Protein 7E0V (pdb70)

B-factor: mean 33.35, std 12.39, range [15.15, 98.72]

Radius of gyration: 28.92 Å; Cα contacts (8 Å, |Δi|>4): 1021; chains: 2; bounding box: 62×48×88 Å

Solvent-accessible surface area: 22207 Å² total; per-residue (Å²): 114,26,88,40,1,78,90,154,48,25,1,0,0,0,12,12,0,7,61,58,102,54,18,23,4,0,44,26,0,0,114,62,0,43,109,23,35,9,33,0,0,4,0,1,0,22,19,4,145,55,76,80,1,0,1,6,43,40,89,43,0,55,132,26,14,97,64,139,24,78,0,49,110,27,48,35,118,87,0,49,128,0,64,9,28,142,50,36,126,0,0,9,0,68,47,0,2,134,70,5,56,135,98,7,0,0,1,0,14,2,55,8,122,80,0,0,126,31,0,7,104,2,0,73,115,32,67,46,72,0,0,0,0,0,2,71,47,44,75,0,0,95,54,0,32,131,94,21,94,114,6,16,0,0,1,12,14,81,121,113,133,24,36,94,91,0,50,154,17,65,140,136,1,85,8,26,0,2,0,18,17,2,42,19,16,86,137,52,29,36,91,115,4,65,66,32,5,116,99,5,55,86,50,57,2,64,0,0,2,28,0,92,56,17,148,22,0,35,74,102,97,2,0,48,107,2,62,66,20,9,30,0,0,5,0,13,28,0,80,112,0,28,53,45,0,66,89,56,68,69,86,113,23,88,36,0,64,81,162,80,17,1,0,0,0,14,12,0,5,60,58,89,55,17,22,3,0,34,25,0,0,92,68,0,44,120,27,29,10,21,0,0,4,0,1,0,23,22,3,128,55,79,82,1,0,0,6,43,39,90,36,0,60,133,27,17,102,55,156,24,125,0,62,113,22,35,32,147,76,0,45,155,3,66,8,29,139,53,34,140,0,0,12,0,60,45,0,8,141,68,6,54,166,94,8,0,0,1,0,12,1,50,8,127,81,0,0,122,31,0,7,102,1,0,71,110,40,67,49,78,2,0,0,0,0,1,60,40,44,81,0,0,94,56,0,33,139,92,21,95,121,7,17,0,0,1,10,13,87,104,119,114,12,36,96,89,1,53,147,16,66,138,138,1,92,7,24,0,2,0,18,17,2,36,16,14,85,136,60,27,39,104,146,5,60,80,30,4,113,97,5,64,86,54,53,3,53,0,0,1,23,0,92,62,11,143,35,0,35,71,105,85,2,2,81,106,1,87,59,23,12,32,0,0,4,0,10,25,0,103,118,0,13,61,44,2,46,90,62,65,56,9,80,171

Foldseek 3Di:
DQDLQDDQAFAEAAEQLQQVPFQGVFLVSVVVLVVLPGLGYEFEWDAACVGFIWTDHDQWLVPQWPDTDGRNDHDVVRQQVTQRGPRTGIDTPLVNLVSDDLSRAYEYEYPYLSNLQVVLVSCVVRPLSRYEYEYCDLSSLLSNCVRDLPRAYEYEDDDPVCLVCLLVSCVSRVHAAYEYELVCCVVVHLVVVLVSLVVSVVSVHAYEYEYPDQVSCPVVVSVVVCPPSHRYYHHSHSNVVVVVCVVVVRD/DQDLQDDQFFAEAAEQLQQVPFQRVFLVSVLVLVVLPHLGYEFEWDAACVGFIWTDDDQWLPPQWPDTDGRNDHDPVVQQPTQRPPRTGTDTPLVNLVSDDLSRAYEYEYAYLVNLQVVLVSCVVRPLSRYEYEYCDLSSLLSNCVRDLPRAYEYEDDDPVCLVVVLVSCVNRVHQAYEYELVCCVPVHLVVVLVSLVVSVVSVHAYEYEYPDCVSCPVVVSVVVCPPSHRYYHDNHSNVVQVVCVVVVRHPD

InterPro domains:
  IPR017946 PLC-like phosphodiesterase, TIM beta/alpha-barrel domain superfamily [G3DSA:3.20.20.190] (6-253)
  IPR017946 PLC-like phosphodiesterase, TIM beta/alpha-barrel domain superfamily [SSF51695] (11-219)
  IPR030395 Glycerophosphodiester phosphodiesterase domain [PF03009] (17-229)
  IPR030395 Glycerophosphodiester phosphodiesterase domain [PS51704] (12-253)

Secondary structure (DSSP, 8-state):
--TTTS-SSPEEEETTTTTTTS-TT-HHHHHHHHHTT-SEEEEEEEE-TTS-EEE-SSSSSTTTSSS---GGGS-HHHHTT---STT--PPBHHHHHHHS-TT-EEEEEE--GGGHHHHHHHHHTS-GGGEEEEES-HHHHHHHHTT-SSSEEEEE---GGGGGGHHHHHHHHT--EEEEETTHHHHH-HHHHHHHHHHHHHTT-EEEEE-S-THHHHGGGHHHHTTTS-SEEEESSHHHHHHHHHHTT--/--TTTS-SSPEEEETTTTTTTS-TT-HHHHHHHHHTT-SEEEEEEEE-TTS-EEE-SSSBSTTTSSS--BGGGS-HHHHTTS--STT--PPBHHHHHHHS-TTSEEEEEE--GGGHHHHHHHHHTS-GGGEEEEES-HHHHHHHHTT-SSSEEEEE---GGGGGGHHHHHHHHT--EEEEETTHHHHH-HHHHHHHHHHHHHTT-EEEEE-S-THHHHGGGHHHHTTTS-SEEEESSHHHHHHHHHHTTSS--

Nearest PDB structures (foldseek):
  7e0v-assembly1_A  TM=1.004E+00  e=3.370E-53  Pyrococcus furiosus DSM 3638
  7e2b-assembly1_A  TM=1.003E+00  e=2.624E-51  Pyrococcus furiosus DSM 3638
  4oec-assembly4_D  TM=9.938E-01  e=1.656E-42  Thermococcus kodakarensis KOD1
  2pz0-assembly1_A  TM=8.750E-01  e=1.813E-20  Caldanaerobacter subterraneus subsp. tengcongensis MB4
  8ghi-assembly1_A  TM=7.995E-01  e=1.236E-15  Staphylococcus aureus

Organism: Pyrococcus furiosus (strain ATCC 43587 / DSM 3638 / JCM 8422 / Vc1) (NCBI:txid186497)

Sequence (504 aa):
GNPMWERDKIIVLGHRGYMAKYPENSLLSIRKAIEAGADGVEIDVWLSKDNKVILMHDETIDRTSNLKGRQKEMTLEELKKANIGMGERIPTLEEVFEILPKDALLNIEIKDRDAAKEVARIVSENNPERVMISSFDIEALREYRKYDDTTIMGLLVDKEETVPLIPKLKEKLNLWSVNVPMEAIPIIGFEKTYQAIKWVRSLGLKIVLWTEDDKLFYVDENLKRLLGMFEVVIANDVERMVSYLSSLGIRGNPMWERDKIIVLGHRGYMAKYPENSLLSIRKAIEAGADGVEIDVWLSKDNKVILMHDETIDRTSNLKGRQKEMTLEELKKANIGMGERIPTLEEVFEILPKDALLNIEIKDRDAAKEVARIVSENNPERVMISSFDIEALREYRKYDDTTIMGLLVDKEETVPLIPKLKEKLNLWSVNVPMEAIPIIGFEKTYQAIKWVRSLGLKIVLWTEDDKLFYVDENLKRLLGMFEVVIANDVERMVSYLSSLGIRLE

Structure (mmCIF, N/CA/C/O backbone):
data_7E0V
#
_entry.id   7E0V
#
_cell.length_a   70.330
_cell.length_b   45.870
_cell.length_c   96.660
_cell.angle_alpha   90.000
_cell.angle_beta   109.144
_cell.angle_gamma   90.000
#
_symmetry.space_group_name_H-M   'P 1 21 1'
#
loop_
_entity.id
_entity.type
_entity.pdbx_description
1 polymer 'Glycerophosphodiester phosphodiesterase'
2 water water
#
loop_
_atom_site.group_PDB
_atom_site.id
_atom_site.type_symbol
_atom_site.label_atom_id
_atom_site.label_alt_id
_atom_site.label_comp_id
_atom_site.label_asym_id
_atom_site.label_entity_id
_atom_site.label_seq_id
_atom_site.pdbx_PDB_ins_code
_atom_site.Cartn_x
_atom_site.Cartn_y
_atom_site.Cartn_z
_atom_site.occupancy
_atom_site.B_iso_or_equiv
_atom_site.auth_seq_id
_atom_site.auth_comp_id
_atom_site.auth_asym_id
_atom_site.auth_atom_id
_atom_site.pdbx_PDB_model_num
ATOM 1 N N . GLY A 1 3 ? -14.23437 22.12505 -16.56087 1.000 57.41460 3 GLY A N 1
ATOM 2 C CA . GLY A 1 3 ? -14.26502 22.21438 -15.11069 1.000 53.12789 3 GLY A CA 1
ATOM 3 C C . GLY A 1 3 ? -13.20549 21.36481 -14.43704 1.000 55.18263 3 GLY A C 1
ATOM 4 O O . GLY A 1 3 ? -12.01104 21.70981 -14.46473 1.000 69.69224 3 GLY A O 1
ATOM 5 N N . ASN A 1 4 ? -13.64080 20.26483 -13.79088 1.000 39.13433 4 ASN A N 1
ATOM 6 C CA . ASN A 1 4 ? -12.70644 19.32940 -13.18492 1.000 33.47305 4 ASN A CA 1
ATOM 7 C C . ASN A 1 4 ? -12.52756 18.16006 -14.12719 1.000 34.16245 4 ASN A C 1
ATOM 8 O O . ASN A 1 4 ? -13.43265 17.30577 -14.20723 1.000 31.19514 4 ASN A O 1
ATOM 19 N N . PRO A 1 5 ? -11.38298 18.03837 -14.81398 1.000 39.48218 5 PRO A N 1
ATOM 20 C CA . PRO A 1 5 ? -11.24008 16.98459 -15.82173 1.000 40.39011 5 PRO A CA 1
ATOM 21 C C . PRO A 1 5 ? -11.12021 15.59446 -15.23420 1.000 39.38559 5 PRO A C 1
ATOM 22 O O . PRO A 1 5 ? -11.20241 14.61770 -15.99521 1.000 37.49021 5 PRO A O 1
ATOM 33 N N . MET A 1 6 ? -10.86905 15.46569 -13.92752 1.000 34.35399 6 MET A N 1
ATOM 34 C CA . MET A 1 6 ? -10.77376 14.13115 -13.35344 1.000 29.49323 6 MET A CA 1
ATOM 35 C C . MET A 1 6 ? -12.16392 13.49800 -13.21229 1.000 29.45661 6 MET A C 1
ATOM 36 O O . MET A 1 6 ? -12.31041 12.27903 -13.34439 1.000 29.17361 6 MET A O 1
ATOM 50 N N . TRP A 1 7 ? -13.20289 14.30322 -12.97927 1.000 28.16166 7 TRP A N 1
ATOM 51 C CA . TRP A 1 7 ? -14.55257 13.78197 -12.73723 1.000 26.55438 7 TRP A CA 1
ATOM 52 C C . TRP A 1 7 ? -15.48942 14.02812 -13.90673 1.000 27.95640 7 TRP A C 1
ATOM 53 O O . TRP A 1 7 ? -16.51608 13.35888 -14.01010 1.000 27.81226 7 TRP A O 1
ATOM 74 N N . GLU A 1 8 ? -15.18286 15.00726 -14.75356 1.000 30.12086 8 GLU A N 1
ATOM 75 C CA . GLU A 1 8 ? -15.96430 15.32913 -15.96089 1.000 30.83849 8 GLU A CA 1
ATOM 76 C C . GLU A 1 8 ? -15.23418 14.71693 -17.14041 1.000 36.26485 8 GLU A C 1
ATOM 77 O O . GLU A 1 8 ? -14.23535 15.26412 -17.62671 1.000 36.90994 8 GLU A O 1
ATOM 89 N N . ARG A 1 9 ? -15.71782 13.55676 -17.56763 1.000 34.71020 9 ARG A N 1
ATOM 90 C CA . ARG A 1 9 ? -15.04974 12.75248 -18.56988 1.000 37.15033 9 ARG A CA 1
ATOM 91 C C . ARG A 1 9 ? -16.10497 12.20942 -19.51322 1.000 38.15597 9 ARG A C 1
ATOM 92 O O . ARG A 1 9 ? -17.27572 12.08652 -19.15608 1.000 41.33087 9 ARG A O 1
ATOM 113 N N . ASP A 1 10 ? -15.67392 11.79844 -20.70603 1.000 40.37239 10 ASP A N 1
ATOM 114 C CA . ASP A 1 10 ? -16.62301 11.14641 -21.60460 1.000 47.77553 10 ASP A CA 1
ATOM 115 C C . ASP A 1 10 ? -16.84301 9.68043 -21.24484 1.000 43.62395 10 ASP A C 1
ATOM 116 O O . ASP A 1 10 ? -17.88615 9.12670 -21.60339 1.000 58.31713 10 ASP A O 1
ATOM 125 N N . LYS A 1 11 ? -15.92419 9.05560 -20.49715 1.000 40.27888 11 LYS A N 1
ATOM 126 C CA . LYS A 1 11 ? -16.05872 7.64936 -20.13606 1.000 37.40787 11 LYS A CA 1
ATOM 127 C C . LYS A 1 11 ? -16.71424 7.49306 -18.76352 1.000 30.94222 11 LYS A C 1
ATOM 128 O O . LYS A 1 11 ? -16.37952 8.20658 -17.83683 1.000 30.89074 11 LYS A O 1
ATOM 132 N N . ILE A 1 12 ? -17.58826 6.49458 -18.62875 1.000 31.31414 12 ILE A N 1
ATOM 133 C CA . ILE A 1 12 ? -18.19529 6.20311 -17.33696 1.000 27.26015 12 ILE A CA 1
ATOM 134 C C . ILE A 1 12 ? -17.11185 5.88004 -16.31827 1.000 25.36405 12 ILE A C 1
ATOM 135 O O . ILE A 1 12 ? -16.16690 5.14786 -16.59992 1.000 28.62882 12 ILE A O 1
ATOM 151 N N . ILE A 1 13 ? -17.26445 6.40627 -15.11311 1.000 24.33801 13 ILE A N 1
ATOM 152 C CA . ILE A 1 13 ? -16.33450 6.20221 -14.00776 1.000 20.52601 13 ILE A CA 1
ATOM 153 C C . ILE A 1 13 ? -16.86672 5.06468 -13.16266 1.000 24.58041 13 ILE A C 1
ATOM 154 O O . ILE A 1 13 ? -18.03060 5.08565 -12.77456 1.000 21.98808 13 ILE A O 1
ATOM 170 N N . VAL A 1 14 ? -16.01311 4.10527 -12.81442 1.000 21.30692 14 VAL A N 1
ATOM 171 C CA . VAL A 1 14 ? -16.37340 2.98683 -11.92914 1.000 20.89880 14 VAL A CA 1
ATOM 172 C C . VAL A 1 14 ? -15.54306 3.10888 -10.67154 1.000 21.77712 14 VAL A C 1
ATOM 173 O O . VAL A 1 14 ? -14.30697 3.15425 -10.72502 1.000 22.65467 14 VAL A O 1
ATOM 186 N N . LEU A 1 15 ? -16.22617 3.18526 -9.53928 1.000 19.30602 15 LEU A N 1
ATOM 187 C CA . LEU A 1 15 ? -15.59107 3.17307 -8.23023 1.000 17.39527 15 LEU A CA 1
ATOM 188 C C . LEU A 1 15 ? -15.94215 1.89739 -7.48480 1.000 20.38898 15 LEU A C 1
ATOM 189 O O . LEU A 1 15 ? -17.08455 1.42611 -7.56603 1.000 21.44086 15 LEU A O 1
ATOM 205 N N . GLY A 1 16 ? -14.97328 1.34183 -6.75845 1.000 18.96686 16 GLY A N 1
ATOM 206 C CA . GLY A 1 16 ? -15.27408 0.22179 -5.89591 1.000 20.18246 16 GLY A CA 1
ATOM 207 C C . GLY A 1 16 ? -15.92275 0.66716 -4.61875 1.000 17.99611 16 GLY A C 1
ATOM 208 O O . GLY A 1 16 ? -15.42961 1.57488 -3.96433 1.000 19.33402 16 GLY A O 1
ATOM 212 N N . HIS A 1 17 ? -16.99723 -0.00829 -4.22987 1.000 17.96673 17 HIS A N 1
ATOM 213 C CA . HIS A 1 17 ? -17.71590 0.33160 -3.00872 1.000 18.96461 17 HIS A CA 1
ATOM 214 C C . HIS A 1 17 ? -16.97001 -0.16551 -1.77968 1.000 19.09154 17 HIS A C 1
ATOM 215 O O . HIS A 1 17 ? -16.65171 -1.35485 -1.66728 1.000 21.48947 17 HIS A O 1
ATOM 229 N N . ARG A 1 18 ? -16.63456 0.76775 -0.88013 1.000 20.33819 18 ARG A N 1
ATOM 230 C CA . ARG A 1 18 ? -15.86776 0.45017 0.31976 1.000 20.22505 18 ARG A CA 1
ATOM 231 C C . ARG A 1 18 ? -14.54366 -0.22623 -0.06426 1.000 21.83870 18 ARG A C 1
ATOM 232 O O . ARG A 1 18 ? -13.98715 -1.08928 0.64214 1.000 23.61106 18 ARG A O 1
ATOM 253 N N . GLY A 1 19 ? -13.97795 0.21726 -1.17536 1.000 21.92774 19 GLY A N 1
ATOM 254 C CA . GLY A 1 19 ? -12.86330 -0.50167 -1.79522 1.000 21.85074 19 GLY A CA 1
ATOM 255 C C . GLY A 1 19 ? -13.30460 -1.53896 -2.79018 1.000 24.06542 19 GLY A C 1
ATOM 256 O O . GLY A 1 19 ? -13.27951 -1.27774 -3.99774 1.000 23.35972 19 GLY A O 1
ATOM 260 N N . TYR A 1 20 ? -13.71714 -2.73770 -2.30782 1.000 22.08983 20 TYR A N 1
ATOM 261 C CA . TYR A 1 20 ? -14.23812 -3.75508 -3.21165 1.000 23.28386 20 TYR A CA 1
ATOM 262 C C . TYR A 1 20 ? -15.01342 -4.76116 -2.37631 1.000 24.39284 20 TYR A C 1
ATOM 263 O O . TYR A 1 20 ? -14.66266 -5.92934 -2.24272 1.000 25.70375 20 TYR A O 1
ATOM 281 N N . MET A 1 21 ? -16.14620 -4.32793 -1.86214 1.000 23.56091 21 MET A N 1
ATOM 282 C CA . MET A 1 21 ? -16.62330 -5.12452 -0.74455 1.000 29.43320 21 MET A CA 1
ATOM 283 C C . MET A 1 21 ? -17.26197 -6.44950 -1.15641 1.000 27.22068 21 MET A C 1
ATOM 284 O O . MET A 1 21 ? -17.47950 -7.27323 -0.27464 1.000 27.43410 21 MET A O 1
ATOM 298 N N . ALA A 1 22 ? -17.55177 -6.69387 -2.44251 1.000 25.08057 22 ALA A N 1
ATOM 299 C CA . ALA A 1 22 ? -18.04409 -8.01403 -2.80188 1.000 24.54975 22 ALA A CA 1
ATOM 300 C C . ALA A 1 22 ? -16.98895 -9.10955 -2.60482 1.000 25.48456 22 ALA A C 1
ATOM 301 O O . ALA A 1 22 ? -17.34824 -10.28564 -2.46402 1.000 29.51441 22 ALA A O 1
ATOM 308 N N . LYS A 1 23 ? -15.70183 -8.76426 -2.62278 1.000 28.04878 23 LYS A N 1
ATOM 309 C CA . LYS A 1 23 ? -14.65295 -9.77874 -2.66302 1.000 26.71037 23 LYS A CA 1
ATOM 310 C C . LYS A 1 23 ? -13.55311 -9.61264 -1.62138 1.000 26.70244 23 LYS A C 1
ATOM 311 O O . LYS A 1 23 ? -12.79745 -10.58183 -1.38204 1.000 30.68411 23 LYS A O 1
ATOM 330 N N . TYR A 1 24 ? -13.38387 -8.43835 -1.03694 1.000 26.14037 24 TYR A N 1
ATOM 331 C CA . TYR A 1 24 ? -12.31156 -8.19700 -0.08238 1.000 24.70910 24 TYR A CA 1
ATOM 332 C C . TYR A 1 24 ? -12.83368 -7.38668 1.09364 1.000 25.77028 24 TYR A C 1
ATOM 333 O O . TYR A 1 24 ? -13.85212 -6.69383 0.98582 1.000 24.26682 24 TYR A O 1
ATOM 351 N N . PRO A 1 25 ? -12.11249 -7.37697 2.20253 1.000 25.45611 25 PRO A N 1
ATOM 352 C CA . PRO A 1 25 ? -12.64143 -6.72709 3.40635 1.000 26.97897 25 PRO A CA 1
ATOM 353 C C . PRO A 1 25 ? -12.98848 -5.27734 3.17524 1.000 22.35151 25 PRO A C 1
ATOM 354 O O . PRO A 1 25 ? -12.21231 -4.49628 2.59950 1.000 23.72449 25 PRO A O 1
ATOM 365 N N . GLU A 1 26 ? -14.16979 -4.90209 3.63150 1.000 23.85675 26 GLU A N 1
ATOM 366 C CA . GLU A 1 26 ? -14.61845 -3.54973 3.36791 1.000 24.34779 26 GLU A CA 1
ATOM 367 C C . GLU A 1 26 ? -13.69650 -2.53729 4.03939 1.000 23.35263 26 GLU A C 1
ATOM 368 O O . GLU A 1 26 ? -13.12296 -2.78901 5.12112 1.000 22.21362 26 GLU A O 1
ATOM 380 N N . ASN A 1 27 ? -13.44482 -1.44127 3.31104 1.000 20.91317 27 ASN A N 1
ATOM 381 C CA . ASN A 1 27 ? -12.71320 -0.30221 3.85673 1.000 18.38895 27 ASN A CA 1
ATOM 382 C C . ASN A 1 27 ? -11.33129 -0.72166 4.32038 1.000 23.63453 27 ASN A C 1
ATOM 383 O O . ASN A 1 27 ? -10.83397 -0.27532 5.35535 1.000 22.01600 27 ASN A O 1
ATOM 394 N N . SER A 1 28 ? -10.67164 -1.54405 3.50364 1.000 20.25869 28 SER A N 1
ATOM 395 C CA . SER A 1 28 ? -9.31411 -2.01252 3.77281 1.000 22.17915 28 SER A CA 1
ATOM 396 C C . SER A 1 28 ? -8.36670 -1.61654 2.63800 1.000 22.75626 28 SER A C 1
ATOM 397 O O . SER A 1 28 ? -8.76154 -1.47553 1.49174 1.000 21.89248 28 SER A O 1
ATOM 405 N N . LEU A 1 29 ? -7.09620 -1.46422 2.97365 1.000 21.90041 29 LEU A N 1
ATOM 406 C CA . LEU A 1 29 ? -6.10649 -1.13784 1.95932 1.000 21.90703 29 LEU A CA 1
ATOM 407 C C . LEU A 1 29 ? -6.05200 -2.21420 0.89738 1.000 22.75588 29 LEU A C 1
ATOM 408 O O . LEU A 1 29 ? -5.93632 -1.90365 -0.29025 1.000 22.84079 29 LEU A O 1
ATOM 424 N N . LEU A 1 30 ? -6.13226 -3.48117 1.30957 1.000 21.36910 30 LEU A N 1
ATOM 425 C CA . LEU A 1 30 ? -6.11271 -4.60729 0.36495 1.000 22.34373 30 LEU A CA 1
ATOM 426 C C . LEU A 1 30 ? -7.23814 -4.46349 -0.66165 1.000 23.89090 30 LEU A C 1
ATOM 427 O O . LEU A 1 30 ? -7.00537 -4.56310 -1.86856 1.000 23.73058 30 LEU A O 1
ATOM 443 N N . SER A 1 31 ? -8.45007 -4.18431 -0.18589 1.000 21.56245 31 SER A N 1
ATOM 444 C CA . SER A 1 31 ? -9.59506 -4.06890 -1.09618 1.000 19.93689 31 SER A CA 1
ATOM 445 C C . SER A 1 31 ? -9.39976 -2.92827 -2.06974 1.000 23.00618 31 SER A C 1
ATOM 446 O O . SER A 1 31 ? -9.81608 -3.02658 -3.23324 1.000 22.09270 31 SER A O 1
ATOM 454 N N . ILE A 1 32 ? -8.78934 -1.83804 -1.61493 1.000 22.22459 32 ILE A N 1
ATOM 455 C CA . ILE A 1 32 ? -8.57402 -0.67500 -2.47474 1.000 24.40734 32 ILE A CA 1
ATOM 456 C C . ILE A 1 32 ? -7.57319 -1.01694 -3.57887 1.000 24.03900 32 ILE A C 1
ATOM 457 O O . ILE A 1 32 ? -7.79517 -0.67954 -4.73984 1.000 24.15118 32 ILE A O 1
ATOM 473 N N . ARG A 1 33 ? -6.41380 -1.63539 -3.23231 1.000 22.03454 33 ARG A N 1
ATOM 474 C CA . ARG A 1 33 ? -5.46469 -2.07948 -4.24712 1.000 25.71663 33 ARG A CA 1
ATOM 475 C C . ARG A 1 33 ? -6.10922 -3.03352 -5.24198 1.000 25.30495 33 ARG A C 1
ATOM 476 O O . ARG A 1 33 ? -5.91112 -2.89757 -6.45214 1.000 28.19921 33 ARG A O 1
ATOM 497 N N . LYS A 1 34 ? -6.94455 -3.94699 -4.75989 1.000 24.19531 34 LYS A N 1
ATOM 498 C CA . LYS A 1 34 ? -7.51907 -4.92545 -5.63584 1.000 22.19479 34 LYS A CA 1
ATOM 499 C C . LYS A 1 34 ? -8.52317 -4.28329 -6.58343 1.000 22.10597 34 LYS A C 1
ATOM 500 O O . LYS A 1 34 ? -8.63983 -4.74291 -7.72979 1.000 27.29338 34 LYS A O 1
ATOM 519 N N . ALA A 1 35 ? -9.26228 -3.26597 -6.11787 1.000 21.95122 35 ALA A N 1
ATOM 520 C CA . ALA A 1 35 ? -10.20064 -2.55401 -7.00670 1.000 23.21420 35 ALA A CA 1
ATOM 521 C C . ALA A 1 35 ? -9.45834 -1.89608 -8.15318 1.000 26.42862 35 ALA A C 1
ATOM 522 O O . ALA A 1 35 ? -9.87326 -2.00321 -9.29190 1.000 24.43114 35 ALA A O 1
ATOM 529 N N . ILE A 1 36 ? -8.36241 -1.20640 -7.87150 1.000 27.31758 36 ILE A N 1
ATOM 530 C CA . ILE A 1 36 ? -7.56301 -0.57385 -8.93062 1.000 27.73994 36 ILE A CA 1
ATOM 531 C C . ILE A 1 36 ? -7.02061 -1.62513 -9.88974 1.000 28.74999 36 ILE A C 1
ATOM 532 O O . ILE A 1 36 ? -7.04946 -1.45420 -11.11486 1.000 30.85607 36 ILE A O 1
ATOM 548 N N . GLU A 1 37 ? -6.50965 -2.73469 -9.35033 1.000 27.54017 37 GLU A N 1
ATOM 549 C CA . GLU A 1 37 ? -5.98866 -3.77812 -10.21005 1.000 28.89139 37 GLU A CA 1
ATOM 550 C C . GLU A 1 37 ? -7.06383 -4.35961 -11.10032 1.000 29.55453 37 GLU A C 1
ATOM 551 O O . GLU A 1 37 ? -6.76760 -4.77080 -12.22098 1.000 30.85920 37 GLU A O 1
ATOM 563 N N . ALA A 1 38 ? -8.30731 -4.38420 -10.62580 1.000 24.24162 38 ALA A N 1
ATOM 564 C CA . ALA A 1 38 ? -9.43651 -4.91739 -11.36954 1.000 28.25132 38 ALA A CA 1
ATOM 565 C C . ALA A 1 38 ? -9.99568 -3.90407 -12.35761 1.000 31.20907 38 ALA A C 1
ATOM 566 O O . ALA A 1 38 ? -10.99521 -4.19430 -13.04076 1.000 30.27073 38 ALA A O 1
ATOM 573 N N . GLY A 1 39 ? -9.40803 -2.72423 -12.44585 1.000 24.69197 39 GLY A N 1
ATOM 574 C CA . GLY A 1 39 ? -9.79604 -1.76991 -13.45022 1.000 29.06472 39 GLY A CA 1
ATOM 575 C C . GLY A 1 39 ? -10.71609 -0.66068 -13.01757 1.000 27.63363 39 GLY A C 1
ATOM 576 O O . GLY A 1 39 ? -11.16464 0.09346 -13.87853 1.000 25.70039 39 GLY A O 1
ATOM 580 N N . ALA A 1 40 ? -11.02217 -0.53282 -11.73573 1.000 25.18817 40 ALA A N 1
ATOM 581 C CA . ALA A 1 40 ? -11.78364 0.60660 -11.27788 1.000 23.80350 40 ALA A CA 1
ATOM 582 C C . ALA A 1 40 ? -10.98092 1.89457 -11.51253 1.000 25.63163 40 ALA A C 1
ATOM 583 O O . ALA A 1 40 ? -9.74408 1.91355 -11.46265 1.000 27.44608 40 ALA A O 1
ATOM 590 N N . ASP A 1 41 ? -11.70352 2.98258 -11.71859 1.000 23.08248 41 ASP A N 1
ATOM 591 C CA . ASP A 1 41 ? -11.08393 4.30387 -11.76518 1.000 22.78271 41 ASP A CA 1
ATOM 592 C C . ASP A 1 41 ? -10.68147 4.80285 -10.38690 1.000 24.49698 41 ASP A C 1
ATOM 593 O O . ASP A 1 41 ? -9.87342 5.73594 -10.28632 1.000 25.48286 41 ASP A O 1
ATOM 602 N N . GLY A 1 42 ? -11.24206 4.21815 -9.33517 1.000 21.60207 42 GLY A N 1
ATOM 603 C CA . GLY A 1 42 ? -10.97310 4.66873 -7.98450 1.000 20.65053 42 GLY A CA 1
ATOM 604 C C . GLY A 1 42 ? -11.85761 3.89821 -7.03767 1.000 20.55636 42 GLY A C 1
ATOM 605 O O . GLY A 1 42 ? -12.43626 2.86545 -7.40749 1.000 21.56955 42 GLY A O 1
ATOM 609 N N . VAL A 1 43 ? -11.98650 4.43339 -5.82342 1.000 21.32766 43 VAL A N 1
ATOM 610 C CA . VAL A 1 43 ? -12.77816 3.76619 -4.80856 1.000 18.37906 43 VAL A CA 1
ATOM 611 C C . VAL A 1 43 ? -13.58551 4.78067 -4.03467 1.000 20.51984 43 VAL A C 1
ATOM 612 O O . VAL A 1 43 ? -13.25568 5.97105 -3.99312 1.000 20.02581 43 VAL A O 1
ATOM 625 N N . GLU A 1 44 ? -14.64790 4.26912 -3.40525 1.000 16.72970 44 GLU A N 1
ATOM 626 C CA . GLU A 1 44 ? -15.37947 4.99090 -2.38064 1.000 17.75333 44 GLU A CA 1
ATOM 627 C C . GLU A 1 44 ? -15.00666 4.40200 -1.02193 1.000 21.61597 44 GLU A C 1
ATOM 628 O O . GLU A 1 44 ? -14.76738 3.21108 -0.91118 1.000 20.67483 44 GLU A O 1
ATOM 640 N N . ILE A 1 45 ? -14.82161 5.25036 -0.01362 1.000 18.35267 45 ILE A N 1
ATOM 641 C CA . ILE A 1 45 ? -14.44674 4.83162 1.32884 1.000 18.04033 45 ILE A CA 1
ATOM 642 C C . ILE A 1 45 ? -15.29309 5.60926 2.31586 1.000 21.11127 45 ILE A C 1
ATOM 643 O O . ILE A 1 45 ? -15.74105 6.72114 2.02378 1.000 20.37903 45 ILE A O 1
ATOM 659 N N . ASP A 1 46 ? -15.52109 5.02768 3.49687 1.000 18.96370 46 ASP A N 1
ATOM 660 C CA . ASP A 1 46 ? -16.30880 5.65401 4.56578 1.000 16.55415 46 ASP A CA 1
ATOM 661 C C . ASP A 1 46 ? -15.38191 6.10990 5.68820 1.000 16.91860 46 ASP A C 1
ATOM 662 O O . ASP A 1 46 ? -14.57243 5.29441 6.14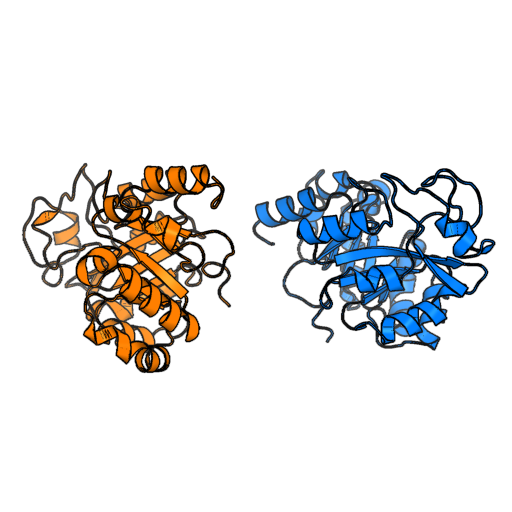725 1.000 20.68869 46 ASP A O 1
ATOM 671 N N . VAL A 1 47 ? -15.53851 7.35708 6.19473 1.000 17.60643 47 VAL A N 1
ATOM 672 C CA . VAL A 1 47 ? -14.56916 7.87241 7.18879 1.000 18.33878 47 VAL A CA 1
ATOM 673 C C . VAL A 1 47 ? -15.25383 8.48299 8.41926 1.000 18.42505 47 VAL A C 1
ATOM 674 O O . VAL A 1 47 ? -16.31786 9.12309 8.35339 1.000 19.42245 47 VAL A O 1
ATOM 687 N N . TRP A 1 48 ? -14.52624 8.36065 9.53698 1.000 19.38192 48 TRP A N 1
ATOM 688 C CA . TRP A 1 48 ? -14.86460 8.88192 10.84398 1.000 18.99799 48 TRP A CA 1
ATOM 689 C C . TRP A 1 48 ? -13.61538 9.49004 11.47324 1.000 18.83394 48 TRP A C 1
ATOM 690 O O . TRP A 1 48 ? -12.48992 9.22161 11.04384 1.000 20.14972 48 TRP A O 1
ATOM 711 N N . LEU A 1 49 ? -13.80850 10.24877 12.54999 1.000 19.43026 49 LEU A N 1
ATOM 712 C CA . LEU A 1 49 ? -12.67911 10.81951 13.30320 1.000 20.65936 49 LEU A CA 1
ATOM 713 C C . LEU A 1 49 ? -12.48346 10.06147 14.60452 1.000 22.69220 49 LEU A C 1
ATOM 714 O O . LEU A 1 49 ? -13.43446 9.92565 15.38917 1.000 23.45390 49 LEU A O 1
ATOM 730 N N . SER A 1 50 ? -11.27225 9.54977 14.82192 1.000 22.10834 50 SER A N 1
ATOM 731 C CA . SER A 1 50 ? -10.99573 8.82988 16.05960 1.000 22.13695 50 SER A CA 1
ATOM 732 C C . SER A 1 50 ? -10.92506 9.82473 17.24804 1.000 24.58133 50 SER A C 1
ATOM 733 O O . SER A 1 50 ? -10.92006 11.04111 17.09242 1.000 24.65082 50 SER A O 1
ATOM 741 N N . LYS A 1 51 ? -10.83399 9.27528 18.47100 1.000 23.99019 51 LYS A N 1
ATOM 742 C CA . LYS A 1 51 ? -10.78626 10.10228 19.67923 1.000 26.56472 51 LYS A CA 1
ATOM 743 C C . LYS A 1 51 ? -9.59432 11.03579 19.64794 1.000 29.92819 51 LYS A C 1
ATOM 744 O O . LYS A 1 51 ? -9.68373 12.16973 20.13878 1.000 28.75237 51 LYS A O 1
ATOM 763 N N . ASP A 1 52 ? -8.46582 10.58114 19.07083 1.000 27.60623 52 ASP A N 1
ATOM 764 C CA . ASP A 1 52 ? -7.24661 11.38371 18.99667 1.000 28.80332 52 ASP A CA 1
ATOM 765 C C . ASP A 1 52 ? -7.08263 12.04821 17.63524 1.000 28.59782 52 ASP A C 1
ATOM 766 O O . ASP A 1 52 ? -5.97097 12.32506 17.18314 1.000 27.62049 52 ASP A O 1
ATOM 775 N N . ASN A 1 53 ? -8.19418 12.37215 16.98979 1.000 25.56988 53 ASN A N 1
ATOM 776 C CA . ASN A 1 53 ? -8.21360 13.30786 15.87214 1.000 26.08377 53 ASN A CA 1
ATOM 777 C C . ASN A 1 53 ? -7.58319 12.73730 14.60828 1.000 26.49997 53 ASN A C 1
ATOM 778 O O . ASN A 1 53 ? -7.03262 13.48453 13.80784 1.000 25.50162 53 ASN A O 1
ATOM 789 N N . LYS A 1 54 ? -7.73494 11.43150 14.36971 1.000 24.31997 54 LYS A N 1
ATOM 790 C CA . LYS A 1 54 ? -7.22438 10.77244 13.17173 1.000 21.43019 54 LYS A CA 1
ATOM 791 C C . LYS A 1 54 ? -8.41646 10.33372 12.32760 1.000 23.79304 54 LYS A C 1
ATOM 792 O O . LYS A 1 54 ? -9.39592 9.82018 12.85480 1.000 22.74530 54 LYS A O 1
ATOM 811 N N . VAL A 1 55 ? -8.32370 10.50684 11.01857 1.000 21.70998 55 VAL A N 1
ATOM 812 C CA . VAL A 1 55 ? -9.39411 10.10379 10.11516 1.000 20.26947 55 VAL A CA 1
ATOM 813 C C . VAL A 1 55 ? -9.17792 8.64741 9.78805 1.000 20.00963 55 VAL A C 1
ATOM 814 O O . VAL A 1 55 ? -8.13806 8.30379 9.21919 1.000 23.18556 55 VAL A O 1
ATOM 827 N N . ILE A 1 56 ? -10.16196 7.80889 10.11394 1.000 20.21880 56 ILE A N 1
ATOM 828 C CA . ILE A 1 56 ? -10.04935 6.38033 9.90985 1.000 17.74005 56 ILE A CA 1
ATOM 829 C C . ILE A 1 56 ? -11.21435 5.90466 9.03390 1.000 19.32389 56 ILE A C 1
ATOM 830 O O . ILE A 1 56 ? -12.26313 6.51645 8.96581 1.000 19.01711 56 ILE A O 1
ATOM 846 N N . LEU A 1 57 ? -11.04077 4.75681 8.41199 1.000 18.51988 57 LEU A N 1
ATOM 847 C CA . LEU A 1 57 ? -12.07068 4.18048 7.53704 1.000 19.70958 57 LEU A CA 1
ATOM 848 C C . LEU A 1 57 ? -12.89098 3.12922 8.30180 1.000 20.91293 57 LEU A C 1
ATOM 849 O O . LEU A 1 57 ? -12.33944 2.13240 8.82184 1.000 21.55385 57 LEU A O 1
ATOM 865 N N . MET A 1 58 ? -14.21036 3.29740 8.25768 1.000 19.52077 58 MET A N 1
ATOM 866 C CA . MET A 1 58 ? -15.17182 2.37916 8.87593 1.000 18.89773 58 MET A CA 1
ATOM 867 C C . MET A 1 58 ? -16.56401 2.77695 8.43223 1.000 20.92840 58 MET A C 1
ATOM 868 O O . MET A 1 58 ? -16.86806 3.95256 8.38677 1.000 18.33916 58 MET A O 1
ATOM 882 N N . HIS A 1 59 ? -17.40107 1.80715 8.09705 1.000 19.97134 59 HIS A N 1
ATOM 883 C CA . HIS A 1 59 ? -18.71991 2.21215 7.64941 1.000 19.88430 59 HIS A CA 1
ATOM 884 C C . HIS A 1 59 ? -19.65520 2.48957 8.82051 1.000 21.07312 59 HIS A C 1
ATOM 885 O O . HIS A 1 59 ? -20.21823 3.59670 8.92320 1.000 22.44853 59 HIS A O 1
ATOM 899 N N . ASP A 1 60 ? -19.85226 1.47064 9.69498 1.000 21.80256 60 ASP A N 1
ATOM 900 C CA . ASP A 1 60 ? -20.74718 1.56927 10.83728 1.000 20.52636 60 ASP A CA 1
ATOM 901 C C . ASP A 1 60 ? -20.12841 2.50851 11.87153 1.000 20.86148 60 ASP A C 1
ATOM 902 O O . ASP A 1 60 ? -18.93457 2.82738 11.80602 1.000 22.99912 60 ASP A O 1
ATOM 909 N N . GLU A 1 61 ? -20.96177 2.94119 12.83187 1.000 23.10201 61 GLU A N 1
ATOM 910 C CA . GLU A 1 61 ? -20.51333 3.76773 13.93851 1.000 22.94495 61 GLU A CA 1
ATOM 911 C C . GLU A 1 61 ? -19.76806 2.95620 14.99247 1.000 26.08222 61 GLU A C 1
ATOM 912 O O . GLU A 1 61 ? -19.21141 3.53830 15.91561 1.000 25.78382 61 GLU A O 1
ATOM 924 N N . THR A 1 62 ? -19.73919 1.63268 14.87796 1.000 24.46777 62 THR A N 1
ATOM 925 C CA . THR A 1 62 ? -18.93790 0.75923 15.72782 1.000 23.63485 62 THR A CA 1
ATOM 926 C C . THR A 1 62 ? -18.12021 -0.15681 14.85567 1.000 23.51460 62 THR A C 1
ATOM 927 O O . THR A 1 62 ? -18.48373 -0.42813 13.70931 1.000 23.89114 62 THR A O 1
ATOM 938 N N . ILE A 1 63 ? -17.01880 -0.65521 15.40716 1.000 23.06025 63 ILE A N 1
ATOM 939 C CA . ILE A 1 63 ? -16.18541 -1.62460 14.69113 1.000 22.54314 63 ILE A CA 1
ATOM 940 C C . ILE A 1 63 ? -16.65068 -3.07343 14.83355 1.000 25.58410 63 ILE A C 1
ATOM 941 O O . ILE A 1 63 ? -15.95822 -3.96573 14.32984 1.000 27.50559 63 ILE A O 1
ATOM 957 N N . ASP A 1 64 ? -17.76517 -3.32362 15.53970 1.000 27.21010 64 ASP A N 1
ATOM 958 C CA . ASP A 1 64 ? -18.17557 -4.67208 15.92399 1.000 30.93069 64 ASP A CA 1
ATOM 959 C C . ASP A 1 64 ? -18.38366 -5.58148 14.71202 1.000 28.89686 64 ASP A C 1
ATOM 960 O O . ASP A 1 64 ? -17.98006 -6.75180 14.72755 1.000 32.09490 64 ASP A O 1
ATOM 969 N N . ARG A 1 65 ? -19.06897 -5.07821 13.68372 1.000 27.52965 65 ARG A N 1
ATOM 970 C CA . ARG A 1 65 ? -19.50056 -5.94914 12.60075 1.000 28.18042 65 ARG A CA 1
ATOM 971 C C . ARG A 1 65 ? -18.31843 -6.43624 11.78647 1.000 29.56834 65 ARG A C 1
ATOM 972 O O . ARG A 1 65 ? -18.25284 -7.61117 11.41229 1.000 30.84226 65 ARG A O 1
ATOM 993 N N . THR A 1 66 ? -17.38888 -5.54808 11.45835 1.000 24.93334 66 THR A N 1
ATOM 994 C CA . THR A 1 66 ? -16.34900 -5.89616 10.49783 1.000 26.15681 66 THR A CA 1
ATOM 995 C C . THR A 1 66 ? -15.05617 -6.32981 11.15268 1.000 27.97722 66 THR A C 1
ATOM 996 O O . THR A 1 66 ? -14.11626 -6.72681 10.45664 1.000 27.59361 66 THR A O 1
ATOM 1007 N N . SER A 1 67 ? -14.93461 -6.20105 12.45602 1.000 29.44650 67 SER A N 1
ATOM 1008 C CA . SER A 1 67 ? -13.66971 -6.56960 13.08965 1.000 27.94578 67 SER A CA 1
ATOM 1009 C C . SER A 1 67 ? -13.90493 -7.59105 14.19485 1.000 31.94975 67 SER A C 1
ATOM 1010 O O . SER A 1 67 ? -15.02705 -8.00737 14.49284 1.000 32.32550 67 SER A O 1
ATOM 1018 N N . ASN A 1 68 ? -12.80772 -8.02391 14.77959 1.000 34.19437 68 ASN A N 1
ATOM 1019 C CA . ASN A 1 68 ? -12.83938 -8.97339 15.88085 1.000 35.33857 68 ASN A CA 1
ATOM 1020 C C . ASN A 1 68 ? -12.91500 -8.28132 17.23663 1.000 38.40271 68 ASN A C 1
ATOM 1021 O O . ASN A 1 68 ? -12.83730 -8.95306 18.26445 1.000 39.27307 68 ASN A O 1
ATOM 1032 N N . LEU A 1 69 ? -13.03795 -6.95735 17.26489 1.000 33.19907 69 LEU A N 1
ATOM 1033 C CA . LEU A 1 69 ? -13.18197 -6.22417 18.50192 1.000 36.64399 69 LEU A CA 1
ATOM 1034 C C . LEU A 1 69 ? -14.48049 -5.45429 18.50702 1.000 34.27198 69 LEU A C 1
ATOM 1035 O O . LEU A 1 69 ? -15.20937 -5.46785 17.53395 1.000 31.95950 69 LEU A O 1
ATOM 1051 N N . LYS A 1 70 ? -14.72957 -4.76316 19.61934 1.000 35.91967 70 LYS A N 1
ATOM 1052 C CA . LYS A 1 70 ? -15.96962 -4.04463 19.87589 1.000 36.39470 70 LYS A CA 1
ATOM 1053 C C . LYS A 1 70 ? -15.59964 -2.59916 20.20719 1.000 37.51622 70 LYS A C 1
ATOM 1054 O O . LYS A 1 70 ? -14.56567 -2.33606 20.83477 1.000 34.33870 70 LYS A O 1
ATOM 1073 N N . GLY A 1 71 ? -16.47818 -1.67086 19.85893 1.000 29.47759 71 GLY A N 1
ATOM 1074 C CA . GLY A 1 71 ? -16.30552 -0.30993 20.29517 1.000 30.74600 71 GLY A CA 1
ATOM 1075 C C . GLY A 1 71 ? -16.69937 0.74500 19.27665 1.000 33.55544 71 GLY A C 1
ATOM 1076 O O . GLY A 1 71 ? -16.83510 0.46013 18.08265 1.000 27.50563 71 GLY A O 1
ATOM 1080 N N . ARG A 1 72 ? -16.87229 1.97833 19.73995 1.000 28.17474 72 ARG A N 1
ATOM 1081 C CA . ARG A 1 72 ? -17.14263 3.10045 18.86260 1.000 27.10411 72 ARG A CA 1
ATOM 1082 C C . ARG A 1 72 ? -15.84631 3.79516 18.53829 1.000 23.79221 72 ARG A C 1
ATOM 1083 O O . ARG A 1 72 ? -15.15266 4.27598 19.45350 1.000 25.71880 72 ARG A O 1
ATOM 1104 N N . GLN A 1 73 ? -15.49112 3.80571 17.24327 1.000 24.11442 73 GLN A N 1
ATOM 1105 C CA . GLN A 1 73 ? -14.22157 4.41210 16.85982 1.000 23.37717 73 GLN A CA 1
ATOM 1106 C C . GLN A 1 73 ? -14.11241 5.86657 17.29055 1.000 23.62993 73 GLN A C 1
ATOM 1107 O O . GLN A 1 73 ? -12.99454 6.34189 17.55518 1.000 23.59773 73 GLN A O 1
ATOM 1121 N N . LYS A 1 74 ? -15.23120 6.59927 17.39365 1.000 22.42560 74 LYS A N 1
ATOM 1122 C CA . LYS A 1 74 ? -15.12035 7.98454 17.83303 1.000 22.96749 74 LYS A CA 1
ATOM 1123 C C . LYS A 1 74 ? -14.59276 8.08270 19.25532 1.000 26.58344 74 LYS A C 1
ATOM 1124 O O . LYS A 1 74 ? -14.07055 9.13179 19.64658 1.000 25.89359 74 LYS A O 1
ATOM 1143 N N . GLU A 1 75 ? -14.72985 7.02637 20.04077 1.000 23.69711 75 GLU A N 1
ATOM 1144 C CA . GLU A 1 75 ? -14.31583 7.01357 21.44384 1.000 24.42814 75 GLU A CA 1
ATOM 1145 C C . GLU A 1 75 ? -12.96030 6.31569 21.63145 1.000 25.95917 75 GLU A C 1
ATOM 1146 O O . GLU A 1 75 ? -12.48443 6.16613 22.77617 1.000 27.15458 75 GLU A O 1
ATOM 1158 N N . MET A 1 76 ? -12.31098 5.90197 20.54406 1.000 25.01171 76 MET A N 1
ATOM 1159 C CA . MET A 1 76 ? -11.12358 5.02967 20.62561 1.000 26.31379 76 MET A CA 1
ATOM 1160 C C . MET A 1 76 ? -9.97947 5.78335 19.94718 1.000 26.51188 76 MET A C 1
ATOM 1161 O O . MET A 1 76 ? -10.18959 6.54063 18.98185 1.000 26.29095 76 MET A O 1
ATOM 1175 N N . THR A 1 77 ? -8.77196 5.59363 20.46562 1.000 26.33121 77 THR A N 1
ATOM 1176 C CA . THR A 1 77 ? -7.63622 6.21248 19.81510 1.000 24.35060 77 THR A CA 1
ATOM 1177 C C . THR A 1 77 ? -7.18747 5.34452 18.64457 1.000 28.20315 77 THR A C 1
ATOM 1178 O O . THR A 1 77 ? -7.59107 4.18778 18.51168 1.000 25.30667 77 THR A O 1
ATOM 1189 N N . LEU A 1 78 ? -6.33005 5.90835 17.79314 1.000 25.17290 78 LEU A N 1
ATOM 1190 C CA . LEU A 1 78 ? -5.87949 5.17576 16.60690 1.000 25.06964 78 LEU A CA 1
ATOM 1191 C C . LEU A 1 78 ? -5.12134 3.93071 17.00957 1.000 27.76880 78 LEU A C 1
ATOM 1192 O O . LEU A 1 78 ? -5.32602 2.87443 16.42628 1.000 28.98448 78 LEU A O 1
ATOM 1208 N N . GLU A 1 79 ? -4.26274 4.01497 18.02394 1.000 25.84270 79 GLU A N 1
ATOM 1209 C CA . GLU A 1 79 ? -3.53888 2.81783 18.45371 1.000 27.58853 79 GLU A CA 1
ATOM 1210 C C . GLU A 1 79 ? -4.49505 1.72899 18.93228 1.000 33.62768 79 GLU A C 1
ATOM 1211 O O . GLU A 1 79 ? -4.24905 0.53219 18.69161 1.000 32.89859 79 GLU A O 1
ATOM 1223 N N . GLU A 1 80 ? -5.55861 2.10799 19.67262 1.000 27.22094 80 GLU A N 1
ATOM 1224 C CA . GLU A 1 80 ? -6.54243 1.10563 20.03640 1.000 25.83079 80 GLU A CA 1
ATOM 1225 C C . GLU A 1 80 ? -7.11906 0.47223 18.78385 1.000 25.81802 80 GLU A C 1
ATOM 1226 O O . GLU A 1 80 ? -7.34437 -0.73861 18.73357 1.000 28.53922 80 GLU A O 1
ATOM 1238 N N . LEU A 1 81 ? -7.45941 1.31280 17.79795 1.000 24.12921 81 LEU A N 1
ATOM 1239 C CA . LEU A 1 81 ? -8.11536 0.81810 16.60923 1.000 25.00635 81 LEU A CA 1
ATOM 1240 C C . LEU A 1 81 ? -7.20791 -0.09088 15.79434 1.000 25.69470 81 LEU A C 1
ATOM 1241 O O . LEU A 1 81 ? -7.71415 -1.01918 15.15401 1.000 28.39342 81 LEU A O 1
ATOM 1257 N N . LYS A 1 82 ? -5.90520 0.19205 15.75573 1.000 27.21178 82 LYS A N 1
ATOM 1258 C CA . LYS A 1 82 ? -4.96836 -0.57209 14.92648 1.000 27.23964 82 LYS A CA 1
ATOM 1259 C C . LYS A 1 82 ? -4.74523 -1.95516 15.46941 1.000 35.61707 82 LYS A C 1
ATOM 1260 O O . LYS A 1 82 ? -4.00167 -2.73660 14.86851 1.000 36.10924 82 LYS A O 1
ATOM 1279 N N . LYS A 1 83 ? -5.37168 -2.25788 16.59897 1.000 33.03667 83 LYS A N 1
ATOM 1280 C CA . LYS A 1 83 ? -5.26943 -3.58608 17.14329 1.000 35.40846 83 LYS A CA 1
ATOM 1281 C C . LYS A 1 83 ? -6.28426 -4.55384 16.54243 1.000 34.92100 83 LYS A C 1
ATOM 1282 O O . LYS A 1 83 ? -6.07968 -5.75882 16.62956 1.000 33.30820 83 LYS A O 1
ATOM 1301 N N . ALA A 1 84 ? -7.32076 -4.07299 15.90260 1.000 30.40673 84 ALA A N 1
ATOM 1302 C CA . ALA A 1 84 ? -8.33793 -4.91743 15.30607 1.000 30.13936 84 ALA A CA 1
ATOM 1303 C C . ALA A 1 84 ? -7.85912 -5.56327 14.00474 1.000 30.99923 84 ALA A C 1
ATOM 1304 O O . ALA A 1 84 ? -6.96371 -5.06149 13.32341 1.000 33.05082 84 ALA A O 1
ATOM 1311 N N . ASN A 1 85 ? -8.49242 -6.68366 13.67916 1.000 30.62102 85 ASN A N 1
ATOM 1312 C CA . ASN A 1 85 ? -8.36679 -7.40542 12.41574 1.000 33.28288 85 ASN A CA 1
ATOM 1313 C C . ASN A 1 85 ? -9.69660 -7.19309 11.69928 1.000 32.88689 85 ASN A C 1
ATOM 1314 O O . ASN A 1 85 ? -10.75344 -7.56110 12.23322 1.000 28.69690 85 ASN A O 1
ATOM 1325 N N . ILE A 1 86 ? -9.67042 -6.55755 10.52520 1.000 29.00327 86 ILE A N 1
ATOM 1326 C CA . ILE A 1 86 ? -10.92187 -6.28321 9.83715 1.000 28.50563 86 ILE A CA 1
ATOM 1327 C C . ILE A 1 86 ? -11.16172 -7.25001 8.67944 1.000 30.83599 86 ILE A C 1
ATOM 1328 O O . ILE A 1 86 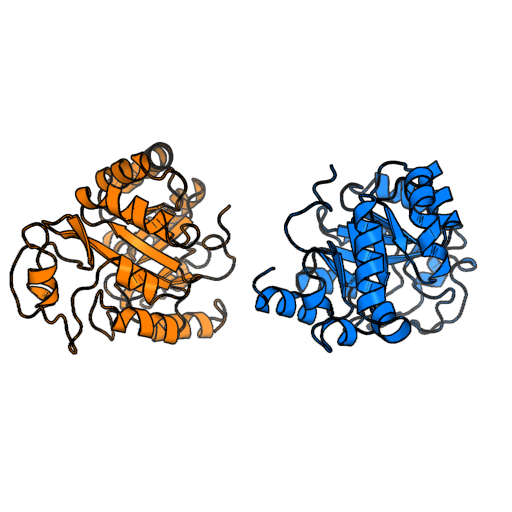? -12.02021 -6.97492 7.81016 1.000 28.07490 86 ILE A O 1
ATOM 1344 N N . GLY A 1 87 ? -10.40508 -8.33554 8.62449 1.000 30.96024 87 GLY A N 1
ATOM 1345 C CA . GLY A 1 87 ? -10.54798 -9.39022 7.63642 1.000 37.19395 87 GLY A CA 1
ATOM 1346 C C . GLY A 1 87 ? -9.23431 -9.65762 6.94129 1.000 28.72365 87 GLY A C 1
ATOM 1347 O O . GLY A 1 87 ? -8.55210 -8.69660 6.57619 1.000 29.21522 87 GLY A O 1
ATOM 1351 N N . MET A 1 88 ? -8.85774 -10.92584 6.76268 1.000 34.67062 88 MET A N 1
ATOM 1352 C CA . MET A 1 88 ? -7.64506 -11.30789 6.01280 1.000 35.03444 88 MET A CA 1
ATOM 1353 C C . MET A 1 88 ? -6.38454 -10.68264 6.62270 1.000 35.66811 88 MET A C 1
ATOM 1354 O O . MET A 1 88 ? -5.38190 -10.43690 5.94060 1.000 36.42654 88 MET A O 1
ATOM 1368 N N . GLY A 1 89 ? -6.45274 -10.35224 7.90897 1.000 33.56534 89 GLY A N 1
ATOM 1369 C CA . GLY A 1 89 ? -5.31867 -9.75112 8.56957 1.000 35.99433 89 GLY A CA 1
ATOM 1370 C C . GLY A 1 89 ? -5.16379 -8.26200 8.35230 1.000 36.08573 89 GLY A C 1
ATOM 1371 O O . GLY A 1 89 ? -4.20682 -7.67001 8.86286 1.000 33.55676 89 GLY A O 1
ATOM 1375 N N . GLU A 1 90 ? -6.08011 -7.63517 7.62333 1.000 28.70035 90 GLU A N 1
ATOM 1376 C CA . GLU A 1 90 ? -6.01879 -6.20910 7.41453 1.000 24.66709 90 GLU A CA 1
ATOM 1377 C C . GLU A 1 90 ? -6.32925 -5.45554 8.69445 1.000 26.37143 90 GLU A C 1
ATOM 1378 O O . GLU A 1 90 ? -7.07994 -5.93213 9.54290 1.000 28.70015 90 GLU A O 1
ATOM 1390 N N . ARG A 1 91 ? -5.76586 -4.25201 8.80962 1.000 28.04965 91 ARG A N 1
ATOM 1391 C CA . ARG A 1 91 ? -6.04534 -3.35555 9.91964 1.000 28.58161 91 ARG A CA 1
ATOM 1392 C C . ARG A 1 91 ? -6.84560 -2.15273 9.44612 1.000 24.55129 91 ARG A C 1
ATOM 1393 O O . ARG A 1 91 ? -6.86502 -1.81822 8.26636 1.000 27.92431 91 ARG A O 1
ATOM 1414 N N . ILE A 1 92 ? -7.50231 -1.48315 10.37967 1.000 24.77544 92 ILE A N 1
ATOM 1415 C CA . ILE A 1 92 ? -8.25478 -0.27723 10.03884 1.000 23.57255 92 ILE A CA 1
ATOM 1416 C C . ILE A 1 92 ? -7.29237 0.77208 9.48812 1.000 24.71360 92 ILE A C 1
ATOM 1417 O O . ILE A 1 92 ? -6.34158 1.17597 10.17265 1.000 25.59559 92 ILE A O 1
ATOM 1433 N N . PRO A 1 93 ? -7.51626 1.28901 8.28328 1.000 22.67408 93 PRO A N 1
ATOM 1434 C CA . PRO A 1 93 ? -6.57872 2.26777 7.73567 1.000 25.66341 93 PRO A CA 1
ATOM 1435 C C . PRO A 1 93 ? -6.98399 3.67842 8.09344 1.000 22.48686 93 PRO A C 1
ATOM 1436 O O . PRO A 1 93 ? -8.14205 3.96850 8.37453 1.000 21.34832 93 PRO A O 1
ATOM 1447 N N . THR A 1 94 ? -5.98138 4.54790 8.09840 1.000 23.01972 94 THR A N 1
ATOM 1448 C CA . THR A 1 94 ? -6.20687 5.97564 8.09209 1.000 22.96145 94 THR A CA 1
ATOM 1449 C C . THR A 1 94 ? -6.33092 6.52581 6.67525 1.000 25.94369 94 THR A C 1
ATOM 1450 O O . THR A 1 94 ? -5.89797 5.91822 5.70011 1.000 22.28094 94 THR A O 1
ATOM 1461 N N . LEU A 1 95 ? -6.91706 7.72336 6.57321 1.000 22.34405 95 LEU A N 1
ATOM 1462 C CA . LEU A 1 95 ? -7.04775 8.35510 5.25742 1.000 23.12575 95 LEU A CA 1
ATOM 1463 C C . LEU A 1 95 ? -5.68654 8.61639 4.64981 1.000 23.53859 95 LEU A C 1
ATOM 1464 O O . LEU A 1 95 ? -5.49650 8.45987 3.43562 1.000 24.26700 95 LEU A O 1
ATOM 1480 N N . GLU A 1 96 ? -4.70929 9.00390 5.47739 1.000 24.13131 96 GLU A N 1
ATOM 1481 C CA . GLU A 1 96 ? -3.35216 9.18757 4.94032 1.000 22.76154 96 GLU A CA 1
ATOM 1482 C C . GLU A 1 96 ? -2.81987 7.89353 4.33876 1.000 23.53056 96 GLU A C 1
ATOM 1483 O O . GLU A 1 96 ? -2.16713 7.90956 3.28896 1.000 26.18145 96 GLU A O 1
ATOM 1495 N N . GLU A 1 97 ? -3.11453 6.74404 4.97836 1.000 24.80963 97 GLU A N 1
ATOM 1496 C CA . GLU A 1 97 ? -2.61373 5.47377 4.45364 1.000 23.14467 97 GLU A CA 1
ATOM 1497 C C . GLU A 1 97 ? -3.26223 5.13598 3.10946 1.000 25.46898 97 GLU A C 1
ATOM 1498 O O . GLU A 1 97 ? -2.61388 4.51300 2.24412 1.000 25.72474 97 GLU A O 1
ATOM 1510 N N . VAL A 1 98 ? -4.53017 5.51695 2.93489 1.000 21.29405 98 VAL A N 1
ATOM 1511 C CA . VAL A 1 98 ? -5.19911 5.34133 1.65010 1.000 22.87391 98 VAL A CA 1
ATOM 1512 C C . VAL A 1 98 ? -4.47894 6.14837 0.57372 1.000 26.68866 98 VAL A C 1
ATOM 1513 O O . VAL A 1 98 ? -4.15271 5.63757 -0.50405 1.000 25.81552 98 VAL A O 1
ATOM 1526 N N . PHE A 1 99 ? -4.18551 7.41512 0.85531 1.00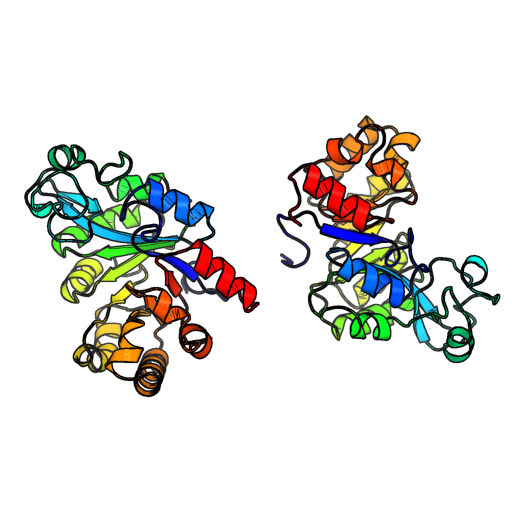0 25.08236 99 PHE A N 1
ATOM 1527 C CA . PHE A 1 99 ? -3.52363 8.20633 -0.16813 1.000 25.95562 99 PHE A CA 1
ATOM 1528 C C . PHE A 1 99 ? -2.12728 7.68131 -0.45311 1.000 29.53615 99 PHE A C 1
ATOM 1529 O O . PHE A 1 99 ? -1.61049 7.87893 -1.55163 1.000 30.98331 99 PHE A O 1
ATOM 1546 N N . GLU A 1 100 ? -1.49062 7.00157 0.49800 1.000 28.88353 100 GLU A N 1
ATOM 1547 C CA . GLU A 1 100 ? -0.18958 6.43538 0.20610 1.000 29.02410 100 GLU A CA 1
ATOM 1548 C C . GLU A 1 100 ? -0.26548 5.30455 -0.80985 1.000 30.69413 100 GLU A C 1
ATOM 1549 O O . GLU A 1 100 ? 0.64500 5.15655 -1.62794 1.000 34.59240 100 GLU A O 1
ATOM 1561 N N . ILE A 1 101 ? -1.31762 4.49013 -0.77062 1.000 30.10244 101 ILE A N 1
ATOM 1562 C CA . ILE A 1 101 ? -1.43037 3.35286 -1.68254 1.000 28.71786 101 ILE A CA 1
ATOM 1563 C C . ILE A 1 101 ? -2.11201 3.67040 -2.99687 1.000 28.70183 101 ILE A C 1
ATOM 1564 O O . ILE A 1 101 ? -1.94905 2.90869 -3.95231 1.000 29.56213 101 ILE A O 1
ATOM 1580 N N . LEU A 1 102 ? -2.86070 4.72734 -3.08453 1.000 28.98934 102 LEU A N 1
ATOM 1581 C CA . LEU A 1 102 ? -3.56965 5.00883 -4.33087 1.000 26.52079 102 LEU A CA 1
ATOM 1582 C C . LEU A 1 102 ? -2.65766 5.64692 -5.36577 1.000 31.08528 102 LEU A C 1
ATOM 1583 O O . LEU A 1 102 ? -1.80910 6.48621 -5.03168 1.000 29.45101 102 LEU A O 1
ATOM 1599 N N . PRO A 1 103 ? -2.81547 5.28988 -6.63550 1.000 29.99377 103 PRO A N 1
ATOM 1600 C CA . PRO A 1 103 ? -2.15027 6.07262 -7.67186 1.000 29.43312 103 PRO A CA 1
ATOM 1601 C C . PRO A 1 103 ? -2.51649 7.53852 -7.48125 1.000 32.67609 103 PRO A C 1
ATOM 1602 O O . PRO A 1 103 ? -3.62498 7.85855 -7.04813 1.000 30.71244 103 PRO A O 1
ATOM 1613 N N . LYS A 1 104 ? -1.58958 8.43115 -7.86117 1.000 34.33784 104 LYS A N 1
ATOM 1614 C CA . LYS A 1 104 ? -1.80414 9.85193 -7.63453 1.000 31.13124 104 LYS A CA 1
ATOM 1615 C C . LYS A 1 104 ? -2.93747 10.38448 -8.49829 1.000 33.95313 104 LYS A C 1
ATOM 1616 O O . LYS A 1 104 ? -3.47711 11.44081 -8.19496 1.000 35.08755 104 LYS A O 1
ATOM 1635 N N . ASP A 1 105 ? -3.28945 9.69910 -9.58424 1.000 30.35399 105 ASP A N 1
ATOM 1636 C CA . ASP A 1 105 ? -4.41052 10.11728 -10.44080 1.000 34.59391 105 ASP A CA 1
ATOM 1637 C C . ASP A 1 105 ? -5.67756 9.29401 -10.22544 1.000 35.01939 105 ASP A C 1
ATOM 1638 O O . ASP A 1 105 ? -6.70346 9.56927 -10.86212 1.000 34.76657 105 ASP A O 1
ATOM 1647 N N . ALA A 1 106 ? -5.64934 8.32614 -9.32611 1.000 27.12474 106 ALA A N 1
ATOM 1648 C CA . ALA A 1 106 ? -6.83130 7.53531 -9.04476 1.000 25.94913 106 ALA A CA 1
ATOM 1649 C C . ALA A 1 106 ? -7.88694 8.36250 -8.33429 1.000 25.00421 106 ALA A C 1
ATOM 1650 O O . ALA A 1 106 ? -7.57880 9.23682 -7.51372 1.000 24.48119 106 ALA A O 1
ATOM 1657 N N . LEU A 1 107 ? -9.16196 8.06787 -8.63154 1.000 21.79050 107 LEU A N 1
ATOM 1658 C CA . LEU A 1 107 ? -10.25802 8.81850 -8.00625 1.000 20.06211 107 LEU A CA 1
ATOM 1659 C C . LEU A 1 107 ? -10.59608 8.27799 -6.62420 1.000 22.40034 107 LEU A C 1
ATOM 1660 O O . LEU A 1 107 ? -10.52827 7.07716 -6.35784 1.000 22.87455 107 LEU A O 1
ATOM 1676 N N . LEU A 1 108 ? -10.95601 9.17477 -5.72716 1.000 21.18726 108 LEU A N 1
ATOM 1677 C CA . LEU A 1 108 ? -11.29237 8.78547 -4.36754 1.000 19.48038 108 LEU A CA 1
ATOM 1678 C C . LEU A 1 108 ? -12.56041 9.51904 -3.99507 1.000 21.49972 108 LEU A C 1
ATOM 1679 O O . LEU A 1 108 ? -12.54843 10.74189 -3.85593 1.000 21.41466 108 LEU A O 1
ATOM 1695 N N . ASN A 1 109 ? -13.62975 8.78117 -3.72737 1.000 18.11660 109 ASN A N 1
ATOM 1696 C CA . ASN A 1 109 ? -14.84792 9.34432 -3.14413 1.000 17.50709 109 ASN A CA 1
ATOM 1697 C C . ASN A 1 109 ? -14.82382 9.07904 -1.66115 1.000 19.49614 109 ASN A C 1
ATOM 1698 O O . ASN A 1 109 ? -14.99937 7.92353 -1.22706 1.000 18.04524 109 ASN A O 1
ATOM 1709 N N . ILE A 1 110 ? -14.60216 10.15054 -0.88351 1.000 18.04653 110 ILE A N 1
ATOM 1710 C CA . ILE A 1 110 ? -14.59990 10.06608 0.56774 1.000 19.26193 110 ILE A CA 1
ATOM 1711 C C . ILE A 1 110 ? -16.01360 10.34893 1.06764 1.000 17.09071 110 ILE A C 1
ATOM 1712 O O . ILE A 1 110 ? -16.52746 11.46516 0.95162 1.000 18.69123 110 ILE A O 1
ATOM 1728 N N . GLU A 1 111 ? -16.67632 9.33314 1.62985 1.000 17.39761 111 GLU A N 1
ATOM 1729 C CA . GLU A 1 111 ? -17.95697 9.54344 2.27903 1.000 16.72871 111 GLU A CA 1
ATOM 1730 C C . GLU A 1 111 ? -17.76662 9.86129 3.74711 1.000 20.73592 111 GLU A C 1
ATOM 1731 O O . GLU A 1 111 ? -17.24028 9.04380 4.50816 1.000 18.80448 111 GLU A O 1
ATOM 1743 N N . ILE A 1 112 ? -18.05488 11.11066 4.09732 1.000 19.20670 112 ILE A N 1
ATOM 1744 C CA . ILE A 1 112 ? -17.90392 11.56864 5.48109 1.000 17.54813 112 ILE A CA 1
ATOM 1745 C C . ILE A 1 112 ? -19.11656 11.08529 6.26776 1.000 21.73737 112 ILE A C 1
ATOM 1746 O O . ILE A 1 112 ? -20.26052 11.48546 6.01867 1.000 23.14978 112 ILE A O 1
ATOM 1762 N N . LYS A 1 113 ? -18.87129 10.13908 7.16616 1.000 18.54275 113 LYS A N 1
ATOM 1763 C CA . LYS A 1 113 ? -19.88921 9.62028 8.06416 1.000 20.14945 113 LYS A CA 1
ATOM 1764 C C . LYS A 1 113 ? -19.96082 10.39892 9.37931 1.000 25.28402 113 LYS A C 1
ATOM 1765 O O . LYS A 1 113 ? -20.87235 10.15148 10.16758 1.000 26.93060 113 LYS A O 1
ATOM 1784 N N . ASP A 1 114 ? -19.02317 11.33141 9.60871 1.000 22.47980 114 ASP A N 1
ATOM 1785 C CA . ASP A 1 114 ? -18.80252 11.99328 10.89376 1.000 21.49993 114 ASP A CA 1
ATOM 1786 C C . ASP A 1 114 ? -18.50994 13.44977 10.60936 1.000 24.00175 114 ASP A C 1
ATOM 1787 O O . ASP A 1 114 ? -17.45760 13.75941 10.05808 1.000 23.10281 114 ASP A O 1
ATOM 1796 N N . ARG A 1 115 ? -19.43323 14.35345 10.97814 1.000 23.36389 115 ARG A N 1
ATOM 1797 C CA . ARG A 1 115 ? -19.20195 15.76908 10.70906 1.000 23.96274 115 ARG A CA 1
ATOM 1798 C C . ARG A 1 115 ? -17.93388 16.27393 11.39007 1.000 23.37051 115 ARG A C 1
ATOM 1799 O O . ARG A 1 115 ? -17.24061 17.16282 10.86133 1.000 24.35588 115 ARG A O 1
ATOM 1820 N N . ASP A 1 116 ? -17.56552 15.66546 12.51379 1.000 25.06609 116 ASP A N 1
ATOM 1821 C CA . ASP A 1 116 ? -16.33457 16.06062 13.18779 1.000 24.77641 116 ASP A CA 1
ATOM 1822 C C . ASP A 1 116 ? -15.08100 15.85620 12.36401 1.000 25.11666 116 ASP A C 1
ATOM 1823 O O . ASP A 1 116 ? -14.05426 16.45925 12.68424 1.000 27.57984 116 ASP A O 1
ATOM 1832 N N . ALA A 1 117 ? -15.12363 14.97467 11.37108 1.000 21.94275 117 ALA A N 1
ATOM 1833 C CA . ALA A 1 117 ? -13.97073 14.64832 10.55881 1.000 20.87505 117 ALA A CA 1
ATOM 1834 C C . ALA A 1 117 ? -13.75093 15.65814 9.45623 1.000 19.94603 117 ALA A C 1
ATOM 1835 O O . ALA A 1 117 ? -12.74218 15.59552 8.75614 1.000 20.98444 117 ALA A O 1
ATOM 1842 N N . ALA A 1 118 ? -14.71583 16.53130 9.17622 1.000 22.49208 118 ALA A N 1
ATOM 1843 C CA . ALA A 1 118 ? -14.59120 17.32278 7.94609 1.000 21.41648 118 ALA A CA 1
ATOM 1844 C C . ALA A 1 118 ? -13.32450 18.16732 7.89838 1.000 20.17713 118 ALA A C 1
ATOM 1845 O O . ALA A 1 118 ? -12.67909 18.24338 6.85439 1.000 23.27789 118 ALA A O 1
ATOM 1852 N N . LYS A 1 119 ? -12.95437 18.79916 9.00551 1.000 22.22025 119 LYS A N 1
ATOM 1853 C CA . LYS A 1 119 ? -11.80759 19.70599 9.00220 1.000 22.68856 119 LYS A CA 1
ATOM 1854 C C . LYS A 1 119 ? -10.52092 18.97112 8.62202 1.000 22.55618 119 LYS A C 1
ATOM 1855 O O . LYS A 1 119 ? -9.71327 19.45666 7.81027 1.000 22.91852 119 LYS A O 1
ATOM 1874 N N . GLU A 1 120 ? -10.30220 17.81603 9.23276 1.000 23.13254 120 GLU A N 1
ATOM 1875 C CA . GLU A 1 120 ? -9.10944 17.03597 8.95941 1.000 24.86435 120 GLU A CA 1
ATOM 1876 C C . GLU A 1 120 ? -9.15837 16.41018 7.58647 1.000 21.50822 120 GLU A C 1
ATOM 1877 O O . GLU A 1 120 ? -8.11286 16.34293 6.91875 1.000 23.52402 120 GLU A O 1
ATOM 1889 N N . VAL A 1 121 ? -10.34305 15.92798 7.14088 1.000 21.12259 121 VAL A N 1
ATOM 1890 C CA . VAL A 1 121 ? -10.44451 15.46502 5.75926 1.000 20.33264 121 VAL A CA 1
ATOM 1891 C C . VAL A 1 121 ? -9.99721 16.56912 4.80981 1.000 21.00120 121 VAL A C 1
ATOM 1892 O O . VAL A 1 121 ? -9.21894 16.31296 3.90542 1.000 20.67799 121 VAL A O 1
ATOM 1905 N N . ALA A 1 122 ? -10.53333 17.78451 4.95022 1.000 20.96433 122 ALA A N 1
ATOM 1906 C CA . ALA A 1 122 ? -10.16961 18.90089 4.07474 1.000 20.97723 122 ALA A CA 1
ATOM 1907 C C . ALA A 1 122 ? -8.66340 19.11882 4.05628 1.000 25.07283 122 ALA A C 1
ATOM 1908 O O . ALA A 1 122 ? -8.06841 19.32090 2.99065 1.000 23.02143 122 ALA A O 1
ATOM 1915 N N . ARG A 1 123 ? -8.03006 19.10887 5.23648 1.000 24.35053 123 ARG A N 1
ATOM 1916 C CA . ARG A 1 123 ? -6.59010 19.33090 5.30745 1.000 24.07890 123 ARG A CA 1
ATOM 1917 C C . ARG A 1 123 ? -5.84047 18.22431 4.56435 1.000 24.79036 123 ARG A C 1
ATOM 1918 O O . ARG A 1 123 ? -4.97653 18.48619 3.74257 1.000 24.38387 123 ARG A O 1
ATOM 1939 N N . ILE A 1 124 ? -6.18172 16.96973 4.82861 1.000 22.14627 124 ILE A N 1
ATOM 1940 C CA . ILE A 1 124 ? -5.48391 15.84777 4.20282 1.000 24.50329 124 ILE A CA 1
ATOM 1941 C C . ILE A 1 124 ? -5.72055 15.84901 2.71097 1.000 25.04247 124 ILE A C 1
ATOM 1942 O O . ILE A 1 124 ? -4.78564 15.63044 1.93225 1.000 24.51699 124 ILE A O 1
ATOM 1958 N N . VAL A 1 125 ? -6.96542 16.09832 2.29007 1.000 22.46348 125 VAL A N 1
ATOM 1959 C CA . VAL A 1 125 ? -7.25507 16.18462 0.86342 1.000 21.01428 125 VAL A CA 1
ATOM 1960 C C . VAL A 1 125 ? -6.39617 17.23262 0.19339 1.000 23.01900 125 VAL A C 1
ATOM 1961 O O . VAL A 1 125 ? -5.87908 16.99509 -0.89463 1.000 26.23105 125 VAL A O 1
ATOM 1974 N N . SER A 1 126 ? -6.24393 18.41166 0.81872 1.000 25.95857 126 SER A N 1
ATOM 1975 C CA . SER A 1 126 ? -5.47972 19.50290 0.21113 1.000 24.74536 126 SER A CA 1
ATOM 1976 C C . SER A 1 126 ? -4.04197 19.09351 -0.08840 1.000 25.97712 126 SER A C 1
ATOM 1977 O O . SER A 1 126 ? -3.41730 19.66680 -1.00579 1.000 28.20761 126 SER A O 1
ATOM 1985 N N . GLU A 1 127 ? -3.50329 18.13218 0.68006 1.000 26.57330 127 GLU A N 1
ATOM 1986 C CA . GLU A 1 127 ? -2.13006 17.71174 0.55453 1.000 28.95508 127 GLU A CA 1
ATOM 1987 C C . GLU A 1 127 ? -1.97757 16.54083 -0.40451 1.000 27.57601 127 GLU A C 1
ATOM 1988 O O . GLU A 1 127 ? -0.86552 16.05868 -0.59156 1.000 27.71348 127 GLU A O 1
ATOM 2000 N N . ASN A 1 128 ? -3.04481 16.07993 -1.03365 1.000 27.53896 128 ASN A N 1
ATOM 2001 C CA . ASN A 1 128 ? -3.03600 14.79718 -1.73181 1.000 27.90331 128 ASN A CA 1
ATOM 2002 C C . ASN A 1 128 ? -3.83396 14.86518 -3.02100 1.000 23.68507 128 ASN A C 1
ATOM 2003 O O . ASN A 1 128 ? -4.53758 13.91710 -3.38632 1.000 25.99699 128 ASN A O 1
ATOM 2014 N N . ASN A 1 129 ? -3.68600 15.96925 -3.74078 1.000 28.40175 129 ASN A N 1
ATOM 2015 C CA . ASN A 1 129 ? -4.22004 16.15895 -5.08481 1.000 29.10140 129 ASN A CA 1
ATOM 2016 C C . ASN A 1 129 ? -5.72767 16.14565 -5.03116 1.000 27.14788 129 ASN A C 1
ATOM 2017 O O . ASN A 1 129 ? -6.35381 15.14686 -5.43374 1.000 24.53290 129 ASN A O 1
ATOM 2028 N N . PRO A 1 130 ? -6.32163 17.24197 -4.57233 1.000 25.62694 130 PRO A N 1
ATOM 2029 C CA . PRO A 1 130 ? -7.77306 17.28347 -4.38236 1.000 24.44871 130 PRO A CA 1
ATOM 2030 C C . PRO A 1 130 ? -8.57121 17.14136 -5.64671 1.000 22.21542 130 PRO A C 1
ATOM 2031 O O . PRO A 1 130 ? -9.77823 16.83598 -5.56783 1.000 25.37736 130 PRO A O 1
ATOM 2042 N N . GLU A 1 131 ? -7.93446 17.34318 -6.81923 1.000 23.84158 131 GLU A N 1
ATOM 2043 C CA . GLU A 1 131 ? -8.71899 17.30357 -8.05437 1.000 25.36207 131 GLU A CA 1
ATOM 2044 C C . GLU A 1 131 ? -9.34892 15.94696 -8.27541 1.000 23.69791 131 GLU A C 1
ATOM 2045 O O . GLU A 1 131 ? -10.42256 15.85527 -8.90291 1.000 24.60839 131 GLU A O 1
ATOM 2057 N N . ARG A 1 132 ? -8.71316 14.88238 -7.78179 1.000 25.69160 132 ARG A N 1
ATOM 2058 C CA . ARG A 1 132 ? -9.23260 13.53325 -7.96531 1.000 21.55362 132 ARG A CA 1
ATOM 2059 C C . ARG A 1 132 ? -10.07777 13.04921 -6.78116 1.000 22.37738 132 ARG A C 1
ATOM 2060 O O . ARG A 1 132 ? -10.40120 11.84968 -6.68294 1.000 21.47302 132 ARG A O 1
ATOM 2081 N N . VAL A 1 133 ? -10.53514 13.96608 -5.93257 1.000 21.72997 133 VAL A N 1
ATOM 2082 C CA . VAL A 1 133 ? -11.36783 13.63635 -4.77267 1.000 19.59776 133 VAL A CA 1
ATOM 2083 C C . VAL A 1 133 ? -12.80533 14.10649 -4.96873 1.000 19.33359 133 VAL A C 1
ATOM 2084 O O . VAL A 1 133 ? -13.04366 15.17998 -5.53075 1.000 22.02087 133 VAL A O 1
ATOM 2097 N N . MET A 1 134 ? -13.76260 13.29493 -4.49672 1.000 21.72643 134 MET A N 1
ATOM 2098 C CA . MET A 1 134 ? -15.15417 13.71198 -4.36281 1.000 20.50938 134 MET A CA 1
ATOM 2099 C C . MET A 1 134 ? -15.49000 13.50924 -2.89981 1.000 20.99265 134 MET A C 1
ATOM 2100 O O . MET A 1 134 ? -15.22059 12.44236 -2.34508 1.000 19.85720 134 MET A O 1
ATOM 2114 N N . ILE A 1 135 ? -16.03860 14.52204 -2.25784 1.000 18.33677 135 ILE A N 1
ATOM 2115 C CA . ILE A 1 135 ? -16.54729 14.42981 -0.89843 1.000 18.54354 135 ILE A CA 1
ATOM 2116 C C . ILE A 1 135 ? -18.04145 14.19100 -0.99521 1.000 17.60510 135 ILE A C 1
ATOM 2117 O O . ILE A 1 135 ? -18.71402 14.89152 -1.75854 1.000 19.15740 135 ILE A O 1
ATOM 2133 N N . SER A 1 136 ? -18.56080 13.18965 -0.29080 1.000 18.53948 136 SER A N 1
ATOM 2134 C CA . SER A 1 136 ? -19.99715 12.99060 -0.24293 1.000 17.75084 136 SER A CA 1
ATOM 2135 C C . SER A 1 136 ? -20.43813 12.65333 1.16139 1.000 18.86131 136 SER A C 1
ATOM 2136 O O . SER A 1 136 ? -19.64737 12.34097 2.03737 1.000 17.85681 136 SER A O 1
ATOM 2144 N N . SER A 1 137 ? -21.71997 12.83170 1.38337 1.000 17.55535 137 SER A N 1
ATOM 2145 C CA . SER A 1 137 ? -22.33157 12.47114 2.65298 1.000 17.58749 137 SER A CA 1
ATOM 2146 C C . SER A 1 137 ? -23.81738 12.44510 2.49502 1.000 17.28387 137 SER A C 1
ATOM 2147 O O . SER A 1 137 ? -24.34998 13.14971 1.62849 1.000 18.87935 137 SER A O 1
ATOM 2155 N N . PHE A 1 138 ? -24.48391 11.64331 3.35275 1.000 18.17821 138 PHE A N 1
ATOM 2156 C CA . PHE A 1 138 ? -25.93264 11.78451 3.51974 1.000 17.27851 138 PHE A CA 1
ATOM 2157 C C . PHE A 1 138 ? -26.25381 12.97392 4.39248 1.000 21.92072 138 PHE A C 1
ATOM 2158 O O . PHE A 1 138 ? -27.38568 13.44883 4.39332 1.000 21.62312 138 PHE A O 1
ATOM 2175 N N . ASP A 1 139 ? -25.30841 13.44886 5.19056 1.000 18.67281 139 ASP A N 1
ATOM 2176 C CA . ASP A 1 139 ? -25.58535 14.45878 6.20972 1.000 20.99453 139 ASP A CA 1
ATOM 2177 C C . ASP A 1 139 ? -25.29483 15.83639 5.63874 1.000 21.05174 139 ASP A C 1
ATOM 2178 O O . ASP A 1 139 ? -24.12448 16.19506 5.40501 1.000 21.10420 139 ASP A O 1
ATOM 2187 N N . ILE A 1 140 ? -26.36386 16.62268 5.40288 1.000 21.90508 140 ILE A N 1
ATOM 2188 C CA . ILE A 1 140 ? -26.14724 17.97559 4.91227 1.000 19.50522 140 ILE A CA 1
ATOM 2189 C C . ILE A 1 140 ? -25.17643 18.71747 5.80327 1.000 19.10541 140 ILE A C 1
ATOM 2190 O O . ILE A 1 140 ? -24.38624 19.54169 5.32664 1.000 20.31685 140 ILE A O 1
ATOM 2206 N N . GLU A 1 141 ? -25.26190 18.50074 7.12754 1.000 21.91456 141 GLU A N 1
ATOM 2207 C CA . GLU A 1 141 ? -24.42157 19.27737 8.04400 1.000 24.24276 141 GLU A CA 1
ATOM 2208 C C . GLU A 1 141 ? -22.96147 18.86945 7.98644 1.000 21.38594 141 GLU A C 1
ATOM 2209 O O . GLU A 1 141 ? -22.08271 19.71063 8.22813 1.000 23.91290 141 GLU A O 1
ATOM 2221 N N . ALA A 1 142 ? -22.67849 17.64454 7.56897 1.000 21.60964 142 ALA A N 1
ATOM 2222 C CA . ALA A 1 142 ? -21.28523 17.27662 7.33084 1.000 21.89176 142 ALA A CA 1
ATOM 2223 C C . ALA A 1 142 ? -20.73847 17.96580 6.10863 1.000 22.92147 142 ALA A C 1
ATOM 2224 O O . ALA A 1 142 ? -19.59866 18.42199 6.10956 1.000 21.66142 142 ALA A O 1
ATOM 2231 N N . LEU A 1 143 ? -21.53880 18.04485 5.04813 1.000 19.35860 143 LEU A N 1
ATOM 2232 C CA . LEU A 1 143 ? -21.12892 18.78058 3.86281 1.000 21.24531 143 LEU A CA 1
ATOM 2233 C C . LEU A 1 143 ? -20.97422 20.27108 4.14473 1.000 21.19429 143 LEU A C 1
ATOM 2234 O O . LEU A 1 143 ? -20.03696 20.91792 3.63108 1.000 19.15312 143 LEU A O 1
ATOM 2250 N N . ARG A 1 144 ? -21.90245 20.84481 4.92691 1.000 19.00463 144 ARG A N 1
ATOM 2251 C CA . ARG A 1 144 ? -21.81177 22.24985 5.25257 1.000 21.44949 144 ARG A CA 1
ATOM 2252 C C . ARG A 1 144 ? -20.52866 22.52213 6.00405 1.000 23.37104 144 ARG A C 1
ATOM 2253 O O . ARG A 1 144 ? -19.82703 23.51968 5.75512 1.000 22.52720 144 ARG A O 1
ATOM 2274 N N . GLU A 1 145 ? -20.20943 21.64629 6.94613 1.000 20.76650 145 GLU A N 1
ATOM 2275 C CA . GLU A 1 145 ? -18.96422 21.81453 7.70087 1.000 23.86980 145 GLU A CA 1
ATOM 2276 C C . GLU A 1 145 ? -17.76286 21.70589 6.78177 1.000 21.83751 145 GLU A C 1
ATOM 2277 O O . GLU A 1 145 ? -16.80546 22.47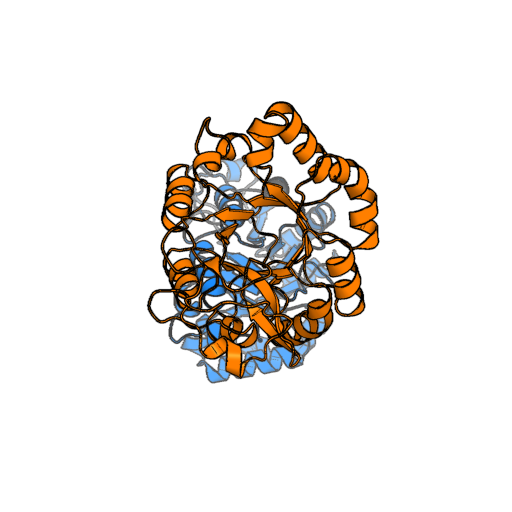613 6.91054 1.000 23.50319 145 GLU A O 1
ATOM 2289 N N . TYR A 1 146 ? -17.76616 20.73005 5.87469 1.000 20.06181 146 TYR A N 1
ATOM 2290 C CA . TYR A 1 146 ? -16.64504 20.59393 4.95997 1.000 21.65166 146 TYR A CA 1
ATOM 2291 C C . TYR A 1 146 ? -16.43667 21.87584 4.16800 1.000 21.87305 146 TYR A C 1
ATOM 2292 O O . TYR A 1 146 ? -15.30772 22.29443 3.95329 1.000 23.30743 146 TYR A O 1
ATOM 2310 N N . ARG A 1 147 ? -17.53123 22.48791 3.68953 1.000 21.78910 147 ARG A N 1
ATOM 2311 C CA . ARG A 1 147 ? -17.42097 23.68600 2.86624 1.000 22.27101 147 ARG A CA 1
ATOM 2312 C C . ARG A 1 147 ? -16.86486 24.89859 3.61402 1.000 26.70639 147 ARG A C 1
ATOM 2313 O O . ARG A 1 147 ? -16.48490 25.88911 2.97374 1.000 28.57288 147 ARG A O 1
ATOM 2334 N N . LYS A 1 148 ? -16.79689 24.85829 4.92872 1.000 24.92553 148 LYS A N 1
ATOM 2335 C CA . LYS A 1 148 ? -16.11208 25.93310 5.63463 1.000 27.27630 148 LYS A CA 1
ATOM 2336 C C . LYS A 1 148 ? -14.62446 25.90143 5.41634 1.000 31.15306 148 LYS A C 1
ATOM 2337 O O . LYS A 1 148 ? -13.95381 26.93651 5.59126 1.000 31.30417 148 LYS A O 1
ATOM 2356 N N . TYR A 1 149 ? -14.09337 24.74779 5.03667 1.000 24.82444 149 TYR A N 1
ATOM 2357 C CA . TYR A 1 149 ? -12.66250 24.57382 4.87259 1.000 27.11961 149 TYR A CA 1
ATOM 2358 C C . TYR A 1 149 ? -12.23233 24.41511 3.43447 1.000 29.42000 149 TYR A C 1
ATOM 2359 O O . TYR A 1 149 ? -11.08595 24.73858 3.11960 1.000 30.06197 149 TYR A O 1
ATOM 2377 N N . ASP A 1 150 ? -13.12685 23.97723 2.55190 1.000 28.14536 150 ASP A N 1
ATOM 2378 C CA . ASP A 1 150 ? -12.76132 23.63527 1.18154 1.000 26.29583 150 ASP A CA 1
ATOM 2379 C C . ASP A 1 150 ? -13.99355 23.82429 0.33148 1.000 26.86251 150 ASP A C 1
ATOM 2380 O O . ASP A 1 150 ? -14.92462 23.00119 0.40739 1.000 25.07310 150 ASP A O 1
ATOM 2389 N N . ASP A 1 151 ? -13.97395 24.88722 -0.47750 1.000 28.82497 151 ASP A N 1
ATOM 2390 C CA . ASP A 1 151 ? -15.10511 25.21425 -1.31929 1.000 28.92007 151 ASP A CA 1
ATOM 2391 C C . ASP A 1 151 ? -14.91245 24.85587 -2.77878 1.000 31.83424 151 ASP A C 1
ATOM 2392 O O . ASP A 1 151 ? -15.77160 25.19297 -3.60079 1.000 33.96508 151 ASP A O 1
ATOM 2401 N N . THR A 1 152 ? -13.86193 24.11477 -3.11430 1.000 27.17024 152 THR A N 1
ATOM 2402 C CA . THR A 1 152 ? -13.57734 23.78877 -4.50713 1.000 32.22773 152 THR A CA 1
ATOM 2403 C C . THR A 1 152 ? -13.62370 22.29825 -4.84302 1.000 30.52431 152 THR A C 1
ATOM 2404 O O . THR A 1 152 ? -13.91980 21.94841 -5.99255 1.000 27.42408 152 THR A O 1
ATOM 2415 N N . THR A 1 153 ? -13.35965 21.40707 -3.88167 1.000 25.85521 153 THR A N 1
ATOM 2416 C CA . THR A 1 153 ? -13.38721 19.97782 -4.17660 1.000 23.95203 153 THR A CA 1
ATOM 2417 C C . THR A 1 153 ? -14.79551 19.53915 -4.54978 1.000 23.37844 153 THR A C 1
ATOM 2418 O O . THR A 1 153 ? -15.79661 20.03734 -4.02700 1.000 23.47681 153 THR A O 1
ATOM 2429 N N . ILE A 1 154 ? -14.86102 18.63209 -5.52026 1.000 21.76276 154 ILE A N 1
ATOM 2430 C CA . ILE A 1 154 ? -16.11312 18.06298 -6.03757 1.000 20.38891 154 ILE A CA 1
ATOM 2431 C C . ILE A 1 154 ? -16.89096 17.42520 -4.89950 1.000 20.19905 154 ILE A C 1
ATOM 2432 O O . ILE A 1 154 ? -16.32357 16.71415 -4.04548 1.000 19.77548 154 ILE A O 1
ATOM 2448 N N . MET A 1 155 ? -18.19274 17.69307 -4.87605 1.000 19.37411 155 MET A N 1
ATOM 2449 C CA . MET A 1 155 ? -19.05285 17.22352 -3.80195 1.000 17.56786 155 MET A CA 1
ATOM 2450 C C . MET A 1 155 ? -20.31307 16.60213 -4.34816 1.000 17.50113 155 MET A C 1
ATOM 2451 O O . MET A 1 155 ? -20.97406 17.14724 -5.24324 1.000 18.65254 155 MET A O 1
ATOM 2465 N N . GLY A 1 156 ? -20.67974 15.51444 -3.73102 1.000 18.20871 156 GLY A N 1
ATOM 2466 C CA . GLY A 1 156 ? -21.93236 14.85355 -4.02304 1.000 21.41552 156 GLY A CA 1
ATOM 2467 C C . GLY A 1 156 ? -22.81606 14.74959 -2.79018 1.000 17.77458 156 GLY A C 1
ATOM 2468 O O . GLY A 1 156 ? -22.33888 14.43255 -1.68935 1.000 19.34162 156 GLY A O 1
ATOM 2472 N N . LEU A 1 157 ? -24.12153 14.88764 -3.00174 1.000 19.17432 157 LEU A N 1
ATOM 2473 C CA . LEU A 1 157 ? -25.10466 14.68479 -1.94601 1.000 16.79919 157 LEU A CA 1
ATOM 2474 C C . LEU A 1 157 ? -25.65099 13.28385 -2.09265 1.000 17.19163 157 LEU A C 1
ATOM 2475 O O . LEU A 1 157 ? -26.26568 12.97169 -3.10316 1.000 17.39291 157 LEU A O 1
ATOM 2491 N N . LEU A 1 158 ? -25.40423 12.43805 -1.12844 1.000 17.36266 158 LEU A N 1
ATOM 2492 C CA . LEU A 1 158 ? -26.08587 11.16534 -1.04852 1.000 18.81245 158 LEU A CA 1
ATOM 2493 C C . LEU A 1 158 ? -27.53907 11.34784 -0.61944 1.000 18.48761 158 LEU A C 1
ATOM 2494 O O . LEU A 1 158 ? -27.83817 12.09833 0.31484 1.000 17.78772 158 LEU A O 1
ATOM 2510 N N . VAL A 1 159 ? -28.46216 10.60326 -1.26812 1.000 17.54176 159 VAL A N 1
ATOM 2511 C CA . VAL A 1 159 ? -29.88644 10.74080 -1.01015 1.000 19.86727 159 VAL A CA 1
ATOM 2512 C C . VAL A 1 159 ? -30.41836 9.37021 -0.58716 1.000 21.72810 159 VAL A C 1
ATOM 2513 O O . VAL A 1 159 ? -30.12724 8.35317 -1.23238 1.000 22.70443 159 VAL A O 1
ATOM 2526 N N . ASP A 1 160 ? -31.11060 9.33198 0.53357 1.000 18.93293 160 ASP A N 1
ATOM 2527 C CA . ASP A 1 160 ? -31.84775 8.13850 0.90827 1.000 24.72850 160 ASP A CA 1
ATOM 2528 C C . ASP A 1 160 ? -33.29362 8.39602 1.28633 1.000 25.82312 160 ASP A C 1
ATOM 2529 O O . ASP A 1 160 ? -33.92121 7.52297 1.90813 1.000 27.15592 160 ASP A O 1
ATOM 2538 N N . LYS A 1 161 ? -33.84764 9.54753 0.93074 1.000 23.46220 161 LYS A N 1
ATOM 2539 C CA . LYS A 1 161 ? -35.20540 9.95164 1.29674 1.000 23.33894 161 LYS A CA 1
ATOM 2540 C C . LYS A 1 161 ? -35.78280 10.71254 0.12992 1.000 21.72055 161 LYS A C 1
ATOM 2541 O O . LYS A 1 161 ? -35.10147 11.56526 -0.43540 1.000 23.26812 161 LYS A O 1
ATOM 2560 N N . GLU A 1 162 ? -37.02646 10.37548 -0.24334 1.000 21.16534 162 GLU A N 1
ATOM 2561 C CA . GLU A 1 162 ? -37.69662 11.13736 -1.29511 1.000 21.14506 162 GLU A CA 1
ATOM 2562 C C . GLU A 1 162 ? -37.80388 12.60299 -0.90729 1.000 23.88702 162 GLU A C 1
ATOM 2563 O O . GLU A 1 162 ? -37.81913 13.46942 -1.79053 1.000 23.81315 162 GLU A O 1
ATOM 2575 N N . GLU A 1 163 ? -37.96922 12.88273 0.38227 1.000 22.57595 163 GLU A N 1
ATOM 2576 C CA . GLU A 1 163 ? -38.18976 14.23301 0.85603 1.000 23.03940 163 GLU A CA 1
ATOM 2577 C C . GLU A 1 163 ? -36.97160 15.12477 0.64931 1.000 23.87258 163 GLU A C 1
ATOM 2578 O O . GLU A 1 163 ? -37.09837 16.33765 0.67610 1.000 24.10671 163 GLU A O 1
ATOM 2590 N N . THR A 1 164 ? -35.80691 14.55159 0.40293 1.000 20.82056 164 THR A N 1
ATOM 2591 C CA . THR A 1 164 ? -34.64007 15.35959 0.11277 1.000 20.23661 164 THR A CA 1
ATOM 2592 C C . THR A 1 164 ? -34.69349 15.95172 -1.27894 1.000 23.29131 164 THR A C 1
ATOM 2593 O O . THR A 1 164 ? -34.06282 16.98655 -1.55072 1.000 21.42726 164 THR A O 1
ATOM 2604 N N . VAL A 1 165 ? -35.39140 15.27969 -2.19129 1.000 19.98078 165 VAL A N 1
ATOM 2605 C CA . VAL A 1 165 ? -35.27462 15.62125 -3.60783 1.000 20.76799 165 VAL A CA 1
ATOM 2606 C C . VAL A 1 165 ? -35.70253 17.05152 -3.89384 1.000 20.05876 165 VAL A C 1
ATOM 2607 O O . VAL A 1 165 ? -34.95522 17.76446 -4.58368 1.000 20.95733 165 VAL A O 1
ATOM 2620 N N . PRO A 1 166 ? -36.80703 17.57573 -3.33053 1.000 23.48653 166 PRO A N 1
ATOM 2621 C CA . PRO A 1 166 ? -37.19832 18.96371 -3.62254 1.000 25.06391 166 PRO A CA 1
ATOM 2622 C C . PRO A 1 166 ? -36.24026 19.97277 -3.05393 1.000 21.80208 166 PRO A C 1
ATOM 2623 O O . PRO A 1 166 ? -36.29283 21.12760 -3.47077 1.000 23.89262 166 PRO A O 1
ATOM 2634 N N . LEU A 1 167 ? -35.35413 19.58201 -2.11262 1.000 21.14411 167 LEU A N 1
ATOM 2635 C CA . LEU A 1 167 ? -34.39081 20.52631 -1.53087 1.000 19.91095 167 LEU A CA 1
ATOM 2636 C C . LEU A 1 167 ? -33.14879 20.69766 -2.40067 1.000 20.42495 167 LEU A C 1
ATOM 2637 O O . LEU A 1 167 ? -32.29493 21.56636 -2.10551 1.000 20.64890 167 LEU A O 1
ATOM 2653 N N . ILE A 1 168 ? -33.02341 19.85403 -3.43223 1.000 21.28305 168 ILE A N 1
ATOM 2654 C CA . ILE A 1 168 ? -31.77084 19.77344 -4.17617 1.000 19.70099 168 ILE A CA 1
ATOM 2655 C C . ILE A 1 168 ? -31.41961 21.10138 -4.84663 1.000 19.73856 168 ILE A C 1
ATOM 2656 O O . ILE A 1 168 ? -30.22667 21.49514 -4.81357 1.000 21.57063 168 ILE A O 1
ATOM 2672 N N . PRO A 1 169 ? -32.34472 21.83834 -5.48022 1.000 19.71923 169 PRO A N 1
ATOM 2673 C CA . PRO A 1 169 ? -31.92355 23.09825 -6.10095 1.000 24.00897 169 PRO A CA 1
ATOM 2674 C C . PRO A 1 169 ? -31.24958 24.01915 -5.10658 1.000 24.27282 169 PRO A C 1
ATOM 2675 O O . PRO A 1 169 ? -30.21515 24.61238 -5.41589 1.000 21.91510 169 PRO A O 1
ATOM 2686 N N . LYS A 1 170 ? -31.83955 24.17500 -3.91550 1.000 22.29324 170 LYS A N 1
ATOM 2687 C CA . LYS A 1 170 ? -31.24671 25.06489 -2.94263 1.000 19.68212 170 LYS A CA 1
ATOM 2688 C C . LYS A 1 170 ? -29.96418 24.49791 -2.36362 1.000 20.16034 170 LYS A C 1
ATOM 2689 O O . LYS A 1 170 ? -29.02896 25.26033 -2.05762 1.000 22.78738 170 LYS A O 1
ATOM 2708 N N . LEU A 1 171 ? -29.92935 23.19712 -2.13681 1.000 20.72698 171 LEU A N 1
ATOM 2709 C CA . LEU A 1 171 ? -28.70774 22.60164 -1.59114 1.000 20.29645 171 LEU A CA 1
ATOM 2710 C C . LEU A 1 171 ? -27.57387 22.67909 -2.59733 1.000 23.14674 171 LEU A C 1
ATOM 2711 O O . LEU A 1 171 ? -26.40937 22.81505 -2.21004 1.000 21.12950 171 LEU A O 1
ATOM 2727 N N . LYS A 1 172 ? -27.88145 22.60063 -3.89151 1.000 20.85395 172 LYS A N 1
ATOM 2728 C CA . LYS A 1 172 ? -26.81299 22.72905 -4.87800 1.000 19.43744 172 LYS A CA 1
ATOM 2729 C C . LYS A 1 172 ? -26.09190 24.05513 -4.71804 1.000 23.17267 172 LYS A C 1
ATOM 2730 O O . LYS A 1 172 ? -24.86985 24.12013 -4.79266 1.000 23.24734 172 LYS A O 1
ATOM 2749 N N . GLU A 1 173 ? -26.84851 25.13449 -4.59905 1.000 20.85696 173 GLU A N 1
ATOM 2750 C CA . GLU A 1 173 ? -26.28432 26.46161 -4.39306 1.000 23.39369 173 GLU A CA 1
ATOM 2751 C C . GLU A 1 173 ? -25.59903 26.59890 -3.03493 1.000 23.39457 173 GLU A C 1
ATOM 2752 O O . GLU A 1 173 ? -24.52319 27.22421 -2.91751 1.000 27.55145 173 GLU A O 1
ATOM 2764 N N . LYS A 1 174 ? -26.24384 26.10405 -1.98551 1.000 22.13671 174 LYS A N 1
ATOM 2765 C CA . LYS A 1 174 ? -25.71712 26.28414 -0.63360 1.000 20.32387 174 LYS A CA 1
ATOM 2766 C C . LYS A 1 174 ? -24.37489 25.56812 -0.45951 1.000 25.23103 174 LYS A C 1
ATOM 2767 O O . LYS A 1 174 ? -23.44425 26.07916 0.21558 1.000 25.76210 174 LYS A O 1
ATOM 2786 N N . LEU A 1 175 ? -24.23397 24.41718 -1.09986 1.000 21.37035 175 LEU A N 1
ATOM 2787 C CA . LEU A 1 175 ? -23.09699 23.53096 -0.86339 1.000 21.38894 175 LEU A CA 1
ATOM 2788 C C . LEU A 1 175 ? -22.15986 23.45343 -2.06701 1.000 22.27073 175 LEU A C 1
ATOM 2789 O O . LEU A 1 175 ? -21.19695 22.68738 -2.03735 1.000 23.80396 175 LEU A O 1
ATOM 2805 N N . ASN A 1 176 ? -22.51011 24.10744 -3.17636 1.000 22.39747 176 ASN A N 1
ATOM 2806 C CA . ASN A 1 176 ? -21.77842 23.97727 -4.43728 1.000 24.39310 176 ASN A CA 1
ATOM 2807 C C . ASN A 1 176 ? -21.64872 22.52205 -4.84604 1.000 23.70197 176 ASN A C 1
ATOM 2808 O O . ASN A 1 176 ? -20.54970 21.96654 -4.94583 1.000 24.81312 176 ASN A O 1
ATOM 2819 N N . LEU A 1 177 ? -22.80885 21.87533 -4.97511 1.000 23.28580 177 LEU A N 1
ATOM 2820 C CA . LEU A 1 177 ? -22.81938 20.47908 -5.34126 1.000 20.09119 177 LEU A CA 1
ATOM 2821 C C . LEU A 1 177 ? -22.46096 20.25658 -6.80032 1.000 20.92482 177 LEU A C 1
ATOM 2822 O O . LEU A 1 177 ? -22.87427 20.99874 -7.68101 1.000 22.20783 177 LEU A O 1
ATOM 2838 N N . TRP A 1 178 ? -21.75089 19.18084 -7.05453 1.000 19.36519 178 TRP A N 1
ATOM 2839 C CA . TRP A 1 178 ? -21.48617 18.68239 -8.40802 1.000 21.11688 178 TRP A CA 1
ATOM 2840 C C . TRP A 1 178 ? -22.45881 17.58133 -8.84895 1.000 18.19722 178 TRP A C 1
ATOM 2841 O O . TRP A 1 178 ? -22.95652 17.60292 -9.98537 1.000 21.78993 178 TRP A O 1
ATOM 2862 N N . SER A 1 179 ? -22.75484 16.67748 -7.90930 1.000 18.72229 179 SER A N 1
ATOM 2863 C CA . SER A 1 179 ? -23.62405 15.54687 -8.18240 1.000 16.39008 179 SER A CA 1
ATOM 2864 C C . SER A 1 179 ? -24.60839 15.27044 -7.06596 1.000 17.18404 179 SER A C 1
ATOM 2865 O O . SER A 1 179 ? -24.44962 15.66972 -5.91636 1.000 19.18613 179 SER A O 1
ATOM 2873 N N . VAL A 1 180 ? -25.59809 14.46512 -7.42094 1.000 19.16310 180 VAL A N 1
ATOM 2874 C CA . VAL A 1 180 ? -26.49410 13.79805 -6.48635 1.000 19.03620 180 VAL A CA 1
ATOM 2875 C C . VAL A 1 180 ? -26.23641 12.31159 -6.63922 1.000 20.05387 180 VAL A C 1
ATOM 2876 O O . VAL A 1 180 ? -26.03849 11.82156 -7.74518 1.000 17.26669 180 VAL A O 1
ATOM 2889 N N . ASN A 1 181 ? -26.17258 11.61283 -5.52700 1.000 16.69432 181 ASN A N 1
ATOM 2890 C CA . ASN A 1 181 ? -25.66128 10.25394 -5.49191 1.000 15.58287 181 ASN A CA 1
ATOM 2891 C C . ASN A 1 181 ? -26.79448 9.35576 -5.03310 1.000 16.57907 181 ASN A C 1
ATOM 2892 O O . ASN A 1 181 ? -27.19607 9.43001 -3.86960 1.000 18.66715 181 ASN A O 1
ATOM 2903 N N . VAL A 1 182 ? -27.38400 8.64287 -6.01047 1.000 18.06405 182 VAL A N 1
ATOM 2904 C CA . VAL A 1 182 ? -28.69943 7.99762 -5.96511 1.000 20.42553 182 VAL A CA 1
ATOM 2905 C C . VAL A 1 182 ? -28.57319 6.49535 -5.83760 1.000 17.63457 182 VAL A C 1
ATOM 2906 O O . VAL A 1 182 ? -27.78425 5.90324 -6.58621 1.000 17.61409 182 VAL A O 1
ATOM 2919 N N . PRO A 1 183 ? -29.36194 5.85592 -4.97125 1.000 18.94344 183 PRO A N 1
ATOM 2920 C CA . PRO A 1 183 ? -29.35374 4.39623 -4.89229 1.000 17.77848 183 PRO A CA 1
ATOM 2921 C C . PRO A 1 183 ? -30.21951 3.71280 -5.94920 1.000 16.53123 183 PRO A C 1
ATOM 2922 O O . PRO A 1 183 ? -31.34688 4.12928 -6.24058 1.000 19.27529 183 PRO A O 1
ATOM 2933 N N . MET A 1 184 ? -29.67047 2.60086 -6.45614 1.000 17.77112 184 MET A N 1
ATOM 2934 C CA . MET A 1 184 ? -30.46459 1.75583 -7.36577 1.000 16.00435 184 MET A CA 1
ATOM 2935 C C . MET A 1 184 ? -31.73231 1.21257 -6.67593 1.000 17.62163 184 MET A C 1
ATOM 2936 O O . MET A 1 184 ? -32.72713 0.92170 -7.36263 1.000 19.32321 184 MET A O 1
ATOM 2950 N N . GLU A 1 185 ? -31.70005 1.07078 -5.35087 1.000 20.41629 185 GLU A N 1
ATOM 2951 C CA . GLU A 1 185 ? -32.83817 0.65049 -4.55816 1.000 18.50663 185 GLU A CA 1
ATOM 2952 C C . GLU A 1 185 ? -34.03710 1.59823 -4.71925 1.000 20.07291 185 GLU A C 1
ATOM 2953 O O . GLU A 1 185 ? -35.16509 1.18449 -4.49106 1.000 20.36281 185 GLU A O 1
ATOM 2965 N N . ALA A 1 186 ? -33.84257 2.79406 -5.23596 1.000 18.32889 186 ALA A N 1
ATOM 2966 C CA . ALA A 1 186 ? -34.99657 3.63344 -5.55825 1.000 17.82380 186 ALA A CA 1
ATOM 2967 C C . ALA A 1 186 ? -35.90300 2.94564 -6.58228 1.000 21.70783 186 ALA A C 1
ATOM 2968 O O . ALA A 1 186 ? -37.13558 3.11866 -6.58886 1.000 22.02453 186 ALA A O 1
ATOM 2975 N N . ILE A 1 187 ? -35.31737 2.16434 -7.48567 1.000 21.10914 187 ILE A N 1
ATOM 2976 C CA . ILE A 1 187 ? -36.12704 1.54721 -8.54121 1.000 18.67751 187 ILE A CA 1
ATOM 2977 C C . ILE A 1 187 ? -37.18635 0.59624 -7.97875 1.000 19.80156 187 ILE A C 1
ATOM 2978 O O . ILE A 1 187 ? -38.36539 0.78381 -8.29262 1.000 21.78612 187 ILE A O 1
ATOM 2994 N N . PRO A 1 188 ? -36.85476 -0.38023 -7.12543 1.000 19.05791 188 PRO A N 1
ATOM 2995 C CA . PRO A 1 188 ? -37.93174 -1.23569 -6.59172 1.000 22.07036 188 PRO A CA 1
ATOM 2996 C C . PRO A 1 188 ? -38.85903 -0.44481 -5.67841 1.000 21.20964 188 PRO A C 1
ATOM 2997 O O . PRO A 1 188 ? -40.04028 -0.80083 -5.59562 1.000 23.04380 188 PRO A O 1
ATOM 3008 N N . ILE A 1 189 ? -38.34712 0.55897 -4.94312 1.000 20.14674 189 ILE A N 1
ATOM 3009 C CA . ILE A 1 189 ? -39.16214 1.17368 -3.91966 1.000 21.62649 189 ILE A CA 1
ATOM 3010 C C . ILE A 1 189 ? -40.14621 2.14745 -4.54618 1.000 25.22691 189 ILE A C 1
ATOM 3011 O O . ILE A 1 189 ? -41.33389 2.12193 -4.25829 1.000 23.85150 189 ILE A O 1
ATOM 3027 N N . ILE A 1 190 ? -39.68838 3.03060 -5.42229 1.000 20.91195 190 ILE A N 1
ATOM 3028 C CA . ILE A 1 190 ? -40.58462 4.04634 -5.95783 1.000 21.14844 190 ILE A CA 1
ATOM 3029 C C . ILE A 1 190 ? -41.03781 3.74923 -7.37118 1.000 26.10118 190 ILE A C 1
ATOM 3030 O O . ILE A 1 190 ? -42.05087 4.32667 -7.80850 1.000 27.44343 190 ILE A O 1
ATOM 3046 N N . GLY A 1 191 ? -40.34393 2.87231 -8.07739 1.000 23.61704 191 GLY A N 1
ATOM 3047 C CA . GLY A 1 191 ? -40.63913 2.41876 -9.41514 1.000 27.87748 191 GLY A CA 1
ATOM 3048 C C . GLY A 1 191 ? -39.63542 2.96727 -10.40547 1.000 24.10065 191 GLY A C 1
ATOM 3049 O O . GLY A 1 191 ? -39.01378 4.02533 -10.18474 1.000 23.56804 191 GLY A O 1
ATOM 3053 N N . PHE A 1 192 ? -39.39449 2.19931 -11.48167 1.000 25.37366 192 PHE A N 1
ATOM 3054 C CA . PHE A 1 192 ? -38.35329 2.64082 -12.42979 1.000 26.80461 192 PHE A CA 1
ATOM 3055 C C . PHE A 1 192 ? -38.69534 4.00743 -13.05546 1.000 27.75215 192 PHE A C 1
ATOM 3056 O O . PHE A 1 192 ? -37.84456 4.89728 -13.14036 1.000 22.79500 192 PHE A O 1
ATOM 3073 N N . GLU A 1 193 ? -39.90924 4.16591 -13.58777 1.000 27.52973 193 GLU A N 1
ATOM 3074 C CA . GLU A 1 193 ? -40.21659 5.41812 -14.28377 1.000 27.47984 193 GLU A CA 1
ATOM 3075 C C . GLU A 1 193 ? -40.14109 6.62974 -13.36361 1.000 28.18177 193 GLU A C 1
ATOM 3076 O O . GLU A 1 193 ? -39.61048 7.67497 -13.76869 1.000 27.24049 193 GLU A O 1
ATOM 3088 N N . LYS A 1 194 ? -40.65934 6.52701 -12.12534 1.000 25.67691 194 LYS A N 1
ATOM 3089 C CA . LYS A 1 194 ? -40.52955 7.67520 -11.22904 1.000 26.76324 194 LYS A CA 1
ATOM 3090 C C . LYS A 1 194 ? -39.07644 7.96552 -10.89235 1.000 27.84976 194 LYS A C 1
ATOM 3091 O O . LYS A 1 194 ? -38.71620 9.13084 -10.72174 1.000 25.51187 194 LYS A O 1
ATOM 3110 N N . THR A 1 195 ? -38.23459 6.92424 -10.77577 1.000 24.88185 195 THR A N 1
ATOM 3111 C CA . THR A 1 195 ? -36.81536 7.13375 -10.50550 1.000 23.21931 195 THR A CA 1
ATOM 3112 C C . THR A 1 195 ? -36.17117 7.81970 -11.69381 1.000 21.58910 195 THR A C 1
ATOM 3113 O O . THR A 1 195 ? -35.39682 8.77908 -11.52881 1.000 22.02409 195 THR A O 1
ATOM 3124 N N . TYR A 1 196 ? -36.50329 7.34847 -12.90142 1.000 22.80705 196 TYR A N 1
ATOM 3125 C CA . TYR A 1 196 ? -35.96714 7.94114 -14.11062 1.000 23.27196 196 TYR A CA 1
ATOM 3126 C C . TYR A 1 196 ? -36.33029 9.40795 -14.19786 1.000 23.55535 196 TYR A C 1
ATOM 3127 O O . TYR A 1 196 ? -35.47718 10.25214 -14.48173 1.000 24.42808 196 TYR A O 1
ATOM 3145 N N . GLN A 1 197 ? -37.60672 9.73112 -13.95133 1.000 24.13123 197 GLN A N 1
ATOM 3146 C CA . GLN A 1 197 ? -38.05277 11.11230 -14.08968 1.000 26.96308 197 GLN A CA 1
ATOM 3147 C C . GLN A 1 197 ? -37.42632 11.99234 -13.02124 1.000 24.56995 197 GLN A C 1
ATOM 3148 O O . GLN A 1 197 ? -37.07148 13.13963 -13.30649 1.000 26.09985 197 GLN A O 1
ATOM 3162 N N . ALA A 1 198 ? -37.17697 11.43215 -11.82226 1.000 22.45550 198 ALA A N 1
ATOM 3163 C CA . ALA A 1 198 ? -36.50988 12.19392 -10.76020 1.000 23.56545 198 ALA A CA 1
ATOM 3164 C C . ALA A 1 198 ? -35.07165 12.48194 -11.14156 1.000 20.98731 198 ALA A C 1
ATOM 3165 O O . ALA A 1 198 ? -34.58311 13.60208 -10.95242 1.000 23.32140 198 ALA A O 1
ATOM 3172 N N . ILE A 1 199 ? -34.36275 11.47990 -11.67242 1.000 24.20661 199 ILE A N 1
ATOM 3173 C CA . ILE A 1 199 ? -32.98668 11.68324 -12.11297 1.000 22.20108 199 ILE A CA 1
ATOM 3174 C C . ILE A 1 199 ? -32.94168 12.72988 -13.22997 1.000 21.32728 199 ILE A C 1
ATOM 3175 O O . ILE A 1 199 ? -32.09782 13.63479 -13.21922 1.000 21.89011 199 ILE A O 1
ATOM 3191 N N . LYS A 1 200 ? -33.85177 12.60169 -14.21175 1.000 22.60275 200 LYS A N 1
ATOM 3192 C CA . LYS A 1 200 ? -33.97862 13.58444 -15.28526 1.000 23.83792 200 LYS A CA 1
ATOM 3193 C C . LYS A 1 200 ? -34.11497 15.00141 -14.72903 1.000 23.68911 200 LYS A C 1
ATOM 3194 O O . LYS A 1 200 ? -33.40856 15.93304 -15.15788 1.000 25.36233 200 LYS A O 1
ATOM 3213 N N . TRP A 1 201 ? -34.97469 15.16174 -13.72636 1.000 24.97600 201 TRP A N 1
ATOM 3214 C CA . TRP A 1 201 ? -35.21677 16.47695 -13.14998 1.000 23.35028 201 TRP A CA 1
ATOM 3215 C C . TRP A 1 201 ? -33.95777 16.99866 -12.46992 1.000 23.34048 201 TRP A C 1
ATOM 3216 O O . TRP A 1 201 ? -33.52416 18.11695 -12.73793 1.000 22.55869 201 TRP A O 1
ATOM 3237 N N . VAL A 1 202 ? -33.28144 16.13856 -11.70358 1.000 21.87918 202 VAL A N 1
ATOM 3238 C CA . VAL A 1 202 ? -32.07764 16.56254 -11.03129 1.000 20.08905 202 VAL A CA 1
ATOM 3239 C C . VAL A 1 202 ? -31.03207 16.95281 -12.05680 1.000 21.69461 202 VAL A C 1
ATOM 3240 O O . VAL A 1 202 ? -30.32657 17.96279 -11.91706 1.000 23.61144 202 VAL A O 1
ATOM 3253 N N . ARG A 1 203 ? -30.90987 16.16100 -13.11835 1.000 22.08727 203 ARG A N 1
ATOM 3254 C CA . ARG A 1 203 ? -29.92723 16.51773 -14.13760 1.000 23.75574 203 ARG A CA 1
ATOM 3255 C C . ARG A 1 203 ? -30.25458 17.87163 -14.79908 1.000 24.82133 203 ARG A C 1
ATOM 3256 O O . ARG A 1 203 ? -29.33539 18.59714 -15.21458 1.000 25.49437 203 ARG A O 1
ATOM 3277 N N . SER A 1 204 ? -31.53838 18.22084 -14.89843 1.000 24.83976 204 SER A N 1
ATOM 3278 C CA . SER A 1 204 ? -31.91170 19.49613 -15.48614 1.000 25.69159 204 SER A CA 1
ATOM 3279 C C . SER A 1 204 ? -31.48354 20.68889 -14.66165 1.000 26.48581 204 SER A C 1
ATOM 3280 O O . SER A 1 204 ? -31.51898 21.81984 -15.18693 1.000 29.61682 204 SER A O 1
ATOM 3288 N N . LEU A 1 205 ? -31.11833 20.46580 -13.41221 1.000 24.52891 205 LEU A N 1
ATOM 3289 C CA . LEU A 1 205 ? -30.54368 21.49884 -12.55130 1.000 25.70968 205 LEU A CA 1
ATOM 3290 C C . LEU A 1 205 ? -29.06804 21.73118 -12.79563 1.000 31.00367 205 LEU A C 1
ATOM 3291 O O . LEU A 1 205 ? -28.47176 22.60478 -12.14445 1.000 30.93525 205 LEU A O 1
ATOM 3307 N N . GLY A 1 206 ? -28.45868 20.95531 -13.67261 1.000 28.23767 206 GLY A N 1
ATOM 3308 C CA . GLY A 1 206 ? -27.03716 21.04615 -13.92955 1.000 27.50822 206 GLY A CA 1
ATOM 3309 C C . GLY A 1 206 ? -26.21157 20.08764 -13.10873 1.000 25.81732 206 GLY A C 1
ATOM 3310 O O . GLY A 1 206 ? -25.00205 20.21480 -13.10367 1.000 30.21672 206 GLY A O 1
ATOM 3314 N N . LEU A 1 207 ? -26.82748 19.11026 -12.48179 1.000 22.37951 207 LEU A N 1
ATOM 3315 C CA . LEU A 1 207 ? -26.12815 18.18962 -11.59150 1.000 19.82992 207 LEU A CA 1
ATOM 3316 C C . LEU A 1 207 ? -25.79737 16.89601 -12.34022 1.000 22.70923 207 LEU A C 1
ATOM 3317 O O . LEU A 1 207 ? -26.56081 16.43815 -13.20399 1.000 23.12057 207 LEU A O 1
ATOM 3333 N N . LYS A 1 208 ? -24.65554 16.32507 -12.01648 1.000 21.07928 208 LYS A N 1
ATOM 3334 C CA . LYS A 1 208 ? -24.27587 15.01340 -12.50298 1.000 23.05227 208 LYS A CA 1
ATOM 3335 C C . LYS A 1 208 ? -24.85699 13.98487 -11.54027 1.000 21.24597 208 LYS A C 1
ATOM 3336 O O . LYS A 1 208 ? -25.36493 14.33052 -10.46798 1.000 19.66226 208 LYS A O 1
ATOM 3355 N N . ILE A 1 209 ? -24.67948 12.70873 -11.84593 1.000 17.38006 209 ILE A N 1
ATOM 3356 C CA . ILE A 1 209 ? -25.32731 11.63352 -11.07770 1.000 18.13101 209 ILE A CA 1
ATOM 3357 C C . ILE A 1 209 ? -24.31477 10.53061 -10.80276 1.000 19.39355 209 ILE A C 1
ATOM 3358 O O . ILE A 1 209 ? -23.64402 10.04137 -11.73053 1.000 19.81265 209 ILE A O 1
ATOM 3374 N N . VAL A 1 210 ? -24.30387 10.08045 -9.57127 1.000 17.57143 210 VAL A N 1
ATOM 3375 C CA . VAL A 1 210 ? -23.56587 8.90502 -9.13461 1.000 18.71038 210 VAL A CA 1
ATOM 3376 C C . VAL A 1 210 ? -24.58668 7.86984 -8.72442 1.000 19.07808 210 VAL A C 1
ATOM 3377 O O . VAL A 1 210 ? -25.52309 8.18342 -7.95967 1.000 18.31788 210 VAL A O 1
ATOM 3390 N N . LEU A 1 211 ? -24.45299 6.65845 -9.27506 1.000 17.26327 211 LEU A N 1
ATOM 3391 C CA . LEU A 1 211 ? -25.35653 5.58027 -8.87613 1.000 17.11310 211 LEU A CA 1
ATOM 3392 C C . LEU A 1 211 ? -24.63166 4.65014 -7.92529 1.000 19.22751 211 LEU A C 1
ATOM 3393 O O . LEU A 1 211 ? -23.51831 4.24456 -8.20568 1.000 21.50876 211 LEU A O 1
ATOM 3409 N N . TRP A 1 212 ? -25.29624 4.25669 -6.86741 1.000 17.90821 212 TRP A N 1
ATOM 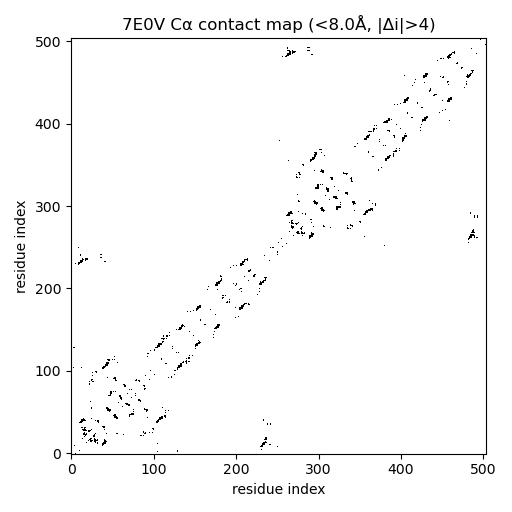3410 C CA . TRP A 1 212 ? -24.70044 3.36050 -5.89737 1.000 20.45062 212 TRP A CA 1
ATOM 3411 C C . TRP A 1 212 ? -25.73677 2.33105 -5.54017 1.000 17.76727 212 TRP A C 1
ATOM 3412 O O . TRP A 1 212 ? -26.90987 2.50633 -5.85087 1.000 17.43095 212 TRP A O 1
ATOM 3433 N N . THR A 1 213 ? -25.30488 1.30693 -4.77396 1.000 18.41506 213 THR A N 1
ATOM 3434 C CA . THR A 1 213 ? -26.26267 0.29739 -4.33896 1.000 18.01156 213 THR A CA 1
ATOM 3435 C C . THR A 1 213 ? -25.62397 -0.57740 -3.29881 1.000 22.09834 213 THR A C 1
ATOM 3436 O O . THR A 1 213 ? -24.39093 -0.72243 -3.25514 1.000 23.02405 213 THR A O 1
ATOM 3447 N N . GLU A 1 214 ? -26.46980 -1.13829 -2.45346 1.000 20.95539 214 GLU A N 1
ATOM 3448 C CA . GLU A 1 214 ? -26.00252 -2.20566 -1.56606 1.000 21.53652 214 GLU A CA 1
ATOM 3449 C C . GLU A 1 214 ? -26.26339 -3.58413 -2.18172 1.000 27.18454 214 GLU A C 1
ATOM 3450 O O . GLU A 1 214 ? -25.92872 -4.60199 -1.58328 1.000 28.21153 214 GLU A O 1
ATOM 3462 N N . ASP A 1 215 ? -26.90892 -3.63934 -3.35879 1.000 24.02649 215 ASP A N 1
ATOM 3463 C CA . ASP A 1 215 ? -27.19848 -4.89532 -4.05845 1.000 26.24165 215 ASP A CA 1
ATOM 3464 C C . ASP A 1 215 ? -26.84864 -4.74489 -5.52990 1.000 23.29213 215 ASP A C 1
ATOM 3465 O O . ASP A 1 215 ? -27.66923 -4.20375 -6.29035 1.000 23.82182 215 ASP A O 1
ATOM 3474 N N . ASP A 1 216 ? -25.68352 -5.27663 -5.94251 1.000 24.59262 216 ASP A N 1
ATOM 3475 C CA . ASP A 1 216 ? -25.29509 -5.13253 -7.34952 1.000 25.05616 216 ASP A CA 1
ATOM 3476 C C . ASP A 1 216 ? -26.25986 -5.78527 -8.32242 1.000 22.44112 216 ASP A C 1
ATOM 3477 O O . ASP A 1 216 ? -26.30346 -5.38501 -9.48587 1.000 24.61466 216 ASP A O 1
ATOM 3486 N N . LYS A 1 217 ? -27.08874 -6.72631 -7.86572 1.000 23.21923 217 LYS A N 1
ATOM 3487 C CA . LYS A 1 217 ? -28.03876 -7.34691 -8.78493 1.000 25.03026 217 LYS A CA 1
ATOM 3488 C C . LYS A 1 217 ? -28.92887 -6.29680 -9.41066 1.000 24.47380 217 LYS A C 1
ATOM 3489 O O . LYS A 1 217 ? -29.45558 -6.50484 -10.51573 1.000 25.95267 217 LYS A O 1
ATOM 3508 N N . LEU A 1 218 ? -29.18423 -5.21173 -8.67367 1.000 22.34521 218 LEU A N 1
ATOM 3509 C CA . LEU A 1 218 ? -30.04358 -4.15288 -9.18704 1.000 22.02400 218 LEU A CA 1
ATOM 3510 C C . LEU A 1 218 ? -29.47157 -3.42317 -10.38183 1.000 23.19226 218 LEU A C 1
ATOM 3511 O O . LEU A 1 218 ? -30.21441 -2.76294 -11.10967 1.000 24.04910 218 LEU A O 1
ATOM 3527 N N . PHE A 1 219 ? -28.18555 -3.52478 -10.62812 1.000 23.73744 219 PHE A N 1
ATOM 3528 C CA . PHE A 1 219 ? -27.64488 -2.91738 -11.84787 1.000 24.72482 219 PHE A CA 1
ATOM 3529 C C . PHE A 1 219 ? -28.11182 -3.68262 -13.07502 1.000 24.75781 219 PHE A C 1
ATOM 3530 O O . PHE A 1 219 ? -28.29644 -3.10683 -14.14386 1.000 25.01154 219 PHE A O 1
ATOM 3547 N N . TYR A 1 220 ? -28.29401 -4.98836 -12.93186 1.000 24.95976 220 TYR A N 1
ATOM 3548 C CA . TYR A 1 220 ? -28.37122 -5.92046 -14.04364 1.000 26.12086 220 TYR A CA 1
ATOM 3549 C C . TYR A 1 220 ? -29.77491 -6.41958 -14.28065 1.000 27.36879 220 TYR A C 1
ATOM 3550 O O . TYR A 1 220 ? -30.16412 -6.56374 -15.44070 1.000 29.94649 220 TYR A O 1
ATOM 3568 N N . VAL A 1 221 ? -30.56177 -6.56955 -13.21224 1.000 28.77103 221 VAL A N 1
ATOM 3569 C CA . VAL A 1 221 ? -31.92991 -7.05235 -13.35553 1.000 29.63533 221 VAL A CA 1
ATOM 3570 C C . VAL A 1 221 ? -32.70085 -6.01804 -14.17711 1.000 28.77312 221 VAL A C 1
ATOM 3571 O O . VAL A 1 221 ? -32.51103 -4.80165 -14.01120 1.000 26.64274 221 VAL A O 1
ATOM 3584 N N . ASP A 1 222 ? -33.54810 -6.50664 -15.09624 1.000 29.80499 222 ASP A N 1
ATOM 3585 C CA . ASP A 1 222 ? -34.40549 -5.65768 -15.90869 1.000 29.87204 222 ASP A CA 1
ATOM 3586 C C . ASP A 1 222 ? -33.59208 -4.62797 -16.69900 1.000 30.31469 222 ASP A C 1
ATOM 3587 O O . ASP A 1 222 ? -34.12286 -3.58861 -17.12466 1.000 30.84689 222 ASP A O 1
ATOM 3596 N N . GLU A 1 223 ? -32.30699 -4.90092 -16.89834 1.000 30.52130 223 GLU A N 1
ATOM 3597 C CA . GLU A 1 223 ? -31.42068 -3.96910 -17.57178 1.000 31.07198 223 GLU A CA 1
ATOM 3598 C C . GLU A 1 223 ? -31.50080 -2.55885 -16.97686 1.000 30.75476 223 GLU A C 1
ATOM 3599 O O . GLU A 1 223 ? -31.41064 -1.55797 -17.69846 1.000 29.00291 223 GLU A O 1
ATOM 3607 N N . ASN A 1 224 ? -31.56993 -2.47305 -15.64235 1.000 26.32242 224 ASN A N 1
ATOM 3608 C CA . ASN A 1 224 ? -31.80247 -1.17977 -15.01386 1.000 22.85413 224 ASN A CA 1
ATOM 3609 C C . ASN A 1 224 ? -30.71267 -0.18272 -15.36168 1.000 27.81037 224 ASN A C 1
ATOM 3610 O O . ASN A 1 224 ? -31.00916 0.94915 -15.75703 1.000 25.43148 224 ASN A O 1
ATOM 3621 N N . LEU A 1 225 ? -29.44244 -0.56312 -15.18314 1.000 24.96627 225 LEU A N 1
ATOM 3622 C CA . LEU A 1 225 ? -28.36334 0.38001 -15.44974 1.000 26.88446 225 LEU A CA 1
ATOM 3623 C C . LEU A 1 225 ? -28.31717 0.72618 -16.93564 1.000 28.45733 225 LEU A C 1
ATOM 3624 O O . LEU A 1 225 ? -28.15408 1.89915 -17.30592 1.000 26.08372 225 LEU A O 1
ATOM 3640 N N . LYS A 1 226 ? -28.51160 -0.26759 -17.80960 1.000 26.38256 226 LYS A N 1
ATOM 3641 C CA . LYS A 1 226 ? -28.51997 0.02459 -19.23622 1.000 27.84085 226 LYS A CA 1
ATOM 3642 C C . LYS A 1 226 ? -29.59089 1.04154 -19.60497 1.000 29.44829 226 LYS A C 1
ATOM 3643 O O . LYS A 1 226 ? -29.38563 1.91702 -20.47827 1.000 29.49847 226 LYS A O 1
ATOM 3647 N N . ARG A 1 227 ? -30.76891 0.92082 -18.98513 1.000 27.24032 227 ARG A N 1
ATOM 3648 C CA . ARG A 1 227 ? -31.85820 1.86343 -19.28180 1.000 28.77865 227 ARG A CA 1
ATOM 3649 C C . ARG A 1 227 ? -31.54044 3.29000 -18.80684 1.000 29.80648 227 ARG A C 1
ATOM 3650 O O . ARG A 1 227 ? -32.18859 4.24229 -19.27300 1.000 30.44710 227 ARG A O 1
ATOM 3671 N N . LEU A 1 228 ? -30.53538 3.46064 -17.93365 1.000 25.90608 228 LEU A N 1
ATOM 3672 C CA . LEU A 1 228 ? -30.13695 4.76782 -17.41076 1.000 23.97946 228 LEU A CA 1
ATOM 3673 C C . LEU A 1 228 ? -28.90366 5.31372 -18.11865 1.000 28.63633 228 LEU A C 1
ATOM 3674 O O . LEU A 1 228 ? -28.36099 6.36284 -17.73478 1.000 26.43807 228 LEU A O 1
ATOM 3690 N N . LEU A 1 229 ? -28.43771 4.62840 -19.15281 1.000 29.10729 229 LEU A N 1
ATOM 3691 C CA . LEU A 1 229 ? -27.30208 5.12944 -19.91619 1.000 30.72656 229 LEU A CA 1
ATOM 3692 C C . LEU A 1 229 ? -27.57621 6.55610 -20.37157 1.000 29.39219 229 LEU A C 1
ATOM 3693 O O . LEU A 1 229 ? -28.69073 6.91604 -20.79316 1.000 31.94410 229 LEU A O 1
ATOM 3709 N N . GLY A 1 230 ? -26.54683 7.38378 -20.21762 1.000 31.10734 230 GLY A N 1
ATOM 3710 C CA . GLY A 1 230 ? -26.63322 8.79292 -20.52879 1.000 33.92951 230 GLY A CA 1
ATOM 3711 C C . GLY A 1 230 ? -27.16046 9.62833 -19.39233 1.000 33.68305 230 GLY A C 1
ATOM 3712 O O . GLY A 1 230 ? -27.24913 10.85533 -19.52019 1.000 35.97526 230 GLY A O 1
ATOM 3716 N N . MET A 1 231 ? -27.54020 9.00826 -18.29277 1.000 25.49214 231 MET A N 1
ATOM 3717 C CA . MET A 1 231 ? -28.03424 9.74879 -17.15373 1.000 23.23788 231 MET A CA 1
ATOM 3718 C C . MET A 1 231 ? -27.18603 9.58726 -15.90089 1.000 23.43106 231 MET A C 1
ATOM 3719 O O . MET A 1 231 ? -27.63485 9.97567 -14.81518 1.000 23.90374 231 MET A O 1
ATOM 3733 N N . PHE A 1 232 ? -26.01489 8.99663 -16.00084 1.000 23.46486 232 PHE A N 1
ATOM 3734 C CA . PHE A 1 232 ? -25.12345 8.86828 -14.86218 1.000 21.90624 232 PHE A CA 1
ATOM 3735 C C . PHE A 1 232 ? -23.68973 8.97790 -15.35566 1.000 24.83847 232 PHE A C 1
ATOM 3736 O O . PHE A 1 232 ? -23.39921 8.67594 -16.52432 1.000 25.64753 232 PHE A O 1
ATOM 3753 N N . GLU A 1 233 ? -22.82282 9.50110 -14.46682 1.000 20.15429 233 GLU A N 1
ATOM 3754 C CA . GLU A 1 233 ? -21.42328 9.69929 -14.73972 1.000 20.82807 233 GLU A CA 1
ATOM 3755 C C . GLU A 1 233 ? -20.54418 8.72472 -13.97828 1.000 21.43119 233 GLU A C 1
ATOM 3756 O O . GLU A 1 233 ? -19.42107 8.45033 -14.42228 1.000 22.13063 233 GLU A O 1
ATOM 3768 N N . VAL A 1 234 ? -21.03070 8.24823 -12.84003 1.000 19.62709 234 VAL A N 1
ATOM 3769 C CA . VAL A 1 234 ? -20.25064 7.41859 -11.92623 1.000 17.35606 234 VAL A CA 1
ATOM 3770 C C . VAL A 1 234 ? -21.11689 6.26545 -11.48371 1.000 18.81191 234 VAL A C 1
ATOM 3771 O O . VAL A 1 234 ? -22.25257 6.50202 -11.09160 1.000 21.21360 234 VAL A O 1
ATOM 3784 N N . VAL A 1 235 ? -20.55430 5.04852 -11.43258 1.000 18.21643 235 VAL A N 1
ATOM 3785 C CA . VAL A 1 235 ? -21.20584 3.93315 -10.76649 1.000 16.41795 235 VAL A CA 1
ATOM 3786 C C . VAL A 1 235 ? -20.30102 3.42070 -9.67118 1.000 19.31814 235 VAL A C 1
ATOM 3787 O O . VAL A 1 235 ? -19.11520 3.21329 -9.90082 1.000 20.47053 235 VAL A O 1
ATOM 3800 N N . ILE A 1 236 ? -20.86788 3.21243 -8.50584 1.000 18.24947 236 ILE A N 1
ATOM 3801 C CA . ILE A 1 236 ? -20.15515 2.64947 -7.35877 1.000 18.76531 236 ILE A CA 1
ATOM 3802 C C . ILE A 1 236 ? -20.61701 1.21116 -7.25743 1.000 22.71921 236 ILE A C 1
ATOM 3803 O O . ILE A 1 236 ? -21.78403 0.96189 -6.93804 1.000 22.33140 236 ILE A O 1
ATOM 3819 N N . ALA A 1 237 ? -19.72221 0.24569 -7.52102 1.000 21.22466 237 ALA A N 1
ATOM 3820 C CA . ALA A 1 237 ? -20.10822 -1.15569 -7.59996 1.000 21.44547 237 ALA A CA 1
ATOM 3821 C C . ALA A 1 237 ? -19.45751 -1.93301 -6.47207 1.000 19.80174 237 ALA A C 1
ATOM 3822 O O . ALA A 1 237 ? -18.29171 -1.70471 -6.16681 1.000 20.68196 237 ALA A O 1
ATOM 3829 N N . ASN A 1 238 ? -20.18113 -2.89880 -5.91314 1.000 22.08816 238 ASN A N 1
ATOM 3830 C CA . ASN A 1 238 ? -19.57997 -3.79568 -4.95098 1.000 17.55436 238 ASN A CA 1
ATOM 3831 C C . ASN A 1 238 ? -18.62088 -4.76797 -5.63311 1.000 21.89239 238 ASN A C 1
ATOM 3832 O O . ASN A 1 238 ? -17.59148 -5.14552 -5.05419 1.000 24.58145 238 ASN A O 1
ATOM 3843 N N . ASP A 1 239 ? -19.00294 -5.27045 -6.82726 1.000 23.53993 239 ASP A N 1
ATOM 3844 C CA . ASP A 1 239 ? -18.16804 -6.20216 -7.60246 1.000 26.31960 239 ASP A CA 1
ATOM 3845 C C . ASP A 1 239 ? -17.58476 -5.46137 -8.80316 1.000 25.00333 239 ASP A C 1
ATOM 3846 O O . ASP A 1 239 ? -18.25968 -5.27423 -9.82489 1.000 23.72723 239 ASP A O 1
ATOM 3855 N N . VAL A 1 240 ? -16.37227 -4.95340 -8.62349 1.000 25.73702 240 VAL A N 1
ATOM 3856 C CA . VAL A 1 240 ? -15.70879 -4.15256 -9.64529 1.000 23.96567 240 VAL A CA 1
ATOM 3857 C C . VAL A 1 240 ? -15.53289 -4.94199 -10.93423 1.000 26.56498 240 VAL A C 1
ATOM 3858 O O . VAL A 1 240 ? -15.84855 -4.45757 -12.02993 1.000 25.94093 240 VAL A O 1
ATOM 3871 N N . GLU A 1 241 ? -14.95597 -6.13928 -10.83626 1.000 26.97502 241 GLU A N 1
ATOM 3872 C CA . GLU A 1 241 ? -14.71766 -6.93314 -12.04551 1.000 28.28696 241 GLU A CA 1
ATOM 3873 C C . GLU A 1 241 ? -15.99566 -7.11659 -12.84570 1.000 27.79535 241 GLU A C 1
ATOM 3874 O O . GLU A 1 241 ? -15.99531 -7.00923 -14.08240 1.000 31.40938 241 GLU A O 1
ATOM 3886 N N . ARG A 1 242 ? -17.08046 -7.46668 -12.16851 1.000 29.52700 242 ARG A N 1
ATOM 3887 C CA . ARG A 1 242 ? -18.32489 -7.70512 -12.89704 1.000 29.37224 242 ARG A CA 1
ATOM 3888 C C . ARG A 1 242 ? -18.81791 -6.44757 -13.60822 1.000 26.89769 242 ARG A C 1
ATOM 3889 O O . ARG A 1 242 ? -19.28793 -6.50719 -14.75585 1.000 28.62539 242 ARG A O 1
ATOM 3910 N N . MET A 1 243 ? -18.72634 -5.29468 -12.94983 1.000 25.19002 243 MET A N 1
ATOM 3911 C CA . MET A 1 243 ? -19.17629 -4.04772 -13.56005 1.000 27.00560 243 MET A CA 1
ATOM 3912 C C . MET A 1 243 ? -18.25954 -3.60030 -14.69249 1.000 28.77263 243 MET A C 1
ATOM 3913 O O . MET A 1 243 ? -18.73131 -3.14603 -15.73915 1.000 26.92450 243 MET A O 1
ATOM 3927 N N . VAL A 1 244 ? -16.93851 -3.73830 -14.52502 1.000 25.51000 244 VAL A N 1
ATOM 3928 C CA . VAL A 1 244 ? -16.02321 -3.38077 -15.60151 1.000 26.82815 244 VAL A CA 1
ATOM 3929 C C . VAL A 1 244 ? -16.30749 -4.24861 -16.82314 1.000 31.60554 244 VAL A C 1
ATOM 3930 O O . VAL A 1 244 ? -16.40944 -3.74009 -17.94848 1.000 30.85989 244 VAL A O 1
ATOM 3943 N N . SER A 1 245 ? -16.50807 -5.55777 -16.61008 1.000 30.09285 245 SER A N 1
ATOM 3944 C CA . SER A 1 245 ? -16.76735 -6.46725 -17.71708 1.000 31.48842 245 SER A CA 1
ATOM 3945 C C . SER A 1 245 ? -18.11388 -6.18083 -18.33860 1.000 34.69659 245 SER A C 1
ATOM 3946 O O . SER A 1 245 ? -18.24481 -6.21254 -19.55487 1.000 33.28552 245 SER A O 1
ATOM 3954 N N . TYR A 1 246 ? -19.11099 -5.83994 -17.52916 1.000 31.77664 246 TYR A N 1
ATOM 3955 C CA . TYR A 1 246 ? -20.42739 -5.55211 -18.07922 1.000 34.23824 246 TYR A CA 1
ATOM 3956 C C . TYR A 1 246 ? -20.38528 -4.34013 -18.99816 1.000 33.15063 246 TYR A C 1
ATOM 3957 O O . TYR A 1 246 ? -20.86562 -4.39093 -20.13771 1.000 35.35519 246 TYR A O 1
ATOM 3975 N N . LEU A 1 247 ? -19.82951 -3.23469 -18.50880 1.000 30.26008 247 LEU A N 1
ATOM 3976 C CA . LEU A 1 247 ? -19.81779 -2.01407 -19.29626 1.000 29.98283 247 LEU A CA 1
ATOM 3977 C C . LEU A 1 247 ? -19.02810 -2.24050 -20.57424 1.000 40.27255 247 LEU A C 1
ATOM 3978 O O . LEU A 1 247 ? -19.39040 -1.71897 -21.63750 1.000 38.43409 247 LEU A O 1
ATOM 3994 N N . SER A 1 248 ? -17.96761 -3.04915 -20.51235 1.000 34.91385 248 SER A N 1
ATOM 3995 C CA . SER A 1 248 ? -17.23596 -3.31785 -21.74171 1.000 37.35748 248 SER A CA 1
ATOM 3996 C C . SER A 1 248 ? -18.06988 -4.16723 -22.69983 1.000 42.47600 248 SER A C 1
ATOM 3997 O O . SER A 1 248 ? -17.99148 -3.99395 -23.92310 1.000 44.42606 248 SER A O 1
ATOM 4005 N N . SER A 1 249 ? -18.86167 -5.10217 -22.16946 1.000 38.35171 249 SER A N 1
ATOM 4006 C CA . SER A 1 249 ? -19.67510 -5.92886 -23.05111 1.000 36.20382 249 SER A CA 1
ATOM 4007 C C . SER A 1 249 ? -20.73278 -5.08131 -23.75826 1.000 46.36071 249 SER A C 1
ATOM 4008 O O . SER A 1 249 ? -21.12774 -5.40236 -24.88316 1.000 51.54931 249 SER A O 1
ATOM 4016 N N . LEU A 1 250 ? -21.22626 -4.02650 -23.11428 1.000 42.75195 250 LEU A N 1
ATOM 4017 C CA . LEU A 1 250 ? -22.15433 -3.11518 -23.78327 1.000 44.85169 250 LEU A CA 1
ATOM 4018 C C . LEU A 1 250 ? -21.46691 -2.30909 -24.87339 1.000 49.32540 250 LEU A C 1
ATOM 4019 O O . LEU A 1 250 ? -22.15046 -1.67665 -25.68480 1.000 56.50893 250 LEU A O 1
ATOM 4035 N N . GLY A 1 251 ? -20.13766 -2.30862 -24.89232 1.000 52.19361 251 GLY A N 1
ATOM 4036 C CA . GLY A 1 251 ? -19.38422 -1.54641 -25.86527 1.000 61.06712 251 GLY A CA 1
ATOM 4037 C C . GLY A 1 251 ? -19.12600 -0.10387 -25.49648 1.000 61.42710 251 GLY A C 1
ATOM 4038 O O . GLY A 1 251 ? -18.75082 0.68417 -26.37286 1.000 77.61311 251 GLY A O 1
ATOM 4042 N N . ILE A 1 252 ? -19.28822 0.26682 -24.22722 1.000 51.86749 252 ILE A N 1
ATOM 4043 C CA . ILE A 1 252 ? -19.22642 1.66793 -23.82836 1.000 58.89556 252 ILE A CA 1
ATOM 4044 C C . ILE A 1 252 ? -18.05215 1.99866 -22.90806 1.000 65.02354 252 ILE A C 1
ATOM 4045 O O . ILE A 1 252 ? -17.73112 3.18658 -22.74965 1.000 80.60376 252 ILE A O 1
ATOM 4061 N N . ARG A 1 253 ? -17.40378 1.01304 -22.30691 1.000 52.37098 253 ARG A N 1
ATOM 4062 C CA . ARG A 1 253 ? -16.22487 1.25962 -21.47485 1.000 48.60096 253 ARG A CA 1
ATOM 4063 C C . ARG A 1 253 ? -15.18383 0.16988 -21.67583 1.000 46.54254 253 ARG A C 1
ATOM 4064 O O . ARG A 1 253 ? -14.14293 0.40357 -22.33077 1.000 59.33244 253 ARG A O 1
ATOM 4072 N N . GLY B 1 3 ? -4.26432 8.04463 -27.27992 1.000 59.51338 3 GLY C N 1
ATOM 4073 C CA . GLY B 1 3 ? -4.35308 8.40557 -28.68399 1.000 52.28018 3 GLY C CA 1
ATOM 4074 C C . GLY B 1 3 ? -5.51357 7.67738 -29.33799 1.000 53.42557 3 GLY C C 1
ATOM 4075 O O . GLY B 1 3 ? -6.66779 8.07792 -29.18726 1.000 72.64796 3 GLY C O 1
ATOM 4076 N N . ASN B 1 4 ? -5.19443 6.59738 -30.07664 1.000 39.43266 4 ASN C N 1
ATOM 4077 C CA . ASN B 1 4 ? -6.17845 5.77019 -30.75033 1.000 30.80378 4 ASN C CA 1
ATOM 4078 C C . ASN B 1 4 ? -6.37403 4.50188 -29.94059 1.000 35.62425 4 ASN C C 1
ATOM 4079 O O . ASN B 1 4 ? -5.46102 3.63691 -29.90063 1.000 34.53812 4 ASN C O 1
ATOM 4090 N N . PRO B 1 5 ? -7.52298 4.31812 -29.31183 1.000 38.89601 5 PRO C N 1
ATOM 4091 C CA . PRO B 1 5 ? -7.68960 3.14053 -28.44754 1.000 37.53022 5 PRO C CA 1
ATOM 4092 C C . PRO B 1 5 ? -7.84929 1.82350 -29.19611 1.000 41.28886 5 PRO C C 1
ATOM 4093 O O . PRO B 1 5 ? -7.74286 0.75553 -28.56570 1.000 38.93951 5 PRO C O 1
ATOM 4104 N N . MET B 1 6 ? -8.10184 1.85638 -30.51317 1.000 34.24443 6 MET C N 1
ATOM 4105 C CA . MET B 1 6 ? -8.22906 0.62169 -31.27374 1.000 31.12802 6 MET C CA 1
ATOM 4106 C C . MET B 1 6 ? -6.85502 -0.00151 -31.52084 1.000 29.67410 6 MET C C 1
ATOM 4107 O O . MET B 1 6 ? -6.70783 -1.24209 -31.54634 1.000 27.46835 6 MET C O 1
ATOM 4121 N N . TRP B 1 7 ? -5.83417 0.84545 -31.68115 1.000 28.58593 7 TRP C N 1
ATOM 4122 C CA . TRP B 1 7 ? -4.47517 0.39739 -32.03128 1.000 25.56608 7 TRP C CA 1
ATOM 4123 C C . TRP B 1 7 ? -3.52193 0.47297 -30.84906 1.000 27.81257 7 TRP C C 1
ATOM 4124 O O . TRP B 1 7 ? -2.51900 -0.23776 -30.83674 1.000 25.28645 7 TRP C O 1
ATOM 4145 N N . GLU B 1 8 ? -3.81412 1.30840 -29.86128 1.000 27.07931 8 GLU C N 1
ATOM 4146 C CA . GLU B 1 8 ? -2.97481 1.46839 -28.66980 1.000 29.69301 8 GLU C CA 1
ATOM 4147 C C . GLU B 1 8 ? -3.65605 0.72292 -27.53752 1.000 32.38142 8 GLU C C 1
ATOM 4148 O O . GLU B 1 8 ? -4.58564 1.23928 -26.91596 1.000 31.58904 8 GLU C O 1
ATOM 4160 N N . ARG B 1 9 ? -3.20514 -0.50536 -27.30305 1.000 31.73598 9 ARG C N 1
ATOM 4161 C CA . ARG B 1 9 ? -3.84379 -1.43877 -26.39082 1.000 33.18033 9 ARG C CA 1
ATOM 4162 C C . ARG B 1 9 ? -2.75811 -2.13626 -25.59185 1.000 34.51537 9 ARG C C 1
ATOM 4163 O O . ARG B 1 9 ? -1.63063 -2.26037 -26.05529 1.000 35.89098 9 ARG C O 1
ATOM 4184 N N . ASP B 1 10 ? -3.12209 -2.70125 -24.43637 1.000 35.93824 10 ASP C N 1
ATOM 4185 C CA . ASP B 1 10 ? -2.16189 -3.56170 -23.75550 1.000 39.21991 10 ASP C CA 1
ATOM 4186 C C . ASP B 1 10 ? -2.04822 -4.94214 -24.39275 1.000 40.93080 10 ASP C C 1
ATOM 4187 O O . ASP B 1 10 ? -0.97637 -5.56609 -24.30698 1.000 41.37484 10 ASP C O 1
ATOM 4196 N N . LYS B 1 11 ? -3.08979 -5.40368 -25.10149 1.000 32.77831 11 LYS C N 1
ATOM 4197 C CA . LYS B 1 11 ? -3.08282 -6.74092 -25.66812 1.000 31.26382 11 LYS C CA 1
ATOM 4198 C C . LYS B 1 11 ? -2.38364 -6.73425 -27.02785 1.000 27.81531 11 LYS C C 1
ATOM 4199 O O . LYS B 1 11 ? -2.63355 -5.86126 -27.84995 1.000 28.12056 11 LYS C O 1
ATOM 4218 N N . ILE B 1 12 ? -1.51816 -7.72442 -27.25542 1.000 25.51265 12 ILE C N 1
ATOM 4219 C CA . ILE B 1 12 ? -0.86109 -7.87717 -28.54119 1.000 21.48504 12 ILE C CA 1
ATOM 4220 C C . ILE B 1 12 ? -1.93170 -8.05113 -29.59820 1.000 22.93475 12 ILE C C 1
ATOM 4221 O O . ILE B 1 12 ? -2.84244 -8.87739 -29.45934 1.000 24.84751 12 ILE C O 1
ATOM 4237 N N . ILE B 1 13 ? -1.82284 -7.29413 -30.65339 1.000 21.96836 13 ILE C N 1
ATOM 4238 C CA . ILE B 1 13 ? -2.75623 -7.38051 -31.78427 1.000 20.16369 13 ILE C CA 1
ATOM 4239 C C . ILE B 1 13 ? -2.24897 -8.42342 -32.77624 1.000 19.19038 13 ILE C C 1
ATOM 4240 O O . ILE B 1 13 ? -1.11630 -8.35612 -33.22287 1.000 20.44274 13 ILE C O 1
ATOM 4256 N N . VAL B 1 14 ? -3.12567 -9.32286 -33.23074 1.000 20.15817 14 VAL C N 1
ATOM 4257 C CA . VAL B 1 14 ? -2.82415 -10.29075 -34.27714 1.000 18.52825 14 VAL C CA 1
ATOM 4258 C C . VAL B 1 14 ? -3.69751 -9.97478 -35.48285 1.000 19.28412 14 VAL C C 1
ATOM 4259 O O . VAL B 1 14 ? -4.93338 -9.95443 -35.37882 1.000 21.28011 14 VAL C O 1
ATOM 4272 N N . LEU B 1 15 ? -3.05587 -9.76634 -36.64062 1.000 19.67094 15 LEU C N 1
ATOM 4273 C CA . LEU B 1 15 ? -3.75654 -9.59040 -37.89948 1.000 17.96602 15 LEU C CA 1
ATOM 4274 C C . LEU B 1 15 ? -3.43858 -10.72208 -38.85134 1.000 19.81892 15 LEU C C 1
ATOM 4275 O O . LEU B 1 15 ? -2.31319 -11.21103 -38.87488 1.000 19.87679 15 LEU C O 1
ATOM 4291 N N . GLY B 1 16 ? -4.41842 -11.13918 -39.64899 1.000 18.68759 16 GLY C N 1
ATOM 4292 C CA . GLY B 1 16 ? -4.13330 -12.15021 -40.63679 1.000 18.41248 16 GLY C CA 1
ATOM 4293 C C . GLY B 1 16 ? -3.51515 -11.51237 -41.85557 1.000 20.17309 16 GLY C C 1
ATOM 4294 O O . GLY B 1 16 ? -4.07283 -10.57219 -42.43091 1.000 20.08640 16 GLY C O 1
ATOM 4298 N N . HIS B 1 17 ? -2.49256 -12.16392 -42.37132 1.000 18.47555 17 HIS C N 1
ATOM 4299 C CA . HIS B 1 17 ? -1.75939 -11.66856 -43.53158 1.000 19.14208 17 HIS C CA 1
ATOM 4300 C C . HIS B 1 17 ? -2.54225 -11.95669 -44.80111 1.000 22.16457 17 HIS C C 1
ATOM 4301 O O . HIS B 1 17 ? -2.88653 -13.12097 -45.06345 1.000 24.27736 17 HIS C O 1
ATOM 4315 N N . ARG B 1 18 ? -2.86602 -10.90753 -45.57244 1.000 20.42787 18 ARG C N 1
ATOM 4316 C CA . ARG B 1 18 ? -3.70196 -11.04142 -46.77361 1.000 20.42905 18 ARG C CA 1
ATOM 4317 C C . ARG B 1 18 ? -4.98357 -11.78971 -46.45406 1.000 22.69391 18 ARG C C 1
ATOM 4318 O O . ARG B 1 18 ? -5.51343 -12.55752 -47.27309 1.000 26.06184 18 ARG C O 1
ATOM 4339 N N . GLY B 1 19 ? -5.52449 -11.52146 -45.27771 1.000 21.29638 19 GLY C N 1
ATOM 4340 C CA . GLY B 1 19 ? -6.64615 -12.27588 -44.76241 1.000 23.05349 19 GLY C CA 1
ATOM 4341 C C . GLY B 1 19 ? -6.20221 -13.47386 -43.94427 1.000 23.42034 19 GLY C C 1
ATOM 4342 O O . GLY B 1 19 ? -6.16782 -13.42438 -42.71256 1.000 23.66418 19 GLY C O 1
ATOM 4346 N N . TYR B 1 20 ? -5.80602 -14.56708 -44.62086 1.000 23.84394 20 TYR C N 1
ATOM 4347 C CA . TYR B 1 20 ? -5.33214 -15.73152 -43.86590 1.000 23.43147 20 TYR C CA 1
ATOM 4348 C C . TYR B 1 20 ? -4.58707 -16.62416 -44.83599 1.000 22.48585 20 TYR C C 1
ATOM 4349 O O . TYR B 1 20 ? -4.99393 -17.73853 -45.15490 1.000 24.17524 20 TYR C O 1
ATOM 4367 N N . MET B 1 21 ? -3.42844 -16.13237 -45.31323 1.000 23.32804 21 MET C N 1
ATOM 4368 C CA . MET B 1 21 ? -2.96435 -16.74128 -46.55579 1.000 29.72650 21 MET C CA 1
ATOM 4369 C C . MET B 1 21 ? -2.34091 -18.11101 -46.35566 1.000 30.02714 21 MET C C 1
ATOM 4370 O O . MET B 1 21 ? -2.18761 -18.83679 -47.33173 1.000 28.35377 21 MET C O 1
ATOM 4384 N N . ALA B 1 22 ? -2.08177 -18.54161 -45.12426 1.000 25.57554 22 ALA C N 1
ATOM 4385 C CA . ALA B 1 22 ? -1.60993 -19.91023 -44.95323 1.000 28.75161 22 ALA C CA 1
ATOM 4386 C C . ALA B 1 22 ? -2.67815 -20.94047 -45.27512 1.000 27.49525 22 ALA C C 1
ATOM 4387 O O . ALA B 1 22 ? -2.34729 -22.07960 -45.60379 1.000 30.84162 22 ALA C O 1
ATOM 4394 N N . LYS B 1 23 ? -3.94360 -20.58854 -45.12734 1.000 27.80408 23 LYS C N 1
ATOM 4395 C CA . LYS B 1 23 ? -5.01921 -21.57715 -45.20157 1.000 26.82920 23 LYS C CA 1
ATOM 4396 C C . LYS B 1 23 ? -6.12257 -21.27293 -46.21678 1.000 32.82740 23 LYS C C 1
ATOM 4397 O O . LYS B 1 23 ? -6.86127 -22.20017 -46.61217 1.000 31.68701 23 LYS C O 1
ATOM 4416 N N . TYR B 1 24 ? -6.33450 -20.02533 -46.57289 1.000 26.68100 24 TYR C N 1
ATOM 4417 C CA . TYR B 1 24 ? -7.40922 -19.62371 -47.47018 1.000 24.27055 24 TYR C CA 1
ATOM 4418 C C . TYR B 1 24 ? -6.86494 -18.71815 -48.54955 1.000 26.19779 24 TYR C C 1
ATOM 4419 O O . TYR B 1 24 ? -5.78635 -18.14368 -48.38496 1.000 27.34711 24 TYR C O 1
ATOM 4437 N N . PRO B 1 25 ? -7.61036 -18.53072 -49.64452 1.000 25.47242 25 PRO C N 1
ATOM 4438 C CA . PRO B 1 25 ? -7.11829 -17.73482 -50.77968 1.000 26.65582 25 PRO C CA 1
ATOM 4439 C C . PRO B 1 25 ? -6.71964 -16.33964 -50.34166 1.000 26.08036 25 PRO C C 1
ATOM 4440 O O . PRO B 1 25 ? -7.47504 -15.66508 -49.63146 1.000 27.33606 25 PRO C O 1
ATOM 4451 N N . GLU B 1 26 ? -5.51303 -15.91688 -50.74048 1.000 28.84669 26 GLU C N 1
ATOM 4452 C CA . GLU B 1 26 ? -5.05157 -14.61587 -50.29564 1.000 26.67154 26 GLU C CA 1
ATOM 4453 C C . GLU B 1 26 ? -5.96678 -13.49774 -50.81404 1.000 25.65348 26 GLU C C 1
ATOM 4454 O O . GLU B 1 26 ? -6.56605 -13.57332 -51.90330 1.000 26.10251 26 GLU C O 1
ATOM 4466 N N . ASN B 1 27 ? -6.17702 -12.51024 -49.95514 1.000 24.02742 27 ASN C N 1
ATOM 4467 C CA . ASN B 1 27 ? -6.92797 -11.29923 -50.29901 1.000 22.97701 27 ASN C CA 1
ATOM 4468 C C . ASN B 1 27 ? -8.32004 -11.64551 -50.80662 1.000 23.63454 27 ASN C C 1
ATOM 4469 O O . ASN B 1 27 ? -8.83038 -11.04153 -51.75748 1.000 26.49578 27 ASN C O 1
ATOM 4480 N N . SER B 1 28 ? -8.96937 -12.56191 -50.10604 1.000 26.53333 28 SER C N 1
ATOM 4481 C CA . SER B 1 28 ? -10.33518 -12.96037 -50.37467 1.000 28.99248 28 SER C CA 1
ATOM 4482 C C . SER B 1 28 ? -11.23707 -12.66122 -49.17758 1.000 29.03599 28 SER C C 1
ATOM 4483 O O . SER B 1 28 ? -10.80260 -12.58527 -48.01908 1.000 25.76504 28 SER C O 1
ATOM 4491 N N . LEU B 1 29 ? -12.52234 -12.46948 -49.47948 1.000 27.99138 29 LEU C N 1
ATOM 4492 C CA . LEU B 1 29 ? -13.49421 -12.28344 -48.39432 1.000 26.62772 29 LEU C CA 1
ATOM 4493 C C . LEU B 1 29 ? -13.59192 -13.52735 -47.50898 1.000 28.75606 29 LEU C C 1
ATOM 4494 O O . LEU B 1 29 ? -13.65212 -13.41214 -46.27661 1.000 25.77795 29 LEU C O 1
ATOM 4510 N N . LEU B 1 30 ? -13.52539 -14.72444 -48.10550 1.000 27.00841 30 LEU C N 1
ATOM 4511 C CA . LEU B 1 30 ? -13.49822 -15.94202 -47.30557 1.000 25.93185 30 LEU C CA 1
ATOM 4512 C C . LEU B 1 30 ? -12.36828 -15.86875 -46.27520 1.000 26.07470 30 LEU C C 1
ATOM 4513 O O . LEU B 1 30 ? -12.59452 -16.15465 -45.09179 1.000 25.99912 30 LEU C O 1
ATOM 4529 N N . SER B 1 31 ? -11.12694 -15.60591 -46.74200 1.000 23.61920 31 SER C N 1
ATOM 4530 C CA . SER B 1 31 ? -9.95608 -15.61810 -45.84637 1.000 22.60916 31 SER C CA 1
ATOM 4531 C C . SER B 1 31 ? -10.13701 -14.64000 -44.71225 1.000 24.29950 31 SER C C 1
ATOM 4532 O O . SER B 1 31 ? -9.77861 -14.93118 -43.55359 1.000 24.10027 31 SER C O 1
ATOM 4540 N N . ILE B 1 32 ? -10.77914 -13.50840 -44.99039 1.000 23.82230 32 ILE C N 1
ATOM 4541 C CA . ILE B 1 32 ? -10.94691 -12.48585 -43.96500 1.000 24.39404 32 ILE C CA 1
ATOM 4542 C C . ILE B 1 32 ? -11.93893 -12.95844 -42.90444 1.000 22.70448 32 ILE C C 1
ATOM 4543 O O . ILE B 1 32 ? -11.66141 -12.87413 -41.69624 1.000 24.54869 32 ILE C O 1
ATOM 4559 N N . ARG B 1 33 ? -13.09564 -13.51726 -43.33090 1.000 23.01078 33 ARG C N 1
ATOM 4560 C CA . ARG B 1 33 ? -14.03436 -14.07973 -42.36413 1.000 27.37870 33 ARG C CA 1
ATOM 4561 C C . ARG B 1 33 ? -13.36480 -15.14423 -41.51717 1.000 27.49767 33 ARG C C 1
ATOM 4562 O O . ARG B 1 33 ? -13.55088 -15.18237 -40.29237 1.000 27.85590 33 ARG C O 1
ATOM 4583 N N . LYS B 1 34 ? -12.54538 -15.98840 -42.13881 1.000 23.63274 34 LYS C N 1
ATOM 4584 C CA . LYS B 1 34 ? -11.95153 -17.09479 -41.40186 1.000 25.05470 34 LYS C CA 1
ATOM 4585 C C . LYS B 1 34 ? -10.93275 -16.58229 -40.42267 1.000 26.81452 34 LYS C C 1
ATOM 4586 O O . LYS B 1 34 ? -10.79672 -17.13347 -39.34181 1.000 26.15167 34 LYS C O 1
ATOM 4605 N N . ALA B 1 35 ? -10.22002 -15.52369 -40.77235 1.000 22.84012 35 ALA C N 1
ATOM 4606 C CA . ALA B 1 35 ? -9.22529 -14.97880 -39.83312 1.000 21.86614 35 ALA C CA 1
ATOM 4607 C C . ALA B 1 35 ? -9.89075 -14.46079 -38.55217 1.000 22.79585 35 ALA C C 1
ATOM 4608 O O . ALA B 1 35 ? -9.42067 -14.74490 -37.43784 1.000 23.99443 35 ALA C O 1
ATOM 4615 N N . ILE B 1 36 ? -10.99368 -13.70700 -38.69989 1.000 23.96266 36 ILE C N 1
ATOM 4616 C CA . ILE B 1 36 ? -11.76582 -13.24209 -37.56070 1.000 24.02955 36 ILE C CA 1
ATOM 4617 C C . ILE B 1 36 ? -12.25482 -14.42813 -36.74224 1.000 25.64843 36 ILE C C 1
ATOM 4618 O O . ILE B 1 36 ? -12.18879 -14.41803 -35.50350 1.000 25.79840 36 ILE C O 1
ATOM 4634 N N . GLU B 1 37 ? -12.80304 -15.44773 -37.42100 1.000 24.94471 37 GLU C N 1
ATOM 4635 C CA . GLU B 1 37 ? -13.32680 -16.61434 -36.71633 1.000 29.75990 37 GLU C CA 1
ATOM 4636 C C . GLU B 1 37 ? -12.22318 -17.31707 -35.92661 1.000 26.34092 37 GLU C C 1
ATOM 4637 O O . GLU B 1 37 ? -12.48317 -17.89452 -34.86447 1.000 27.21767 37 GLU C O 1
ATOM 4649 N N . ALA B 1 38 ? -10.99379 -17.23249 -36.38827 1.000 25.19661 38 ALA C N 1
ATOM 4650 C CA . ALA B 1 38 ? -9.87020 -17.89419 -35.73163 1.000 24.64453 38 ALA C CA 1
ATOM 4651 C C . ALA B 1 38 ? -9.25663 -17.05727 -34.62771 1.000 25.97689 38 ALA C C 1
ATOM 4652 O O . ALA B 1 38 ? -8.27003 -17.48768 -34.02345 1.000 27.63782 38 ALA C O 1
ATOM 4659 N N . GLY B 1 39 ? -9.81177 -15.89947 -34.34210 1.000 24.93026 39 GLY C N 1
ATOM 4660 C CA . GLY B 1 39 ? -9.38126 -15.10931 -33.22949 1.000 24.39974 39 GLY C CA 1
ATOM 4661 C C . GLY B 1 39 ? -8.49430 -13.94401 -33.56074 1.000 22.78793 39 GLY C C 1
ATOM 4662 O O . GLY B 1 39 ? -7.97644 -13.30559 -32.61911 1.000 25.01438 39 GLY C O 1
ATOM 4666 N N . ALA B 1 40 ? -8.29016 -13.65308 -34.83673 1.000 22.57535 40 ALA C N 1
ATOM 4667 C CA . ALA B 1 40 ? -7.54830 -12.45794 -35.16112 1.000 19.65437 40 ALA C CA 1
ATOM 4668 C C . ALA B 1 40 ? -8.29968 -11.19660 -34.74860 1.000 19.86123 40 ALA C C 1
ATOM 4669 O O . ALA B 1 40 ? -9.52210 -11.14056 -34.77630 1.000 25.18327 40 ALA C O 1
ATOM 4676 N N . ASP B 1 41 ? -7.52569 -10.14702 -34.40009 1.000 19.57091 41 ASP C N 1
ATOM 4677 C CA . ASP B 1 41 ? -8.10044 -8.85128 -34.13212 1.000 20.61636 41 ASP C CA 1
ATOM 4678 C C . ASP B 1 41 ? -8.55135 -8.17150 -35.39870 1.000 19.83123 41 ASP C C 1
ATOM 4679 O O . ASP B 1 41 ? -9.36052 -7.24075 -35.31484 1.000 23.34483 41 ASP C O 1
ATOM 4688 N N . GLY B 1 42 ? -8.02470 -8.61089 -36.53484 1.000 21.21267 42 GLY C N 1
ATOM 4689 C CA . GLY B 1 42 ? -8.28886 -7.96065 -37.79667 1.000 20.76596 42 GLY C CA 1
ATOM 4690 C C . GLY B 1 42 ? -7.43177 -8.60680 -38.85292 1.000 20.25502 42 GLY C C 1
ATOM 4691 O O . GLY B 1 42 ? -6.87644 -9.68920 -38.63887 1.000 20.34508 42 GLY C O 1
ATOM 4695 N N . VAL B 1 43 ? -7.33615 -7.94517 -40.00251 1.000 18.95011 43 VAL C N 1
ATOM 4696 C CA . VAL B 1 43 ? -6.58567 -8.45489 -41.13124 1.000 18.75638 43 VAL C CA 1
ATOM 4697 C C . VAL B 1 43 ? -5.78894 -7.32969 -41.76409 1.000 19.89295 43 VAL C C 1
ATOM 4698 O O . VAL B 1 43 ? -6.14198 -6.15278 -41.66923 1.000 22.89527 43 VAL C O 1
ATOM 4711 N N . GLU B 1 44 ? -4.76470 -7.74454 -42.48910 1.000 18.44747 44 GLU C N 1
ATOM 4712 C CA . GLU B 1 44 ? -4.05032 -6.92489 -43.45724 1.000 20.99400 44 GLU C CA 1
ATOM 4713 C C . GLU B 1 44 ? -4.46683 -7.34559 -44.86925 1.000 20.85477 44 GLU C C 1
ATOM 4714 O O . GLU B 1 44 ? -4.73525 -8.53108 -45.13186 1.000 22.96846 44 GLU C O 1
ATOM 4726 N N . ILE B 1 45 ? -4.67208 -6.34323 -45.74185 1.000 21.59257 45 ILE C N 1
ATOM 4727 C CA . ILE B 1 45 ? -5.06148 -6.55762 -47.12934 1.000 21.73498 45 ILE C CA 1
ATOM 4728 C C . ILE B 1 45 ? -4.23610 -5.63658 -48.02186 1.000 23.72314 45 ILE C C 1
ATOM 4729 O O . ILE B 1 45 ? -3.78134 -4.58536 -47.57550 1.000 24.17807 45 ILE C O 1
ATOM 4745 N N . ASP B 1 46 ? -4.03387 -6.06093 -49.27609 1.000 23.18350 46 ASP C N 1
ATOM 4746 C CA . ASP B 1 46 ? -3.26412 -5.33439 -50.28589 1.000 23.74269 46 ASP C CA 1
ATOM 4747 C C . ASP B 1 46 ? -4.21162 -4.72461 -51.30892 1.000 24.61962 46 ASP C C 1
ATOM 4748 O O . ASP B 1 46 ? -5.03988 -5.44793 -51.88313 1.000 24.93500 46 ASP C O 1
ATOM 4757 N N . VAL B 1 47 ? -4.04440 -3.42845 -51.61518 1.000 24.77257 47 VAL C N 1
ATOM 4758 C CA . VAL B 1 47 ? -5.02417 -2.79524 -52.50952 1.000 24.12884 47 VAL C CA 1
ATOM 4759 C C . VAL B 1 47 ? -4.37506 -2.01027 -53.63577 1.000 26.46281 47 VAL C C 1
ATOM 4760 O O . VAL B 1 47 ? -3.33363 -1.36268 -53.48086 1.000 26.56524 47 VAL C O 1
ATOM 4773 N N . TRP B 1 48 ? -5.09498 -1.98938 -54.76765 1.000 26.54504 48 TRP C N 1
ATOM 4774 C CA . TRP B 1 48 ? -4.71883 -1.29965 -55.99277 1.000 28.35785 48 TRP C CA 1
ATOM 4775 C C . TRP B 1 48 ? -5.96413 -0.58216 -56.52105 1.000 30.17717 48 TRP C C 1
ATOM 4776 O O . TRP B 1 48 ? -7.10513 -0.83832 -56.10418 1.000 32.90373 48 TRP C O 1
ATOM 4797 N N . LEU B 1 49 ? -5.76107 0.25089 -57.53531 1.000 31.13202 49 LEU C N 1
ATOM 4798 C CA . LEU B 1 49 ? -6.88217 0.95350 -58.18323 1.000 34.87328 49 LEU C CA 1
ATOM 4799 C C . LEU B 1 49 ? -7.11091 0.37563 -59.56608 1.000 37.39627 49 LEU C C 1
ATOM 4800 O O . LEU B 1 49 ? -6.19954 0.36298 -60.39258 1.000 37.14785 49 LEU C O 1
ATOM 4816 N N . SER B 1 50 ? -8.32310 -0.10374 -59.81343 1.000 36.55455 50 SER C N 1
ATOM 4817 C CA . SER B 1 50 ? -8.64127 -0.62948 -61.13680 1.000 37.45275 50 SER C CA 1
ATOM 4818 C C . SER B 1 50 ? -8.69046 0.50572 -62.14579 1.000 45.78498 50 SER C C 1
ATOM 4819 O O . SER B 1 50 ? -8.73944 1.67479 -61.78348 1.000 43.06774 50 SER C O 1
ATOM 4827 N N . LYS B 1 51 ? -8.76161 0.14300 -63.42884 1.000 49.56202 51 LYS C N 1
ATOM 4828 C CA . LYS B 1 51 ? -8.78637 1.17881 -64.45195 1.000 49.27607 51 LYS C CA 1
ATOM 4829 C C . LYS B 1 51 ? -10.03731 2.04227 -64.32881 1.000 47.77588 51 LYS C C 1
ATOM 4830 O O . LYS B 1 51 ? -10.00749 3.22878 -64.68196 1.000 48.52163 51 LYS C O 1
ATOM 4849 N N . ASP B 1 52 ? -11.15841 1.47635 -63.87025 1.000 43.98375 52 ASP C N 1
ATOM 4850 C CA . ASP B 1 52 ? -12.36622 2.27560 -63.69301 1.000 47.09977 52 ASP C CA 1
ATOM 4851 C C . ASP B 1 52 ? -12.52876 2.77034 -62.25582 1.000 45.24327 52 ASP C C 1
ATOM 4852 O O . ASP B 1 52 ? -13.64939 2.94293 -61.76018 1.000 44.05243 52 ASP C O 1
ATOM 4861 N N . ASN B 1 53 ? -11.41859 2.98149 -61.56120 1.000 41.86848 53 ASN C N 1
ATOM 4862 C CA . ASN B 1 53 ? -11.42678 3.74882 -60.32641 1.000 43.23257 53 ASN C CA 1
ATOM 4863 C C . ASN B 1 53 ? -11.98143 3.02404 -59.11260 1.000 41.98926 53 ASN C C 1
ATOM 4864 O O . ASN B 1 53 ? -12.50686 3.67828 -58.20471 1.000 43.55592 53 ASN C O 1
ATOM 4875 N N . LYS B 1 54 ? -11.88590 1.70530 -59.07954 1.000 40.74159 54 LYS C N 1
ATOM 4876 C CA . LYS B 1 54 ? -12.38845 0.93313 -57.95518 1.000 37.34552 54 LYS C CA 1
ATOM 4877 C C . LYS B 1 54 ? -11.19515 0.38125 -57.19479 1.000 36.36679 54 LYS C C 1
ATOM 4878 O O . LYS B 1 54 ? -10.22636 -0.07806 -57.81216 1.000 37.82687 54 LYS C O 1
ATOM 4897 N N . VAL B 1 55 ? -11.28329 0.40845 -55.86693 1.000 32.82893 55 VAL C N 1
ATOM 4898 C CA . VAL B 1 55 ? -10.20671 -0.11214 -55.01547 1.000 29.88735 55 VAL C CA 1
ATOM 4899 C C . VAL B 1 55 ? -10.41494 -1.61122 -54.83721 1.000 32.15892 55 VAL C C 1
ATOM 4900 O O . VAL B 1 55 ? -11.40752 -2.03082 -54.23766 1.000 34.18018 55 VAL C O 1
ATOM 4913 N N . ILE B 1 56 ? -9.47982 -2.41406 -55.35275 1.000 30.95733 56 ILE C N 1
ATOM 4914 C CA . ILE B 1 56 ? -9.61562 -3.85679 -55.38979 1.000 30.39042 56 ILE C CA 1
ATOM 4915 C C . ILE B 1 56 ? -8.45075 -4.44621 -54.60308 1.000 28.29438 56 ILE C C 1
ATOM 4916 O O . ILE B 1 56 ? -7.41679 -3.80852 -54.45142 1.000 29.40526 56 ILE C O 1
ATOM 4932 N N . LEU B 1 57 ? -8.60889 -5.68727 -54.15485 1.000 30.64161 57 LEU C N 1
ATOM 4933 C CA . LEU B 1 57 ? -7.59208 -6.36604 -53.35458 1.000 26.47641 57 LEU C CA 1
ATOM 4934 C C . LEU B 1 57 ? -6.79838 -7.33091 -54.22898 1.000 27.79220 57 LEU C C 1
ATOM 4935 O O . LEU B 1 57 ? -7.37114 -8.17802 -54.92410 1.000 29.65620 57 LEU C O 1
ATOM 4951 N N . MET B 1 58 ? -5.48776 -7.19105 -54.19388 1.000 26.26079 58 MET C N 1
ATOM 4952 C CA . MET B 1 58 ? -4.53501 -7.99695 -54.96754 1.000 25.35438 58 MET C CA 1
ATOM 4953 C C . MET B 1 58 ? -3.12487 -7.69118 -54.50566 1.000 26.18164 58 MET C C 1
ATOM 4954 O O . MET B 1 58 ? -2.77136 -6.51442 -54.35699 1.000 25.31538 58 MET C O 1
ATOM 4968 N N . HIS B 1 59 ? -2.30000 -8.71278 -54.26817 1.000 26.19743 59 HIS C N 1
ATOM 4969 C CA . HIS B 1 59 ? -0.93875 -8.42680 -53.81868 1.000 27.97757 59 HIS C CA 1
ATOM 4970 C C . HIS B 1 59 ? -0.03079 -8.02147 -54.98292 1.000 26.30233 59 HIS C C 1
ATOM 4971 O O . HIS B 1 59 ? 0.57106 -6.94352 -54.95450 1.000 29.30898 59 HIS C O 1
ATOM 4985 N N . ASP B 1 60 ? 0.09381 -8.89338 -55.99765 1.000 28.08866 60 ASP C N 1
ATOM 4986 C CA . ASP B 1 60 ? 0.98995 -8.64616 -57.11705 1.000 30.33205 60 ASP C CA 1
ATOM 4987 C C . ASP B 1 60 ? 0.42939 -7.51657 -57.98913 1.000 30.70561 60 ASP C C 1
ATOM 4988 O O . ASP B 1 60 ? -0.73729 -7.12945 -57.87957 1.000 35.60405 60 ASP C O 1
ATOM 4995 N N . GLU B 1 61 ? 1.26939 -7.01437 -58.90946 1.000 31.93978 61 GLU C N 1
ATOM 4996 C CA . GLU B 1 61 ? 0.81093 -6.02254 -59.87684 1.000 31.72355 61 GLU C CA 1
ATOM 4997 C C . GLU B 1 61 ? -0.00304 -6.66993 -60.99742 1.000 33.85715 61 GLU C C 1
ATOM 4998 O O . GLU B 1 61 ? -0.63960 -5.96479 -61.79325 1.000 37.17808 61 GLU C O 1
ATOM 5010 N N . THR B 1 62 ? -0.01581 -7.99307 -61.05716 1.000 33.93252 62 THR C N 1
ATOM 5011 C CA . THR B 1 62 ? -0.85831 -8.72410 -62.00228 1.000 39.67526 62 THR C CA 1
ATOM 5012 C C . THR B 1 62 ? -1.69178 -9.76253 -61.27170 1.000 35.67657 62 THR C C 1
ATOM 5013 O O . THR B 1 62 ? -1.33994 -10.21768 -60.18681 1.000 36.27729 62 THR C O 1
ATOM 5024 N N . ILE B 1 63 ? -2.78807 -10.18977 -61.91193 1.000 35.52953 63 ILE C N 1
ATOM 5025 C CA . ILE B 1 63 ? -3.65000 -11.21572 -61.31377 1.000 34.99516 63 ILE C CA 1
ATOM 5026 C C . ILE B 1 63 ? -3.19087 -12.62776 -61.64713 1.000 39.40594 63 ILE C C 1
ATOM 5027 O O . ILE B 1 63 ? -3.80822 -13.59244 -61.18376 1.000 37.12522 63 ILE C O 1
ATOM 5043 N N . ASP B 1 64 ? -2.09739 -12.76721 -62.40170 1.000 39.61363 64 ASP C N 1
ATOM 5044 C CA . ASP B 1 64 ? -1.63072 -14.05040 -62.93859 1.000 42.15261 64 ASP C CA 1
ATOM 5045 C C . ASP B 1 64 ? -1.50381 -15.11848 -61.84842 1.000 36.74479 64 ASP C C 1
ATOM 5046 O O . ASP B 1 64 ? -1.94903 -16.26228 -62.02703 1.000 38.52534 64 ASP C O 1
ATOM 5055 N N . ARG B 1 65 ? -0.79065 -14.79268 -60.75616 1.000 36.18374 65 ARG C N 1
ATOM 5056 C CA . ARG B 1 65 ? -0.36469 -15.83363 -59.83607 1.000 36.14835 65 ARG C CA 1
ATOM 5057 C C . ARG B 1 65 ? -1.52684 -16.41885 -59.06980 1.000 32.31048 65 ARG C C 1
ATOM 5058 O O . ARG B 1 65 ? -1.58343 -17.63833 -58.85598 1.000 39.39336 65 ARG C O 1
ATOM 5079 N N . THR B 1 66 ? -2.46206 -15.57380 -58.62778 1.000 35.05537 66 THR C N 1
ATOM 5080 C CA . THR B 1 66 ? -3.49835 -16.02041 -57.70791 1.000 33.93233 66 THR C CA 1
ATOM 5081 C C . THR B 1 66 ? -4.83616 -16.31208 -58.36809 1.000 36.04538 66 THR C C 1
ATOM 5082 O O . THR B 1 66 ? -5.77270 -16.72522 -57.67642 1.000 35.27800 66 THR C O 1
ATOM 5093 N N . SER B 1 67 ? -4.97202 -16.05823 -59.66320 1.000 38.93817 67 SER C N 1
ATOM 5094 C CA . SER B 1 67 ? -6.25335 -16.25102 -60.32194 1.000 40.32864 67 SER C CA 1
ATOM 5095 C C . SER B 1 67 ? -6.07112 -17.12539 -61.55297 1.000 41.23065 67 SER C C 1
ATOM 5096 O O . SER B 1 67 ? -4.96618 -17.50881 -61.92768 1.000 42.94831 67 SER C O 1
ATOM 5104 N N . ASN B 1 68 ? -7.19025 -17.47570 -62.16309 1.000 45.52894 68 ASN C N 1
ATOM 5105 C CA . ASN B 1 68 ? -7.15221 -18.27057 -63.38114 1.000 44.54811 68 ASN C CA 1
ATOM 5106 C C . ASN B 1 68 ? -7.02900 -17.42836 -64.63655 1.000 46.82431 68 ASN C C 1
ATOM 5107 O O . ASN B 1 68 ? -7.09235 -17.97339 -65.74967 1.000 46.90745 68 ASN C O 1
ATOM 5118 N N . LEU B 1 69 ? -6.91473 -16.12951 -64.50228 1.000 44.87313 69 LEU C N 1
ATOM 5119 C CA . LEU B 1 69 ? -6.74400 -15.22924 -65.63145 1.000 44.08205 69 LEU C CA 1
ATOM 5120 C C . LEU B 1 69 ? -5.39518 -14.52501 -65.55686 1.000 47.16753 69 LEU C C 1
ATOM 5121 O O . LEU B 1 69 ? -4.62990 -14.74088 -64.62921 1.000 44.53592 69 LEU C O 1
ATOM 5137 N N . LYS B 1 70 ? -5.11626 -13.71288 -66.57879 1.000 50.59620 70 LYS C N 1
ATOM 5138 C CA . LYS B 1 70 ? -3.89525 -12.93335 -66.71612 1.000 52.98395 70 LYS C CA 1
ATOM 5139 C C . LYS B 1 70 ? -4.25978 -11.44653 -66.71726 1.000 51.43456 70 LYS C C 1
ATOM 5140 O O . LYS B 1 70 ? -5.35610 -11.06209 -67.12683 1.000 52.60899 70 LYS C O 1
ATOM 5159 N N . GLY B 1 71 ? -3.32555 -10.58364 -66.35039 1.000 47.31188 71 GLY C N 1
ATOM 5160 C CA . GLY B 1 71 ? -3.45850 -9.16975 -66.63957 1.000 42.74839 71 GLY C CA 1
ATOM 5161 C C . GLY B 1 71 ? -3.07077 -8.25623 -65.48648 1.000 43.77790 71 GLY C C 1
ATOM 5162 O O . GLY B 1 71 ? -3.03470 -8.63610 -64.31544 1.000 38.99149 71 GLY C O 1
ATOM 5166 N N . ARG B 1 72 ? -2.82986 -6.99471 -65.81245 1.000 45.40419 72 ARG C N 1
ATOM 5167 C CA . ARG B 1 72 ? -2.55211 -5.96730 -64.81360 1.000 43.68924 72 ARG C CA 1
ATOM 5168 C C . ARG B 1 72 ? -3.85445 -5.30999 -64.37375 1.000 41.73724 72 ARG C C 1
ATOM 5169 O O . ARG B 1 72 ? -4.54062 -4.67572 -65.19518 1.000 44.14913 72 ARG C O 1
ATOM 5190 N N . GLN B 1 73 ? -4.19289 -5.45009 -63.08455 1.000 38.38633 73 GLN C N 1
ATOM 5191 C CA . GLN B 1 73 ? -5.47387 -4.94631 -62.61230 1.000 39.80017 73 GLN C CA 1
ATOM 5192 C C . GLN B 1 73 ? -5.62824 -3.45692 -62.79863 1.000 39.72646 73 GLN C C 1
ATOM 5193 O O . GLN B 1 73 ? -6.76469 -2.97691 -62.94992 1.000 40.34347 73 GLN C O 1
ATOM 5207 N N . LYS B 1 74 ? -4.51735 -2.71574 -62.85984 1.000 40.19368 74 LYS C N 1
ATOM 5208 C CA . LYS B 1 74 ? -4.63058 -1.28627 -63.08306 1.000 35.93113 74 LYS C CA 1
ATOM 5209 C C . LYS B 1 74 ? -5.15397 -1.00433 -64.48567 1.000 42.07441 74 LYS C C 1
ATOM 5210 O O . LYS B 1 74 ? -5.66698 0.08875 -64.73751 1.000 43.78070 74 LYS C O 1
ATOM 5229 N N . GLU B 1 75 ? -5.01933 -1.97227 -65.39288 1.000 46.01516 75 GLU C N 1
ATOM 5230 C CA . GLU B 1 75 ? -5.41726 -1.84107 -66.78797 1.000 45.19658 75 GLU C CA 1
ATOM 5231 C C . GLU B 1 75 ? -6.74632 -2.54525 -67.05713 1.000 49.58014 75 GLU C C 1
ATOM 5232 O O . GLU B 1 75 ? -7.15846 -2.66846 -68.22685 1.000 50.40965 75 GLU C O 1
ATOM 5244 N N . MET B 1 76 ? -7.43935 -2.97411 -65.99594 1.000 44.32798 76 MET C N 1
ATOM 5245 C CA . MET B 1 76 ? -8.64729 -3.75886 -66.09032 1.000 49.27620 76 MET C CA 1
ATOM 5246 C C . MET B 1 76 ? -9.77725 -3.08517 -65.33577 1.000 47.14259 76 MET C C 1
ATOM 5247 O O . MET B 1 76 ? -9.56057 -2.37713 -64.35452 1.000 47.93497 76 MET C O 1
ATOM 5261 N N . THR B 1 77 ? -10.99881 -3.28002 -65.82591 1.000 47.55988 77 THR C N 1
ATOM 5262 C CA . THR B 1 77 ? -12.14032 -2.76932 -65.09266 1.000 43.99548 77 THR C CA 1
ATOM 5263 C C . THR B 1 77 ? -12.61763 -3.77299 -64.04443 1.000 44.58747 77 THR C C 1
ATOM 5264 O O . THR B 1 77 ? -12.27391 -4.95578 -64.06310 1.000 44.12870 77 THR C O 1
ATOM 5275 N N . LEU B 1 78 ? -13.42734 -3.28015 -63.10925 1.000 47.61390 78 LEU C N 1
ATOM 5276 C CA . LEU B 1 78 ? -13.95865 -4.16395 -62.07866 1.000 47.16022 78 LEU C CA 1
ATOM 5277 C C . LEU B 1 78 ? -14.74112 -5.32707 -62.68952 1.000 49.04250 78 LEU C C 1
ATOM 5278 O O . LEU B 1 78 ? -14.51802 -6.47615 -62.30611 1.000 46.74732 78 LEU C O 1
ATOM 5294 N N . GLU B 1 79 ? -15.60767 -5.07003 -63.69314 1.000 51.48936 79 GLU C N 1
ATOM 5295 C CA . GLU B 1 79 ? -16.36004 -6.17952 -64.28785 1.000 49.26211 79 GLU C CA 1
ATOM 5296 C C . GLU B 1 79 ? -15.42108 -7.22262 -64.86874 1.000 48.40381 79 GLU C C 1
ATOM 5297 O O . GLU B 1 79 ? -15.64449 -8.42310 -64.70202 1.000 50.31586 79 GLU C O 1
ATOM 5309 N N . GLU B 1 80 ? -14.33711 -6.78934 -65.52725 1.000 44.38221 80 GLU C N 1
ATOM 5310 C CA . GLU B 1 80 ? -13.39618 -7.77987 -66.03328 1.000 47.98882 80 GLU C CA 1
ATOM 5311 C C . GLU B 1 80 ? -12.75958 -8.53993 -64.89174 1.000 47.92397 80 GLU C C 1
ATOM 5312 O O . GLU B 1 80 ? -12.44968 -9.73360 -65.03122 1.000 45.30322 80 GLU C O 1
ATOM 5324 N N . LEU B 1 81 ? -12.55875 -7.86075 -63.76070 1.000 48.92051 81 LEU C N 1
ATOM 5325 C CA . LEU B 1 81 ? -11.83424 -8.48204 -62.65544 1.000 44.15993 81 LEU C CA 1
ATOM 5326 C C . LEU B 1 81 ? -12.70211 -9.44859 -61.85435 1.000 47.88833 81 LEU C C 1
ATOM 5327 O O . LEU B 1 81 ? -12.19454 -10.48714 -61.41977 1.000 45.27151 81 LEU C O 1
ATOM 5343 N N . LYS B 1 82 ? -13.99466 -9.11693 -61.62538 1.000 53.40748 82 LYS C N 1
ATOM 5344 C CA . LYS B 1 82 ? -14.92374 -9.99564 -60.89478 1.000 56.45972 82 LYS C CA 1
ATOM 5345 C C . LYS B 1 82 ? -15.25798 -11.25308 -61.66620 1.000 50.77828 82 LYS C C 1
ATOM 5346 O O . LYS B 1 82 ? -16.04230 -12.07334 -61.21143 1.000 53.27744 82 LYS C O 1
ATOM 5365 N N . LYS B 1 83 ? -14.67485 -11.40566 -62.83210 1.000 49.17725 83 LYS C N 1
ATOM 5366 C CA . LYS B 1 83 ? -14.74554 -12.59777 -63.64529 1.000 58.68882 83 LYS C CA 1
ATOM 5367 C C . LYS B 1 83 ? -13.64111 -13.60567 -63.33391 1.000 53.15379 83 LYS C C 1
ATOM 5368 O O . LYS B 1 83 ? -13.77737 -14.77603 -63.69679 1.000 52.27252 83 LYS C O 1
ATOM 5387 N N . ALA B 1 84 ? -12.60745 -13.22050 -62.59731 1.000 44.46328 84 ALA C N 1
ATOM 5388 C CA . ALA B 1 84 ? -11.57672 -14.17376 -62.21839 1.000 43.60895 84 ALA C CA 1
ATOM 5389 C C . ALA B 1 84 ? -12.03387 -15.04443 -61.05583 1.000 41.26922 84 ALA C C 1
ATOM 5390 O O . ALA B 1 84 ? -12.94037 -14.68939 -60.30284 1.000 47.07250 84 ALA C O 1
ATOM 5397 N N . ASN B 1 85 ? -11.36150 -16.18201 -60.90136 1.000 39.49570 85 ASN C N 1
ATOM 5398 C CA . ASN B 1 85 ? -11.48872 -17.05902 -59.74369 1.000 40.22097 85 ASN C CA 1
ATOM 5399 C C . ASN B 1 85 ? -10.15084 -17.02362 -59.02433 1.000 42.36007 85 ASN C C 1
ATOM 5400 O O . ASN B 1 85 ? -9.12175 -17.39287 -59.59916 1.000 40.63462 85 ASN C O 1
ATOM 5411 N N . ILE B 1 86 ? -10.15098 -16.56989 -57.78113 1.000 39.65435 86 ILE C N 1
ATOM 5412 C CA . ILE B 1 86 ? -8.89335 -16.42966 -57.04882 1.000 36.90815 86 ILE C CA 1
ATOM 5413 C C . ILE B 1 86 ? -8.68899 -17.54584 -56.03336 1.000 41.46606 86 ILE C C 1
ATOM 5414 O O . ILE B 1 86 ? -7.86507 -17.39184 -55.11464 1.000 39.21556 86 ILE C O 1
ATOM 5430 N N . GLY B 1 87 ? -9.40245 -18.65323 -56.18615 1.000 37.98781 87 GLY C N 1
ATOM 5431 C CA . GLY B 1 87 ? -9.29578 -19.83366 -55.32358 1.000 45.16014 87 GLY C CA 1
ATOM 5432 C C . GLY B 1 87 ? -10.62123 -20.07808 -54.63040 1.000 37.77291 87 GLY C C 1
ATOM 5433 O O . GLY B 1 87 ? -11.25928 -19.17394 -54.10460 1.000 37.46000 87 GLY C O 1
ATOM 5437 N N . MET B 1 88 ? -11.03033 -21.35178 -54.61748 1.000 42.43956 88 MET C N 1
ATOM 5438 C CA . MET B 1 88 ? -12.21919 -21.81823 -53.88006 1.000 43.51544 88 MET C CA 1
ATOM 5439 C C . MET B 1 88 ? -13.49496 -21.10522 -54.33156 1.000 45.91574 88 MET C C 1
ATOM 5440 O O . MET B 1 88 ? -14.47603 -21.05731 -53.59417 1.000 47.69536 88 MET C O 1
ATOM 5454 N N . GLY B 1 89 ? -13.49506 -20.55511 -55.54488 1.000 43.99276 89 GLY C N 1
ATOM 5455 C CA . GLY B 1 89 ? -14.64865 -19.84807 -56.04120 1.000 42.52508 89 GLY C CA 1
ATOM 5456 C C . GLY B 1 89 ? -14.75935 -18.38943 -55.65595 1.000 47.44553 89 GLY C C 1
ATOM 5457 O O . GLY B 1 89 ? -15.73757 -17.72335 -56.05871 1.000 46.18501 89 GLY C O 1
ATOM 5461 N N . GLU B 1 90 ? -13.79261 -17.86862 -54.90873 1.000 41.14003 90 GLU C N 1
ATOM 5462 C CA . GLU B 1 90 ? -13.83619 -16.49204 -54.47960 1.000 34.38148 90 GLU C CA 1
ATOM 5463 C C . GLU B 1 90 ? -13.53815 -15.57939 -55.64452 1.000 35.99475 90 GLU C C 1
ATOM 5464 O O . GLU B 1 90 ? -12.79401 -15.93394 -56.55279 1.000 38.59327 90 GLU C O 1
ATOM 5476 N N . ARG B 1 91 ? -14.05718 -14.36599 -55.57776 1.000 36.32225 91 ARG C N 1
ATOM 5477 C CA . ARG B 1 91 ? -13.76811 -13.38538 -56.59204 1.000 38.38964 91 ARG C CA 1
ATOM 5478 C C . ARG B 1 91 ? -12.91664 -12.29356 -55.96594 1.000 38.29000 91 ARG C C 1
ATOM 5479 O O . ARG B 1 91 ? -12.83087 -12.18015 -54.73622 1.000 37.41668 91 ARG C O 1
ATOM 5500 N N . ILE B 1 92 ? -12.25273 -11.52872 -56.82298 1.000 34.12476 92 ILE C N 1
ATOM 5501 C CA . ILE B 1 92 ? -11.44378 -10.39488 -56.35791 1.000 34.43622 92 ILE C CA 1
ATOM 5502 C C . ILE B 1 92 ? -12.37196 -9.41611 -55.65234 1.000 33.18830 92 ILE C C 1
ATOM 5503 O O . ILE B 1 92 ? -13.36439 -8.98857 -56.24671 1.000 35.56769 92 ILE C O 1
ATOM 5519 N N . PRO B 1 93 ? -12.12380 -9.03041 -54.40948 1.000 33.06792 93 PRO C N 1
ATOM 5520 C CA . PRO B 1 93 ? -13.06388 -8.12606 -53.73821 1.000 34.63189 93 PRO C CA 1
ATOM 5521 C C . PRO B 1 93 ? -12.65669 -6.67120 -53.86422 1.000 29.63474 93 PRO C C 1
ATOM 5522 O O . PRO B 1 93 ? -11.49433 -6.34262 -54.12497 1.000 32.96576 93 PRO C O 1
ATOM 5533 N N . THR B 1 94 ? -13.65679 -5.80300 -53.65334 1.000 33.84130 94 THR C N 1
ATOM 5534 C CA . THR B 1 94 ? -13.38797 -4.38424 -53.51603 1.000 32.39800 94 THR C CA 1
ATOM 5535 C C . THR B 1 94 ? -13.20316 -4.03660 -52.04262 1.000 29.81118 94 THR C C 1
ATOM 5536 O O . THR B 1 94 ? -13.63804 -4.76254 -51.14266 1.000 35.26127 94 THR C O 1
ATOM 5547 N N . LEU B 1 95 ? -12.57892 -2.88623 -51.79616 1.000 29.88591 95 LEU C N 1
ATOM 5548 C CA . LEU B 1 95 ? -12.41208 -2.45656 -50.41593 1.000 30.83262 95 LEU C CA 1
ATOM 5549 C C . LEU B 1 95 ? -13.77466 -2.29796 -49.75745 1.000 33.64982 95 LEU C C 1
ATOM 5550 O O . LEU B 1 95 ? -13.94366 -2.58504 -48.57699 1.000 32.65397 95 LEU C O 1
ATOM 5566 N N . GLU B 1 96 ? -14.75783 -1.80422 -50.50170 1.000 35.07137 96 GLU C N 1
ATOM 5567 C CA . GLU B 1 96 ? -16.08873 -1.66526 -49.91442 1.000 37.25766 96 GLU C CA 1
ATOM 5568 C C . GLU B 1 96 ? -16.63947 -3.01517 -49.44701 1.000 37.50051 96 GLU C C 1
ATOM 5569 O O . GLU B 1 96 ? -17.24131 -3.11562 -48.35933 1.000 35.92977 96 GLU C O 1
ATOM 5581 N N . GLU B 1 97 ? -16.43238 -4.06438 -50.24693 1.000 33.30000 97 GLU C N 1
ATOM 5582 C CA . GLU B 1 97 ? -16.89697 -5.39073 -49.86767 1.000 32.25154 97 GLU C CA 1
ATOM 5583 C C . GLU B 1 97 ? -16.24001 -5.87553 -48.59964 1.000 33.85539 97 GLU C C 1
ATOM 5584 O O . GLU B 1 97 ? -16.89278 -6.53922 -47.78602 1.000 35.44106 97 GLU C O 1
ATOM 5596 N N . VAL B 1 98 ? -14.95466 -5.54603 -48.40161 1.000 31.31426 98 VAL C N 1
ATOM 5597 C CA . VAL B 1 98 ? -14.27558 -5.91992 -47.15846 1.000 30.57793 98 VAL C CA 1
ATOM 5598 C C . VAL B 1 98 ? -14.97817 -5.28788 -45.96221 1.000 30.07488 98 VAL C C 1
ATOM 5599 O O . VAL B 1 98 ? -15.26929 -5.96123 -44.96609 1.000 31.54109 98 VAL C O 1
ATOM 5612 N N . PHE B 1 99 ? -15.27604 -3.98273 -46.05015 1.000 30.70406 99 PHE C N 1
ATOM 5613 C CA . PHE B 1 99 ? -15.87490 -3.30768 -44.91222 1.000 31.32236 99 PHE C CA 1
ATOM 5614 C C . PHE B 1 99 ? -17.26124 -3.83246 -44.60420 1.000 33.46742 99 PHE C C 1
ATOM 5615 O O . PHE B 1 99 ? -17.68044 -3.78579 -43.44461 1.000 38.15887 99 PHE C O 1
ATOM 5632 N N . GLU B 1 100 ? -17.99255 -4.31212 -45.60824 1.000 35.14103 100 GLU C N 1
ATOM 5633 C CA . GLU B 1 100 ? -19.28263 -4.93626 -45.33537 1.000 35.88195 100 GLU C CA 1
ATOM 5634 C C . GLU B 1 100 ? -19.16905 -6.23396 -44.56346 1.000 38.45319 100 GLU C C 1
ATOM 5635 O O . GLU B 1 100 ? -20.10715 -6.60026 -43.85494 1.000 38.69184 100 GLU C O 1
ATOM 5647 N N . ILE B 1 101 ? -18.07994 -6.97095 -44.73847 1.000 33.59659 101 ILE C N 1
ATOM 5648 C CA . ILE B 1 101 ? -17.88760 -8.28983 -44.15210 1.000 32.67441 101 ILE C CA 1
ATOM 5649 C C . ILE B 1 101 ? -17.27235 -8.19072 -42.75870 1.000 33.19151 101 ILE C C 1
ATOM 5650 O O . ILE B 1 101 ? -17.50927 -9.04906 -41.91627 1.000 33.04768 101 ILE C O 1
ATOM 5666 N N . LEU B 1 102 ? -16.46433 -7.18087 -42.49947 1.000 33.12716 102 LEU C N 1
ATOM 5667 C CA . LEU B 1 102 ? -15.75353 -7.10814 -41.24223 1.000 30.67214 102 LEU C CA 1
ATOM 5668 C C . LEU B 1 102 ? -16.62804 -6.61384 -40.10170 1.000 31.88757 102 LEU C C 1
ATOM 5669 O O . LEU B 1 102 ? -17.46864 -5.72077 -40.29848 1.000 32.24445 102 LEU C O 1
ATOM 5685 N N . PRO B 1 103 ? -16.42674 -7.14756 -38.90138 1.000 31.54758 103 PRO C N 1
ATOM 5686 C CA . PRO B 1 103 ? -17.02119 -6.50801 -37.72999 1.000 32.04554 103 PRO C CA 1
ATOM 5687 C C . PRO B 1 103 ? -16.67760 -5.02488 -37.73356 1.000 32.03895 103 PRO C C 1
ATOM 5688 O O . PRO B 1 103 ? -15.60203 -4.62135 -38.16393 1.000 31.00703 103 PRO C O 1
ATOM 5699 N N . LYS B 1 104 ? -17.58304 -4.22154 -37.19420 1.000 35.87548 104 LYS C N 1
ATOM 5700 C CA . LYS B 1 104 ? -17.40686 -2.78772 -37.26659 1.000 32.37793 104 LYS C CA 1
ATOM 5701 C C . LYS B 1 104 ? -16.23070 -2.33122 -36.41487 1.000 32.72855 104 LYS C C 1
ATOM 5702 O O . LYS B 1 104 ? -15.68545 -1.26645 -36.68045 1.000 37.76060 104 LYS C O 1
ATOM 5721 N N . ASP B 1 105 ? -15.82077 -3.11866 -35.42154 1.000 32.15378 105 ASP C N 1
ATOM 5722 C CA . ASP B 1 105 ? -14.69438 -2.81541 -34.53985 1.000 34.39042 105 ASP C CA 1
ATOM 5723 C C . ASP B 1 105 ? -13.43268 -3.60065 -34.87718 1.000 34.88308 105 ASP C C 1
ATOM 5724 O O . ASP B 1 105 ? -12.40730 -3.43644 -34.19272 1.000 35.50808 105 ASP C O 1
ATOM 5733 N N . ALA B 1 106 ? -13.46550 -4.43821 -35.91445 1.000 29.49533 106 ALA C N 1
ATOM 5734 C CA . ALA B 1 106 ? -12.27499 -5.21422 -36.25257 1.000 26.43546 106 ALA C CA 1
ATOM 5735 C C . ALA B 1 106 ? -11.25000 -4.29710 -36.90251 1.000 26.55875 106 ALA C C 1
ATOM 5736 O O . ALA B 1 106 ? -11.59564 -3.31188 -37.56715 1.000 26.53203 106 ALA C O 1
ATOM 5743 N N . LEU B 1 107 ? -9.98852 -4.65348 -36.73372 1.000 23.63958 107 LEU C N 1
ATOM 5744 C CA . LEU B 1 107 ? -8.89962 -3.83947 -37.25361 1.000 22.75730 107 LEU C CA 1
ATOM 5745 C C . LEU B 1 107 ? -8.64700 -4.18544 -38.70491 1.000 22.10918 107 LEU C C 1
ATOM 5746 O O . LEU B 1 107 ? -8.72427 -5.34855 -39.10853 1.000 25.73021 107 LEU C O 1
ATOM 5762 N N . LEU B 1 108 ? -8.31689 -3.16670 -39.49424 1.000 23.27500 108 LEU C N 1
ATOM 5763 C CA . LEU B 1 108 ? -8.02218 -3.38274 -40.89820 1.000 23.27587 108 LEU C CA 1
ATOM 5764 C C . LEU B 1 108 ? -6.76472 -2.62914 -41.21548 1.000 23.15450 108 LEU C C 1
ATOM 5765 O O . LEU B 1 108 ? -6.75566 -1.41148 -41.12019 1.000 23.21687 108 LEU C O 1
ATOM 5781 N N . ASN B 1 109 ? -5.72289 -3.34033 -41.58895 1.000 19.24590 109 ASN C N 1
ATOM 5782 C CA . ASN B 1 109 ? -4.49297 -2.73901 -42.09815 1.000 18.11203 109 ASN C CA 1
ATOM 5783 C C . ASN B 1 109 ? -4.54187 -2.79477 -43.61398 1.000 19.09677 109 ASN C C 1
ATOM 5784 O O . ASN B 1 109 ? -4.39478 -3.87181 -44.22080 1.000 21.66961 109 ASN C O 1
ATOM 5795 N N . ILE B 1 110 ? -4.74233 -1.63427 -44.22029 1.000 22.17249 110 ILE C N 1
ATOM 5796 C CA . ILE B 1 110 ? -4.79126 -1.49299 -45.67190 1.000 22.49686 110 ILE C CA 1
ATOM 5797 C C . ILE B 1 110 ? -3.37674 -1.13507 -46.14361 1.000 20.49182 110 ILE C C 1
ATOM 5798 O O . ILE B 1 110 ? -2.85940 -0.03836 -45.87368 1.000 22.34776 110 ILE C O 1
ATOM 5814 N N . GLU B 1 111 ? -2.74647 -2.06950 -46.83578 1.000 21.54801 111 GLU C N 1
ATOM 5815 C CA . GLU B 1 111 ? -1.48260 -1.83686 -47.48291 1.000 20.28591 111 GLU C CA 1
ATOM 5816 C C . GLU B 1 111 ? -1.74415 -1.31043 -48.88104 1.000 24.20220 111 GLU C C 1
ATOM 5817 O O . GLU B 1 111 ? -2.26500 -2.02714 -49.73285 1.000 23.69807 111 GLU C O 1
ATOM 5829 N N . ILE B 1 112 ? -1.39204 -0.05221 -49.11094 1.000 23.85937 112 ILE C N 1
ATOM 5830 C CA . ILE B 1 112 ? -1.61832 0.60047 -50.39410 1.000 22.48546 112 ILE C CA 1
ATOM 5831 C C . ILE B 1 112 ? -0.44371 0.22066 -51.28369 1.000 27.70345 112 ILE C C 1
ATOM 5832 O O . ILE B 1 112 ? 0.71745 0.56553 -51.00354 1.000 28.17774 112 ILE C O 1
ATOM 5848 N N . LYS B 1 113 ? -0.73332 -0.60647 -52.27338 1.000 24.49566 113 LYS C N 1
ATOM 5849 C CA . LYS B 1 113 ? 0.27117 -1.03225 -53.23581 1.000 26.40426 113 LYS C CA 1
ATOM 5850 C C . LYS B 1 113 ? 0.35758 -0.08273 -54.41811 1.000 29.68413 113 LYS C C 1
ATOM 5851 O O . LYS B 1 113 ? 1.26197 -0.21358 -55.23471 1.000 34.71793 113 LYS C O 1
ATOM 5870 N N . ASP B 1 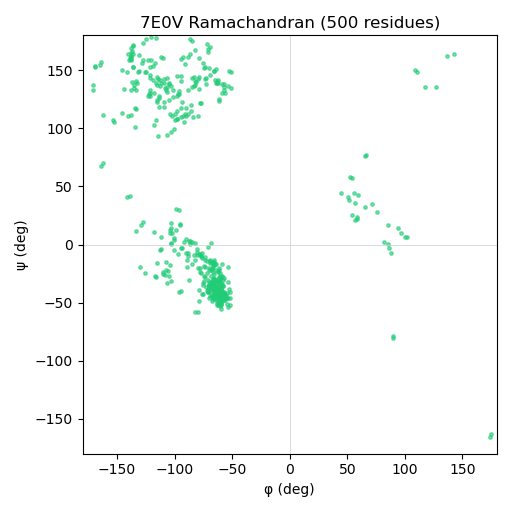114 ? -0.56760 0.85747 -54.53952 1.000 30.09024 114 ASP C N 1
ATOM 5871 C CA . ASP B 1 114 ? -0.72096 1.68009 -55.73202 1.000 31.00406 114 ASP C CA 1
ATOM 5872 C C . ASP B 1 114 ? -0.98122 3.10121 -55.26466 1.000 33.55959 114 ASP C C 1
ATOM 5873 O O . ASP B 1 114 ? -2.04012 3.37349 -54.68780 1.000 28.32625 114 ASP C O 1
ATOM 5882 N N . ARG B 1 115 ? -0.01906 4.00257 -55.49060 1.000 35.11800 115 ARG C N 1
ATOM 5883 C CA . ARG B 1 115 ? -0.19949 5.36173 -54.99836 1.000 35.28248 115 ARG C CA 1
ATOM 5884 C C . ARG B 1 115 ? -1.46524 5.99762 -55.58330 1.000 34.11904 115 ARG C C 1
ATOM 5885 O O . ARG B 1 115 ? -2.06049 6.87587 -54.94931 1.000 34.19041 115 ARG C O 1
ATOM 5906 N N . ASP B 1 116 ? -1.88938 5.57840 -56.79446 1.000 35.28183 116 ASP C N 1
ATOM 5907 C CA . ASP B 1 116 ? -3.09564 6.12169 -57.40371 1.000 39.99018 116 ASP C CA 1
ATOM 5908 C C . ASP B 1 116 ? -4.34363 5.84254 -56.58930 1.000 34.88111 116 ASP C C 1
ATOM 5909 O O . ASP B 1 116 ? -5.33919 6.56935 -56.74115 1.000 37.25816 116 ASP C O 1
ATOM 5918 N N . ALA B 1 117 ? -4.31306 4.80480 -55.74641 1.000 33.92489 117 ALA C N 1
ATOM 5919 C CA . ALA B 1 117 ? -5.47056 4.40007 -54.96861 1.000 34.89840 117 ALA C CA 1
ATOM 5920 C C . ALA B 1 117 ? -5.70260 5.26701 -53.74302 1.000 33.76796 117 ALA C C 1
ATOM 5921 O O . ALA B 1 117 ? -6.71111 5.06123 -53.06806 1.000 32.56829 117 ALA C O 1
ATOM 5928 N N . ALA B 1 118 ? -4.77252 6.17660 -53.39058 1.000 33.65851 118 ALA C N 1
ATOM 5929 C CA . ALA B 1 118 ? -4.80400 6.77475 -52.06032 1.000 34.76477 118 ALA C CA 1
ATOM 5930 C C . ALA B 1 118 ? -6.03504 7.64224 -51.82802 1.000 34.52121 118 ALA C C 1
ATOM 5931 O O . ALA B 1 118 ? -6.60108 7.62706 -50.72588 1.000 33.60158 118 ALA C O 1
ATOM 5938 N N . LYS B 1 119 ? -6.46070 8.40739 -52.83602 1.000 35.23878 119 LYS C N 1
ATOM 5939 C CA . LYS B 1 119 ? -7.65879 9.24866 -52.70412 1.000 34.72642 119 LYS C CA 1
ATOM 5940 C C . LYS B 1 119 ? -8.91923 8.41587 -52.41198 1.000 33.79830 119 LYS C C 1
ATOM 5941 O O . LYS B 1 119 ? -9.67295 8.70235 -51.47872 1.000 34.29565 119 LYS C O 1
ATOM 5960 N N . G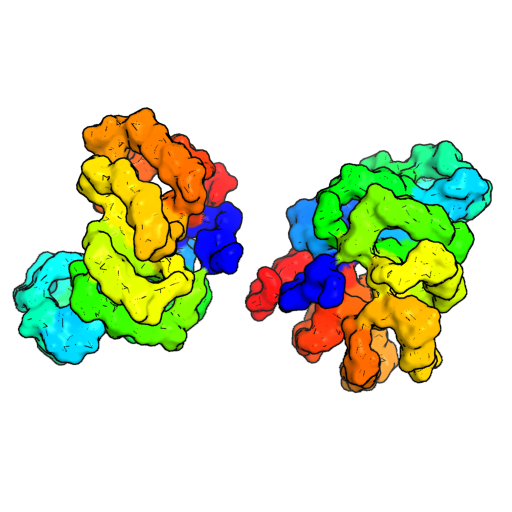LU B 1 120 ? -9.15767 7.36630 -53.17965 1.000 35.34152 120 GLU C N 1
ATOM 5961 C CA . GLU B 1 120 ? -10.35742 6.56055 -52.98358 1.000 36.07991 120 GLU C CA 1
ATOM 5962 C C . GLU B 1 120 ? -10.25130 5.77545 -51.67392 1.000 35.42861 120 GLU C C 1
ATOM 5963 O O . GLU B 1 120 ? -11.23929 5.62683 -50.95091 1.000 35.87671 120 GLU C O 1
ATOM 5975 N N . VAL B 1 121 ? -9.06188 5.30321 -51.31338 1.000 29.71955 121 VAL C N 1
ATOM 5976 C CA . VAL B 1 121 ? -8.95439 4.61392 -50.03316 1.000 30.91630 121 VAL C CA 1
ATOM 5977 C C . VAL B 1 121 ? -9.32020 5.55028 -48.89454 1.000 30.96506 121 VAL C C 1
ATOM 5978 O O . VAL B 1 121 ? -10.07107 5.18003 -47.98726 1.000 30.73554 121 VAL C O 1
ATOM 5991 N N . ALA B 1 122 ? -8.79919 6.77744 -48.92698 1.000 30.66351 122 ALA C N 1
ATOM 5992 C CA . ALA B 1 122 ? -9.11815 7.75222 -47.88553 1.000 34.04011 122 ALA C CA 1
ATOM 5993 C C . ALA B 1 122 ? -10.62843 8.01018 -47.78919 1.000 30.86385 122 ALA C C 1
ATOM 5994 O O . ALA B 1 122 ? -11.18213 8.07128 -46.68854 1.000 32.99729 122 ALA C O 1
ATOM 6001 N N . ARG B 1 123 ? -11.31717 8.16053 -48.92117 1.000 31.85580 123 ARG C N 1
ATOM 6002 C CA . ARG B 1 123 ? -12.75739 8.39465 -48.86474 1.000 35.97082 123 ARG C CA 1
ATOM 6003 C C . ARG B 1 123 ? -13.48784 7.20727 -48.24069 1.000 37.66479 123 ARG C C 1
ATOM 6004 O O . ARG B 1 123 ? -14.30828 7.37142 -47.32647 1.000 39.07960 123 ARG C O 1
ATOM 6025 N N . ILE B 1 124 ? -13.20222 6.00163 -48.73597 1.000 33.63380 124 ILE C N 1
ATOM 6026 C CA . ILE B 1 124 ? -13.86109 4.79295 -48.25508 1.000 35.23321 124 ILE C CA 1
ATOM 6027 C C . ILE B 1 124 ? -13.60148 4.61170 -46.77522 1.000 30.50493 124 ILE C C 1
ATOM 6028 O O . ILE B 1 124 ? -14.52486 4.31046 -45.99559 1.000 32.77069 124 ILE C O 1
ATOM 6044 N N . VAL B 1 125 ? -12.34962 4.82855 -46.35497 1.000 31.16197 125 VAL C N 1
ATOM 6045 C CA . VAL B 1 125 ? -12.00382 4.69402 -44.94581 1.000 29.12129 125 VAL C CA 1
ATOM 6046 C C . VAL B 1 125 ? -12.81703 5.65303 -44.09945 1.000 34.35318 125 VAL C C 1
ATOM 6047 O O . VAL B 1 125 ? -13.27115 5.28724 -43.00337 1.000 32.65177 125 VAL C O 1
ATOM 6060 N N . SER B 1 126 ? -13.01531 6.88054 -44.59217 1.000 33.24230 126 SER C N 1
ATOM 6061 C CA . SER B 1 126 ? -13.73814 7.90407 -43.83108 1.000 31.68906 126 SER C CA 1
ATOM 6062 C C . SER B 1 126 ? -15.17997 7.49559 -43.56488 1.000 33.78093 126 SER C C 1
ATOM 6063 O O . SER B 1 126 ? -15.76349 7.94991 -42.57388 1.000 37.03743 126 SER C O 1
ATOM 6071 N N . GLU B 1 127 ? -15.72345 6.60846 -44.39070 1.000 31.18015 127 GLU C N 1
ATOM 6072 C CA . GLU B 1 127 ? -17.10434 6.15647 -44.33991 1.000 34.40068 127 GLU C CA 1
ATOM 6073 C C . GLU B 1 127 ? -17.26030 4.88733 -43.51727 1.000 34.14409 127 GLU C C 1
ATOM 6074 O O . GLU B 1 127 ? -18.39744 4.41401 -43.33903 1.000 36.09698 127 GLU C O 1
ATOM 6086 N N . ASN B 1 128 ? -16.15267 4.31794 -43.00687 1.000 32.11010 128 ASN C N 1
ATOM 6087 C CA . ASN B 1 128 ? -16.20603 2.97170 -42.46158 1.000 35.12111 128 ASN C CA 1
ATOM 6088 C C . ASN B 1 128 ? -15.39632 2.86729 -41.18436 1.000 33.40252 128 ASN C C 1
ATOM 6089 O O . ASN B 1 128 ? -14.69773 1.88103 -40.94118 1.000 35.20790 128 ASN C O 1
ATOM 6100 N N . ASN B 1 129 ? -15.51161 3.89042 -40.33197 1.000 36.67742 129 ASN C N 1
ATOM 6101 C CA . ASN B 1 129 ? -14.93112 3.89711 -38.99440 1.000 38.12936 129 ASN C CA 1
ATOM 6102 C C . ASN B 1 129 ? -13.40762 3.88586 -39.05429 1.000 35.28946 129 ASN C C 1
ATOM 6103 O O . ASN B 1 129 ? -12.76998 2.85271 -38.78708 1.000 29.51674 129 ASN C O 1
ATOM 6114 N N . PRO B 1 130 ? -12.81258 5.04238 -39.34728 1.000 33.11088 130 PRO C N 1
ATOM 6115 C CA . PRO B 1 130 ? -11.36527 5.10115 -39.58784 1.000 30.87631 130 PRO C CA 1
ATOM 6116 C C . PRO B 1 130 ? -10.52683 4.78268 -38.36665 1.000 30.48162 130 PRO C C 1
ATOM 6117 O O . PRO B 1 130 ? -9.33862 4.45943 -38.52320 1.000 28.64157 130 PRO C O 1
ATOM 6128 N N . GLU B 1 131 ? -11.10887 4.83103 -37.16145 1.000 32.01172 131 GLU C N 1
ATOM 6129 C CA . GLU B 1 131 ? -10.31127 4.58673 -35.97416 1.000 30.01126 131 GLU C CA 1
ATOM 6130 C C . GLU B 1 131 ? -9.71687 3.19074 -35.99528 1.000 27.07169 131 GLU C C 1
ATOM 6131 O O . GLU B 1 131 ? -8.64097 2.96911 -35.43189 1.000 26.92021 131 GLU C O 1
ATOM 6143 N N . ARG B 1 132 ? -10.38703 2.21793 -36.62208 1.000 27.28371 132 ARG C N 1
ATOM 6144 C CA . ARG B 1 132 ? -9.83842 0.85489 -36.63186 1.000 24.05500 132 ARG C CA 1
ATOM 6145 C C . ARG B 1 132 ? -9.02673 0.50967 -37.87841 1.000 27.50058 132 ARG C C 1
ATOM 6146 O O . ARG B 1 132 ? -8.77002 -0.65766 -38.12759 1.000 24.99579 132 ARG C O 1
ATOM 6167 N N . VAL B 1 133 ? -8.59745 1.48216 -38.64302 1.000 23.88216 133 VAL C N 1
ATOM 6168 C CA . VAL B 1 133 ? -7.79516 1.29379 -39.84694 1.000 22.16128 133 VAL C CA 1
ATOM 6169 C C . VAL B 1 133 ? -6.36039 1.71765 -39.58213 1.000 23.48661 133 VAL C C 1
ATOM 6170 O O . VAL B 1 133 ? -6.10716 2.72388 -38.92480 1.000 24.67040 133 VAL C O 1
ATOM 6183 N N . MET B 1 134 ? -5.42781 0.97806 -40.16883 1.000 23.63336 134 MET C N 1
ATOM 6184 C CA . MET B 1 134 ? -4.05775 1.43117 -40.31733 1.000 22.19695 134 MET C CA 1
ATOM 6185 C C . MET B 1 134 ? -3.75265 1.41641 -41.79371 1.000 24.56389 134 MET C C 1
ATOM 6186 O O . MET B 1 134 ? -4.06371 0.42038 -42.46697 1.000 27.43210 134 MET C O 1
ATOM 6200 N N . ILE B 1 135 ? -3.20933 2.53289 -42.30911 1.000 20.14929 135 ILE C N 1
ATOM 6201 C CA . ILE B 1 135 ? -2.72957 2.60585 -43.67346 1.000 22.36563 135 ILE C CA 1
ATOM 6202 C C . ILE B 1 135 ? -1.22615 2.33777 -43.64265 1.000 21.97653 135 ILE C C 1
ATOM 6203 O O . ILE B 1 135 ? -0.49274 2.93636 -42.83871 1.000 21.09190 135 ILE C O 1
ATOM 6219 N N . SER B 1 136 ? -0.75438 1.41422 -44.47330 1.000 20.98902 136 SER C N 1
ATOM 6220 C CA . SER B 1 136 ? 0.68077 1.20023 -44.57949 1.000 21.90127 136 SER C CA 1
ATOM 6221 C C . SER B 1 136 ? 1.07965 1.05050 -46.04490 1.000 21.83462 136 SER C C 1
ATOM 6222 O O . SER B 1 136 ? 0.24833 0.87582 -46.93770 1.000 21.39435 136 SER C O 1
ATOM 6230 N N . SER B 1 137 ? 2.37484 1.18406 -46.29578 1.000 19.75983 137 SER C N 1
ATOM 6231 C CA . SER B 1 137 ? 2.91056 1.00311 -47.64947 1.000 20.18860 137 SER C CA 1
ATOM 6232 C C . SER B 1 137 ? 4.40757 0.95766 -47.57128 1.000 21.27897 137 SER C C 1
ATOM 6233 O O . SER B 1 137 ? 4.98509 1.52185 -46.63213 1.000 20.22974 137 SER C O 1
ATOM 6241 N N . PHE B 1 138 ? 5.02521 0.26382 -48.54635 1.000 20.83376 138 PHE C N 1
ATOM 6242 C CA . PHE B 1 138 ? 6.45329 0.37602 -48.79249 1.000 20.11461 138 PHE C CA 1
ATOM 6243 C C . PHE B 1 138 ? 6.77351 1.64989 -49.53759 1.000 21.65204 138 PHE C C 1
ATOM 6244 O O . PHE B 1 138 ? 7.90364 2.12690 -49.50181 1.000 23.49299 138 PHE C O 1
ATOM 6261 N N . ASP B 1 139 ? 5.78740 2.20346 -50.26282 1.000 23.06886 139 ASP C N 1
ATOM 6262 C CA . ASP B 1 139 ? 6.00013 3.31480 -51.16932 1.000 23.50298 139 ASP C CA 1
ATOM 6263 C C . ASP B 1 139 ? 5.76607 4.61432 -50.41189 1.000 25.28660 139 ASP C C 1
ATOM 6264 O O . ASP B 1 139 ? 4.63016 4.94045 -50.05609 1.000 24.65333 139 ASP C O 1
ATOM 6273 N N . ILE B 1 140 ? 6.85654 5.31913 -50.08413 1.000 25.23853 140 ILE C N 1
ATOM 6274 C CA . ILE B 1 140 ? 6.73649 6.58309 -49.37475 1.000 22.58653 140 ILE C CA 1
ATOM 6275 C C . ILE B 1 140 ? 5.75323 7.49688 -50.09104 1.000 24.26297 140 ILE C C 1
ATOM 6276 O O . ILE B 1 140 ? 4.99354 8.21142 -49.45209 1.000 24.73065 140 ILE C O 1
ATOM 6292 N N . GLU B 1 141 ? 5.78189 7.54313 -51.43337 1.000 24.92027 141 GLU C N 1
ATOM 6293 C CA . GLU B 1 141 ? 4.88365 8.45392 -52.16535 1.000 23.52141 141 GLU C CA 1
ATOM 6294 C C . GLU B 1 141 ? 3.41612 8.08975 -52.01792 1.000 25.32490 141 GLU C C 1
ATOM 6295 O O . GLU B 1 141 ? 2.54502 8.97105 -52.15827 1.000 29.93946 141 GLU C O 1
ATOM 6307 N N . ALA B 1 142 ? 3.11766 6.81592 -51.81591 1.000 26.08032 142 ALA C N 1
ATOM 6308 C CA . ALA B 1 142 ? 1.73588 6.42590 -51.58850 1.000 27.12473 142 ALA C CA 1
ATOM 6309 C C . ALA B 1 142 ? 1.25577 6.93097 -50.23444 1.000 26.05361 142 ALA C C 1
ATOM 6310 O O . ALA B 1 142 ? 0.14173 7.41934 -50.10110 1.000 25.15849 142 ALA C O 1
ATOM 6317 N N . LEU B 1 143 ? 2.11361 6.87785 -49.21757 1.000 24.42228 143 LEU C N 1
ATOM 6318 C CA . LEU B 1 143 ? 1.77757 7.44085 -47.92456 1.000 24.29820 143 LEU C CA 1
ATOM 6319 C C . LEU B 1 143 ? 1.66465 8.94648 -48.00846 1.000 25.41606 143 LEU C C 1
ATOM 6320 O O . LEU B 1 143 ? 0.77577 9.53318 -47.39786 1.000 28.73854 143 LEU C O 1
ATOM 6336 N N . ARG B 1 144 ? 2.58674 9.60998 -48.74492 1.000 26.56218 144 ARG C N 1
ATOM 6337 C CA . ARG B 1 144 ? 2.50600 11.06480 -48.85962 1.000 26.48835 144 ARG C CA 1
ATOM 6338 C C . ARG B 1 144 ? 1.20914 11.46545 -49.53913 1.000 27.79900 144 ARG C C 1
ATOM 6339 O O . ARG B 1 144 ? 0.54801 12.43751 -49.15006 1.000 31.93275 144 ARG C O 1
ATOM 6360 N N . GLU B 1 145 ? 0.84527 10.75187 -50.59503 1.000 28.21754 145 GLU C N 1
ATOM 6361 C CA . GLU B 1 145 ? -0.41110 11.07275 -51.29405 1.000 28.91652 145 GLU C CA 1
ATOM 6362 C C . GLU B 1 145 ? -1.60776 10.84974 -50.36925 1.000 29.11786 145 GLU C C 1
ATOM 6363 O O . GLU B 1 145 ? -2.51141 11.68388 -50.28147 1.000 30.55995 145 GLU C O 1
ATOM 6375 N N . TYR B 1 146 ? -1.59543 9.75067 -49.61990 1.000 28.05960 146 TYR C N 1
ATOM 6376 C CA . TYR B 1 146 ? -2.67431 9.51391 -48.67323 1.000 27.87481 146 TYR C CA 1
ATOM 6377 C C . TYR B 1 146 ? -2.83252 10.68032 -47.71185 1.000 26.58834 146 TYR C C 1
ATOM 6378 O O . TYR B 1 146 ? -3.95136 11.06438 -47.39234 1.000 30.40007 146 TYR C O 1
ATOM 6396 N N . ARG B 1 147 ? -1.72877 11.21708 -47.19313 1.000 28.64004 147 ARG C N 1
ATOM 6397 C CA . ARG B 1 147 ? -1.77879 12.28823 -46.20100 1.000 30.60190 147 ARG C CA 1
ATOM 6398 C C . ARG B 1 147 ? -2.35110 13.59360 -46.75641 1.000 32.66986 147 ARG C C 1
ATOM 6399 O O . ARG B 1 147 ? -2.71335 14.48013 -45.97382 1.000 35.49157 147 ARG C O 1
ATOM 6420 N N . LYS B 1 148 ? -2.45561 13.76114 -48.07686 1.000 33.59175 148 LYS C N 1
ATOM 6421 C CA . LYS B 1 148 ? -3.17283 14.94229 -48.57357 1.000 35.63509 148 LYS C CA 1
ATOM 6422 C C . LYS B 1 148 ? -4.64852 14.88244 -48.32019 1.000 37.19881 148 LYS C C 1
ATOM 6423 O O . LYS B 1 148 ? -5.32977 15.91417 -48.39098 1.000 37.72092 148 LYS C O 1
ATOM 6442 N N . TYR B 1 149 ? -5.16260 13.68589 -48.09613 1.000 37.07975 149 TYR C N 1
ATOM 6443 C CA . TYR B 1 149 ? -6.58642 13.44829 -47.93747 1.000 36.56223 149 TYR C CA 1
ATOM 6444 C C . TYR B 1 149 ? -6.95867 13.09034 -46.52241 1.000 36.16252 149 TYR C C 1
ATOM 6445 O O . TYR B 1 149 ? -8.09265 13.32414 -46.13918 1.000 36.04367 149 TYR C O 1
ATOM 6463 N N . ASP B 1 150 ? -6.03355 12.54215 -45.73475 1.000 32.79520 150 ASP C N 1
ATOM 6464 C CA . ASP B 1 150 ? -6.38746 12.01605 -44.42056 1.000 33.54908 150 ASP C CA 1
ATOM 6465 C C . ASP B 1 150 ? -5.15105 12.10102 -43.54689 1.000 36.46990 150 ASP C C 1
ATOM 6466 O O . ASP B 1 150 ? -4.22902 11.29480 -43.69871 1.000 30.79988 150 ASP C O 1
ATOM 6475 N N . ASP B 1 151 ? -5.13040 13.06073 -42.63319 1.000 37.71936 151 ASP C N 1
ATOM 6476 C CA . ASP B 1 151 ? -3.94617 13.22364 -41.79206 1.000 39.46798 151 ASP C CA 1
ATOM 6477 C C . ASP B 1 151 ? -4.13508 12.69693 -40.37918 1.000 41.84723 151 ASP C C 1
ATOM 6478 O O . ASP B 1 151 ? -3.29146 12.96453 -39.52259 1.000 46.22433 151 ASP C O 1
ATOM 6487 N N . THR B 1 152 ? -5.20743 11.93165 -40.11703 1.000 38.51624 152 THR C N 1
ATOM 6488 C CA . THR B 1 152 ? -5.44448 11.42522 -38.77660 1.000 39.33822 152 THR C CA 1
ATOM 6489 C C . THR B 1 152 ? -5.39638 9.90096 -38.66608 1.000 32.56018 152 THR C C 1
ATOM 6490 O O . THR B 1 152 ? -5.09414 9.39260 -37.59061 1.000 33.25965 152 THR C O 1
ATOM 6501 N N . THR B 1 153 ? -5.70533 9.15866 -39.72671 1.000 32.16223 153 THR C N 1
ATOM 6502 C CA . THR B 1 153 ? -5.68885 7.70072 -39.62726 1.000 28.94064 153 THR C CA 1
ATOM 6503 C C . THR B 1 153 ? -4.27261 7.21772 -39.32887 1.000 29.27038 153 THR C C 1
ATOM 6504 O O . THR B 1 153 ? -3.29454 7.76353 -39.84077 1.000 27.89495 153 THR C O 1
ATOM 6515 N N . ILE B 1 154 ? -4.17950 6.23030 -38.43455 1.000 25.43883 154 ILE C N 1
ATOM 6516 C CA . ILE B 1 154 ? -2.91699 5.55917 -38.09903 1.000 22.74824 154 ILE C CA 1
ATOM 6517 C C . ILE B 1 154 ? -2.19264 5.09579 -39.35399 1.000 24.49979 154 ILE C C 1
ATOM 6518 O O . ILE B 1 154 ? -2.78668 4.46897 -40.24897 1.000 22.89604 154 ILE C O 1
ATOM 6534 N N . MET B 1 155 ? -0.87106 5.37079 -39.38764 1.000 24.11583 155 MET C N 1
ATOM 6535 C CA . MET B 1 155 ? -0.07928 4.91333 -40.52541 1.000 23.12757 155 MET C CA 1
ATOM 6536 C C . MET B 1 155 ? 1.21011 4.25466 -40.11747 1.000 19.19982 155 MET C C 1
ATOM 6537 O O . MET B 1 155 ? 1.87786 4.67063 -39.17175 1.000 20.74633 155 MET C O 1
ATOM 6551 N N . GLY B 1 156 ? 1.53421 3.19882 -40.83649 1.000 21.47290 156 GLY C N 1
ATOM 6552 C CA . GLY B 1 156 ? 2.79710 2.48859 -40.65945 1.000 20.40963 156 GLY C CA 1
ATOM 6553 C C . GLY B 1 156 ? 3.62906 2.52818 -41.92544 1.000 19.35796 156 GLY C C 1
ATOM 6554 O O . GLY B 1 156 ? 3.08319 2.46388 -43.02058 1.000 20.71134 156 GLY C O 1
ATOM 6558 N N . LEU B 1 157 ? 4.95189 2.67291 -41.78004 1.000 17.46988 157 LEU C N 1
ATOM 6559 C CA . LEU B 1 157 ? 5.87832 2.57815 -42.88145 1.000 17.91185 157 LEU C CA 1
ATOM 6560 C C . LEU B 1 157 ? 6.37357 1.15126 -42.94055 1.000 18.76968 157 LEU C C 1
ATOM 6561 O O . LEU B 1 157 ? 7.08439 0.69446 -42.03496 1.000 18.44802 157 LEU C O 1
ATOM 6577 N N . LEU B 1 158 ? 6.17118 0.50945 -44.07441 1.000 19.73198 158 LEU C N 1
ATOM 6578 C CA . LEU B 1 158 ? 6.76175 -0.80531 -44.29337 1.000 18.25844 158 LEU C CA 1
ATOM 6579 C C . LEU B 1 158 ? 8.17977 -0.62226 -44.77191 1.000 19.58337 158 LEU C C 1
ATOM 6580 O O . LEU B 1 158 ? 8.43371 0.24886 -45.63104 1.000 20.19971 158 LEU C O 1
ATOM 6596 N N . VAL B 1 159 ? 9.10931 -1.43328 -44.21128 1.000 20.16949 159 VAL C N 1
ATOM 6597 C CA . VAL B 1 159 ? 10.51739 -1.36921 -44.56223 1.000 19.43288 159 VAL C CA 1
ATOM 6598 C C . VAL B 1 159 ? 10.97918 -2.69430 -45.16700 1.000 20.21768 159 VAL C C 1
ATOM 6599 O O . VAL B 1 159 ? 10.75524 -3.76060 -44.59237 1.000 22.84628 159 VAL C O 1
ATOM 6612 N N . ASP B 1 160 ? 11.64213 -2.61798 -46.29905 1.000 21.62318 160 ASP C N 1
ATOM 6613 C CA . ASP B 1 160 ? 12.28173 -3.76737 -46.90847 1.000 24.23620 160 ASP C CA 1
ATOM 6614 C C . ASP B 1 160 ? 13.68877 -3.47294 -47.36484 1.000 27.16550 160 ASP C C 1
ATOM 6615 O O . ASP B 1 160 ? 14.24182 -4.30000 -48.11789 1.000 27.64525 160 ASP C O 1
ATOM 6624 N N . LYS B 1 161 ? 14.27063 -2.32112 -46.97044 1.000 24.68163 161 LYS C N 1
ATOM 6625 C CA . LYS B 1 161 ? 15.61515 -1.93722 -47.38686 1.000 26.35239 161 LYS C CA 1
ATOM 6626 C C . LYS B 1 161 ? 16.32397 -1.35270 -46.17180 1.000 27.18159 161 LYS C C 1
ATOM 6627 O O . LYS B 1 161 ? 15.76300 -0.52605 -45.44516 1.000 24.44674 161 LYS C O 1
ATOM 6646 N N . GLU B 1 162 ? 17.55657 -1.78956 -45.93495 1.000 26.66199 162 GLU C N 1
ATOM 6647 C CA . GLU B 1 162 ? 18.27133 -1.26466 -44.79331 1.000 24.52465 162 GLU C CA 1
ATOM 6648 C C . GLU B 1 162 ? 18.48958 0.25210 -44.90576 1.000 26.59937 162 GLU C C 1
ATOM 6649 O O . GLU B 1 162 ? 18.49859 0.95710 -43.88362 1.000 25.94626 162 GLU C O 1
ATOM 6661 N N . GLU B 1 163 ? 18.60712 0.78095 -46.11924 1.000 26.03041 163 GLU C N 1
ATOM 6662 C CA . GLU B 1 163 ? 18.89635 2.21082 -46.22413 1.000 27.67530 163 GLU C CA 1
ATOM 6663 C C . GLU B 1 163 ? 17.68427 3.06801 -45.87036 1.000 23.46587 163 GLU C C 1
ATOM 6664 O O . GLU B 1 163 ? 17.84302 4.27468 -45.64735 1.000 24.84759 163 GLU C O 1
ATOM 6676 N N . THR B 1 164 ? 16.49918 2.47280 -45.72768 1.000 21.71367 164 THR C N 1
ATOM 6677 C CA . THR B 1 164 ? 15.34935 3.26561 -45.27722 1.000 20.37849 164 THR C CA 1
ATOM 6678 C C . THR B 1 164 ? 15.43272 3.61563 -43.80534 1.000 20.50713 164 THR C C 1
ATOM 6679 O O . THR B 1 164 ? 14.86791 4.61730 -43.36436 1.000 22.80063 164 THR C O 1
ATOM 6690 N N . VAL B 1 165 ? 16.10332 2.79307 -43.01773 1.000 21.66733 165 VAL C N 1
ATOM 6691 C CA . VAL B 1 165 ? 16.01009 2.92079 -41.55280 1.000 19.65064 165 VAL C CA 1
ATOM 6692 C C . VAL B 1 165 ? 16.51824 4.25095 -41.02965 1.000 21.30853 165 VAL C C 1
ATOM 6693 O O . VAL B 1 165 ? 15.83566 4.87090 -40.19978 1.000 23.12901 165 VAL C O 1
ATOM 6706 N N . PRO B 1 166 ? 17.63444 4.79858 -41.50951 1.000 21.08200 166 PRO C N 1
ATOM 6707 C CA . PRO B 1 166 ? 18.05990 6.10967 -41.01358 1.000 21.84538 166 PRO C CA 1
ATOM 6708 C C . PRO B 1 166 ? 17.11895 7.23812 -41.39819 1.000 23.02334 166 PRO C C 1
ATOM 6709 O O . PRO B 1 166 ? 17.22809 8.33270 -40.85243 1.000 26.58695 166 PRO C O 1
ATOM 6720 N N . LEU B 1 167 ? 16.26017 7.02710 -42.37486 1.000 20.43285 167 LEU C N 1
ATOM 6721 C CA . LEU B 1 167 ? 15.32744 8.04414 -42.81243 1.000 21.63061 167 LEU C CA 1
ATOM 6722 C C . LEU B 1 167 ? 14.11828 8.14244 -41.91790 1.000 22.01091 167 LEU C C 1
ATOM 6723 O O . LEU B 1 167 ? 13.31546 9.06740 -42.07170 1.000 22.57762 167 LEU C O 1
ATOM 6739 N N . ILE B 1 168 ? 13.97457 7.20809 -40.99722 1.000 21.25673 168 ILE C N 1
ATOM 6740 C CA . ILE B 1 168 ? 12.74083 7.11810 -40.22376 1.000 23.29145 168 ILE C CA 1
ATOM 6741 C C . ILE B 1 168 ? 12.39665 8.38423 -39.44277 1.000 21.35785 168 ILE C C 1
ATOM 6742 O O . ILE B 1 168 ? 11.23447 8.81595 -39.49965 1.000 23.28098 168 ILE C O 1
ATOM 6758 N N . PRO B 1 169 ? 13.34334 9.09317 -38.78817 1.000 22.84757 169 PRO C N 1
ATOM 6759 C CA . PRO B 1 169 ? 12.95360 10.30913 -38.08519 1.000 23.88714 169 PRO C CA 1
ATOM 6760 C C . PRO B 1 169 ? 12.37093 11.35936 -38.99669 1.000 24.82827 169 PRO C C 1
ATOM 6761 O O . PRO B 1 169 ? 11.35662 11.96273 -38.64612 1.000 24.91068 169 PRO C O 1
ATOM 6772 N N . LYS B 1 170 ? 12.94909 11.56757 -40.18481 1.000 23.75812 170 LYS C N 1
ATOM 6773 C CA . LYS B 1 170 ? 12.34316 12.55276 -41.05991 1.000 24.27131 170 LYS C CA 1
ATOM 6774 C C . LYS B 1 170 ? 11.04139 12.04721 -41.65198 1.000 21.93534 170 LYS C C 1
ATOM 6775 O O . LYS B 1 170 ? 10.11669 12.84080 -41.83473 1.000 25.96682 170 LYS C O 1
ATOM 6794 N N . LEU B 1 171 ? 10.94615 10.75553 -41.97176 1.000 22.99242 171 LEU C N 1
ATOM 6795 C CA . LEU B 1 171 ? 9.66994 10.25527 -42.50385 1.000 24.90283 171 LEU C CA 1
ATOM 6796 C C . LEU B 1 171 ? 8.55802 10.32164 -41.44575 1.000 25.94835 171 LEU C C 1
ATOM 6797 O O . LEU B 1 171 ? 7.39730 10.56207 -41.77492 1.000 23.31626 171 LEU C O 1
ATOM 6813 N N . LYS B 1 172 ? 8.88184 10.05734 -40.18028 1.000 22.82760 172 LYS C N 1
ATOM 6814 C CA . LYS B 1 172 ? 7.88664 10.20128 -39.11359 1.000 21.40846 172 LYS C CA 1
ATOM 6815 C C . LYS B 1 172 ? 7.31861 11.60580 -39.08308 1.000 28.10636 172 LYS C C 1
ATOM 6816 O O . LYS B 1 172 ? 6.10831 11.78612 -38.92852 1.000 29.26635 172 LYS C O 1
ATOM 6835 N N . GLU B 1 173 ? 8.17750 12.61804 -39.19667 1.000 27.30045 173 GLU C N 1
ATOM 6836 C CA . GLU B 1 173 ? 7.72621 14.00076 -39.23226 1.000 29.45872 173 GLU C CA 1
ATOM 6837 C C . GLU B 1 173 ? 6.90073 14.29015 -40.47789 1.000 29.33654 173 GLU C C 1
ATOM 6838 O O . GLU B 1 173 ? 5.86987 14.96152 -40.40501 1.000 34.99246 173 GLU C O 1
ATOM 6850 N N . LYS B 1 174 ? 7.37200 13.85572 -41.64607 1.000 28.83279 174 LYS C N 1
ATOM 6851 C CA . LYS B 1 174 ? 6.70856 14.22241 -42.89575 1.000 29.20106 174 LYS C CA 1
ATOM 6852 C C . LYS B 1 174 ? 5.36173 13.52728 -43.04947 1.000 30.41394 174 LYS C C 1
ATOM 6853 O O . LYS B 1 174 ? 4.44330 14.09365 -43.65366 1.000 32.95178 174 LYS C O 1
ATOM 6872 N N . LEU B 1 175 ? 5.21408 12.32769 -42.49626 1.000 28.58302 175 LEU C N 1
ATOM 6873 C CA . LEU B 1 175 ? 4.05013 11.48915 -42.73368 1.000 26.17147 175 LEU C CA 1
ATOM 6874 C C . LEU B 1 175 ? 3.18281 11.30033 -41.49748 1.000 31.48311 175 LEU C C 1
ATOM 6875 O O . LEU B 1 175 ? 2.15478 10.64997 -41.60168 1.000 29.84812 175 LEU C O 1
ATOM 6891 N N . ASN B 1 176 ? 3.58357 11.79942 -40.32775 1.000 28.28105 176 ASN C N 1
ATOM 6892 C CA . ASN B 1 176 ? 2.91252 11.51893 -39.05171 1.000 29.87536 176 ASN C CA 1
ATOM 6893 C C . ASN B 1 176 ? 2.74432 10.01169 -38.83751 1.000 25.29108 176 ASN C C 1
ATOM 6894 O O . ASN B 1 176 ? 1.63327 9.47464 -38.72539 1.000 27.86737 176 ASN C O 1
ATOM 6905 N N . LEU B 1 177 ? 3.88681 9.30944 -38.84072 1.000 24.87727 177 LEU C N 1
ATOM 6906 C CA . LEU B 1 177 ? 3.84948 7.87720 -38.67564 1.000 21.49851 177 LEU C CA 1
ATOM 6907 C C . LEU B 1 177 ? 3.52766 7.47613 -37.23754 1.000 22.50262 177 LEU C C 1
ATOM 6908 O O . LEU B 1 177 ? 3.99948 8.06517 -36.27274 1.000 25.41749 177 LEU C O 1
ATOM 6924 N N . TRP B 1 178 ? 2.75473 6.41434 -37.11045 1.000 21.43205 178 TRP C N 1
ATOM 6925 C CA . TRP B 1 178 ? 2.50741 5.74527 -35.82950 1.000 22.01801 178 TRP C CA 1
ATOM 6926 C C . TRP B 1 178 ? 3.46074 4.57505 -35.61892 1.000 21.45762 178 TRP C C 1
ATOM 6927 O O . TRP B 1 178 ? 3.94225 4.35997 -34.50537 1.000 21.88157 178 TRP C O 1
ATOM 6948 N N . SER B 1 179 ? 3.72832 3.80858 -36.67296 1.000 19.34850 179 SER C N 1
ATOM 6949 C CA . SER B 1 179 ? 4.57770 2.63168 -36.55018 1.000 17.92024 179 SER C CA 1
ATOM 6950 C C . SER B 1 179 ? 5.49775 2.46801 -37.72375 1.000 18.40159 179 SER C C 1
ATOM 6951 O O . SER B 1 179 ? 5.33586 3.09617 -38.78074 1.000 20.03207 179 SER C O 1
ATOM 6959 N N . VAL B 1 180 ? 6.51167 1.60237 -37.48415 1.000 17.01358 180 VAL C N 1
ATOM 6960 C CA . VAL B 1 180 ? 7.35782 1.03522 -38.51448 1.000 17.91261 180 VAL C CA 1
ATOM 6961 C C . VAL B 1 180 ? 7.03297 -0.45333 -38.53716 1.000 17.48149 180 VAL C C 1
ATOM 6962 O O . VAL B 1 180 ? 6.85826 -1.09817 -37.48419 1.000 19.12748 180 VAL C O 1
ATOM 6975 N N . ASN B 1 181 ? 6.90469 -0.99155 -39.73415 1.000 16.55202 181 ASN C N 1
ATOM 6976 C CA . ASN B 1 181 ? 6.37898 -2.32605 -39.91571 1.000 15.14847 181 ASN C CA 1
ATOM 6977 C C . ASN B 1 181 ? 7.50826 -3.12021 -40.49913 1.000 16.25072 181 ASN C C 1
ATOM 6978 O O . ASN B 1 181 ? 7.84797 -2.93377 -41.67876 1.000 17.45263 181 ASN C O 1
ATOM 6989 N N . VAL B 1 182 ? 8.07619 -3.99109 -39.66786 1.000 17.25945 182 VAL C N 1
ATOM 6990 C CA . VAL B 1 182 ? 9.38678 -4.62707 -39.83950 1.000 19.79128 182 VAL C CA 1
ATOM 6991 C C . VAL B 1 182 ? 9.21255 -6.10461 -40.17909 1.000 17.82563 182 VAL C C 1
ATOM 6992 O O . VAL B 1 182 ? 8.43501 -6.79428 -39.50859 1.000 17.81194 182 VAL C O 1
ATOM 7005 N N . PRO B 1 183 ? 9.95088 -6.63440 -41.17396 1.000 18.63843 183 PRO C N 1
ATOM 7006 C CA . PRO B 1 183 ? 9.92323 -8.06716 -41.48288 1.000 18.50392 183 PRO C CA 1
ATOM 7007 C C . PRO B 1 183 ? 10.83105 -8.85596 -40.55344 1.000 18.64688 183 PRO C C 1
ATOM 7008 O O . PRO B 1 183 ? 11.96756 -8.47695 -40.26643 1.000 18.86335 183 PRO C O 1
ATOM 7019 N N . MET B 1 184 ? 10.33472 -10.02255 -40.15804 1.000 17.16807 184 MET C N 1
ATOM 7020 C CA . MET B 1 184 ? 11.15848 -10.97645 -39.39937 1.000 17.38880 184 MET C CA 1
ATOM 7021 C C . MET B 1 184 ? 12.36579 -11.41970 -40.20461 1.000 19.60853 184 MET C C 1
ATOM 7022 O O . MET B 1 184 ? 13.36686 -11.83962 -39.61854 1.000 18.89015 184 MET C O 1
ATOM 7036 N N . GLU B 1 185 ? 12.27155 -11.42198 -41.52996 1.000 17.99379 185 GLU C N 1
ATOM 7037 C CA . GLU B 1 185 ? 13.39086 -11.69877 -42.39772 1.000 19.75730 185 GLU C CA 1
ATOM 7038 C C . GLU B 1 185 ? 14.59790 -10.80485 -42.11537 1.000 19.17733 185 GLU C C 1
ATOM 7039 O O . GLU B 1 185 ? 15.69408 -11.18187 -42.47942 1.000 19.89164 185 GLU C O 1
ATOM 7051 N N . ALA B 1 186 ? 14.42326 -9.67993 -41.45981 1.000 19.67648 186 ALA C N 1
ATOM 7052 C CA . ALA B 1 186 ? 15.57101 -8.85788 -41.09946 1.000 17.44895 186 ALA C CA 1
ATOM 7053 C C . ALA B 1 186 ? 16.51367 -9.59976 -40.17742 1.000 19.04343 186 ALA C C 1
ATOM 7054 O O . ALA B 1 186 ? 17.72069 -9.37534 -40.20179 1.000 20.93226 186 ALA C O 1
ATOM 7061 N N . ILE B 1 187 ? 15.98217 -10.46808 -39.33284 1.000 19.88661 187 ILE C N 1
ATOM 7062 C CA . ILE B 1 187 ? 16.83447 -11.17549 -38.37595 1.000 18.67696 187 ILE C CA 1
ATOM 7063 C C . ILE B 1 187 ? 17.88857 -11.97940 -39.12492 1.000 22.06639 187 ILE C C 1
ATOM 7064 O O . ILE B 1 187 ? 19.07421 -11.76099 -38.87428 1.000 23.38553 187 ILE C O 1
ATOM 7080 N N . PRO B 1 188 ? 17.55566 -12.87221 -40.04700 1.000 19.13108 188 PRO C N 1
ATOM 7081 C CA . PRO B 1 188 ? 18.63221 -13.59288 -40.72899 1.000 21.58733 188 PRO C CA 1
ATOM 7082 C C . PRO B 1 188 ? 19.44030 -12.65132 -41.60418 1.000 24.18537 188 PRO C C 1
ATOM 7083 O O . PRO B 1 188 ? 20.65455 -12.83714 -41.73710 1.000 25.26169 188 PRO C O 1
ATOM 7094 N N . ILE B 1 189 ? 18.79058 -11.67066 -42.25526 1.000 20.90339 189 ILE C N 1
ATOM 7095 C CA . ILE B 1 189 ? 19.47640 -10.96534 -43.31268 1.000 20.69507 189 ILE C CA 1
ATOM 7096 C C . ILE B 1 189 ? 20.47810 -9.96194 -42.74814 1.000 23.57610 189 ILE C C 1
ATOM 7097 O O . ILE B 1 189 ? 21.57985 -9.83336 -43.27757 1.000 25.94445 189 ILE C O 1
ATOM 7113 N N . ILE B 1 190 ? 20.12036 -9.20940 -41.69852 1.000 21.73396 190 ILE C N 1
ATOM 7114 C CA . ILE B 1 190 ? 21.07123 -8.26553 -41.10381 1.000 22.53816 190 ILE C CA 1
ATOM 7115 C C . ILE B 1 190 ? 21.59937 -8.72473 -39.75180 1.000 22.37523 190 ILE C C 1
ATOM 7116 O O . ILE B 1 190 ? 22.63146 -8.19074 -39.29581 1.000 24.44954 190 ILE C O 1
ATOM 7132 N N . GLY B 1 191 ? 20.96703 -9.70947 -39.12446 1.000 21.66299 191 GLY C N 1
ATOM 7133 C CA . GLY B 1 191 ? 21.37363 -10.28125 -37.84952 1.000 24.08634 191 GLY C CA 1
ATOM 7134 C C . GLY B 1 191 ? 20.40041 -9.91804 -36.73916 1.000 22.51454 191 GLY C C 1
ATOM 7135 O O . GLY B 1 191 ? 19.83017 -8.82620 -36.71430 1.000 21.29255 191 GLY C O 1
ATOM 7139 N N . PHE B 1 192 ? 20.25658 -10.82120 -35.76993 1.000 22.76519 192 PHE C N 1
ATOM 7140 C CA . PHE B 1 192 ? 19.31829 -10.56761 -34.69320 1.000 22.15086 192 PHE C CA 1
ATOM 7141 C C . PHE B 1 192 ? 19.66503 -9.30355 -33.89203 1.000 22.22436 192 PHE C C 1
ATOM 7142 O O . PHE B 1 192 ? 18.77640 -8.46298 -33.61995 1.000 22.39171 192 PHE C O 1
ATOM 7159 N N . GLU B 1 193 ? 20.90607 -9.21321 -33.41731 1.000 26.39522 193 GLU C N 1
ATOM 7160 C CA . GLU B 1 193 ? 21.27628 -8.08379 -32.55638 1.000 23.94034 193 GLU C CA 1
ATOM 7161 C C . GLU B 1 193 ? 21.16239 -6.75297 -33.29315 1.000 24.86478 193 GLU C C 1
ATOM 7162 O O . GLU B 1 193 ? 20.63709 -5.78681 -32.73880 1.000 23.71704 193 GLU C O 1
ATOM 7174 N N . LYS B 1 194 ? 21.52512 -6.70582 -34.57700 1.000 24.06648 194 LYS C N 1
ATOM 7175 C CA . LYS B 1 194 ? 21.32993 -5.46386 -35.34232 1.000 26.18540 194 LYS C CA 1
ATOM 7176 C C . LYS B 1 194 ? 19.86256 -5.13119 -35.51968 1.000 23.46715 194 LYS C C 1
ATOM 7177 O O . LYS B 1 194 ? 19.46542 -3.96066 -35.45142 1.000 24.59972 194 LYS C O 1
ATOM 7196 N N . THR B 1 195 ? 19.02436 -6.14443 -35.76528 1.000 22.81076 195 THR C N 1
ATOM 7197 C CA . THR B 1 195 ? 17.58875 -5.90975 -35.87956 1.000 20.39527 195 THR C CA 1
ATOM 7198 C C . THR B 1 195 ? 17.04777 -5.42840 -34.53384 1.000 19.04805 195 THR C C 1
ATOM 7199 O O . THR B 1 195 ? 16.24840 -4.49003 -34.45938 1.000 20.88591 195 THR C O 1
ATOM 7210 N N . TYR B 1 196 ? 17.43929 -6.10878 -33.45856 1.000 21.37101 196 TYR C N 1
ATOM 7211 C CA . TYR B 1 196 ? 17.00114 -5.71983 -32.12531 1.000 20.72155 196 TYR C CA 1
ATOM 7212 C C . TYR B 1 196 ? 17.37504 -4.27625 -31.84606 1.000 21.98064 196 TYR C C 1
ATOM 7213 O O . TYR B 1 196 ? 16.53428 -3.49059 -31.38937 1.000 23.01372 196 TYR C O 1
ATOM 7231 N N . GLN B 1 197 ? 18.62604 -3.89887 -32.12350 1.000 21.74362 197 GLN C N 1
ATOM 7232 C CA . GLN B 1 197 ? 19.04748 -2.52994 -31.82723 1.000 23.23414 197 GLN C CA 1
ATOM 7233 C C . GLN B 1 197 ? 18.32010 -1.52752 -32.70587 1.000 24.08670 197 GLN C C 1
ATOM 7234 O O . GLN B 1 197 ? 17.99414 -0.41945 -32.25653 1.000 23.78629 197 GLN C O 1
ATOM 7248 N N . ALA B 1 198 ? 18.01375 -1.89659 -33.95387 1.000 23.59893 198 ALA C N 1
ATOM 7249 C CA . ALA B 1 198 ? 17.29703 -0.96509 -34.80994 1.000 20.75055 198 ALA C CA 1
ATOM 7250 C C . ALA B 1 198 ? 15.88294 -0.74166 -34.30071 1.000 18.49878 198 ALA C C 1
ATOM 7251 O O . ALA B 1 198 ? 15.37821 0.39892 -34.29880 1.000 20.70623 198 ALA C O 1
ATOM 7258 N N . ILE B 1 199 ? 15.20307 -1.83646 -33.91369 1.000 20.06542 199 ILE C N 1
ATOM 7259 C CA . ILE B 1 199 ? 13.86067 -1.72625 -33.34595 1.000 20.61931 199 ILE C CA 1
ATOM 7260 C C . ILE B 1 199 ? 13.89601 -0.88922 -32.06928 1.000 20.79863 199 ILE C C 1
ATOM 7261 O O . ILE B 1 199 ? 13.03152 -0.01822 -31.82338 1.000 20.88102 199 ILE C O 1
ATOM 7277 N N . LYS B 1 200 ? 14.85387 -1.19263 -31.17537 1.000 21.24348 200 LYS C N 1
ATOM 7278 C CA . LYS B 1 200 ? 14.97558 -0.38264 -29.97072 1.000 20.68194 200 LYS C CA 1
ATOM 7279 C C . LYS B 1 200 ? 15.13231 1.10744 -30.30573 1.000 23.40685 200 LYS C C 1
ATOM 7280 O O . LYS B 1 200 ? 14.49055 1.97580 -29.68615 1.000 22.80793 200 LYS C O 1
ATOM 7299 N N . TRP B 1 201 ? 15.92886 1.41111 -31.32358 1.000 21.59787 201 TRP C N 1
ATOM 7300 C CA . TRP B 1 201 ? 16.13949 2.80773 -31.70322 1.000 22.14152 201 TRP C CA 1
ATOM 7301 C C . TRP B 1 201 ? 14.85422 3.43538 -32.25354 1.000 21.57227 201 TRP C C 1
ATOM 7302 O O . TRP B 1 201 ? 14.47178 4.55142 -31.86061 1.000 22.68838 201 TRP C O 1
ATOM 7323 N N . VAL B 1 202 ? 14.15163 2.72524 -33.13377 1.000 22.26792 202 VAL C N 1
ATOM 7324 C CA . VAL B 1 202 ? 12.87914 3.23933 -33.65086 1.000 20.20188 202 VAL C CA 1
ATOM 7325 C C . VAL B 1 202 ? 11.91147 3.49632 -32.52176 1.000 21.78099 202 VAL C C 1
ATOM 7326 O O . VAL B 1 202 ? 11.21906 4.51724 -32.51244 1.000 21.70370 202 VAL C O 1
ATOM 7339 N N . ARG B 1 203 ? 11.82063 2.56669 -31.56373 1.000 22.19666 203 ARG C N 1
ATOM 7340 C CA . ARG B 1 203 ? 10.89407 2.72917 -30.45290 1.000 20.96068 203 ARG C CA 1
ATOM 7341 C C . ARG B 1 203 ? 11.26631 3.94489 -29.61299 1.000 22.55416 203 ARG C C 1
ATOM 7342 O O . ARG B 1 203 ? 10.37371 4.60760 -29.06355 1.000 25.61285 203 ARG C O 1
ATOM 7363 N N . SER B 1 204 ? 12.56257 4.26719 -29.52905 1.000 24.28944 204 SER C N 1
ATOM 7364 C CA . SER B 1 204 ? 13.01247 5.44442 -28.79697 1.000 28.38658 204 SER C CA 1
ATOM 7365 C C . SER B 1 204 ? 12.55842 6.74295 -29.44827 1.000 26.95856 204 SER C C 1
ATOM 7366 O O . SER B 1 204 ? 12.59101 7.79887 -28.79311 1.000 29.01217 204 SER C O 1
ATOM 7374 N N . LEU B 1 205 ? 12.18655 6.69553 -30.72768 1.000 26.43951 205 LEU C N 1
ATOM 7375 C CA . LEU B 1 205 ? 11.63078 7.84546 -31.42160 1.000 27.46664 205 LEU C CA 1
ATOM 7376 C C . LEU B 1 205 ? 10.15216 8.01679 -31.11263 1.000 25.44320 205 LEU C C 1
ATOM 7377 O O . LEU B 1 205 ? 9.54712 8.99993 -31.55071 1.000 30.30078 205 LEU C O 1
ATOM 7393 N N . GLY B 1 206 ? 9.54522 7.08313 -30.40051 1.000 26.20988 206 GLY C N 1
ATOM 7394 C CA . GLY B 1 206 ? 8.13793 7.15266 -30.11773 1.000 26.27119 206 GLY C CA 1
ATOM 7395 C C . GLY B 1 206 ? 7.25886 6.35507 -31.05361 1.000 22.46716 206 GLY C C 1
ATOM 7396 O O . GLY B 1 206 ? 6.04466 6.52157 -31.02411 1.000 28.00859 206 GLY C O 1
ATOM 7400 N N . LEU B 1 207 ? 7.84334 5.53040 -31.88413 1.000 21.30745 207 LEU C N 1
ATOM 7401 C CA . LEU B 1 207 ? 7.12476 4.75689 -32.87088 1.000 21.51003 207 LEU C CA 1
ATOM 7402 C C . LEU B 1 207 ? 6.80990 3.38337 -32.31249 1.000 21.93191 207 LEU C C 1
ATOM 7403 O O . LEU B 1 207 ? 7.58957 2.82107 -31.53409 1.000 23.76043 207 LEU C O 1
ATOM 7419 N N . LYS B 1 208 ? 5.64702 2.86281 -32.69473 1.000 19.53557 208 LYS C N 1
ATOM 7420 C CA . LYS B 1 208 ? 5.24386 1.50086 -32.40618 1.000 22.18439 208 LYS C CA 1
ATOM 7421 C C . LYS B 1 208 ? 5.81966 0.60307 -33.49188 1.000 18.58272 208 LYS C C 1
ATOM 7422 O O . LYS B 1 208 ? 6.33920 1.06286 -34.51807 1.000 19.34146 208 LYS C O 1
ATOM 7441 N N . ILE B 1 209 ? 5.63696 -0.70342 -33.32349 1.000 19.01009 209 ILE C N 1
ATOM 7442 C CA . ILE B 1 209 ? 6.26375 -1.69317 -34.20373 1.000 15.25085 209 ILE C CA 1
ATOM 7443 C C . ILE B 1 209 ? 5.20560 -2.70307 -34.59647 1.000 17.56187 209 ILE C C 1
ATOM 7444 O O . ILE B 1 209 ? 4.55425 -3.28385 -33.73126 1.000 18.98715 209 ILE C O 1
ATOM 7460 N N . VAL B 1 210 ? 5.13453 -2.99993 -35.88117 1.000 16.75511 210 VAL C N 1
ATOM 7461 C CA . VAL B 1 210 ? 4.33454 -4.08447 -36.45802 1.000 15.93103 210 VAL C CA 1
ATOM 7462 C C . VAL B 1 210 ? 5.33639 -5.07579 -37.02031 1.000 17.00718 210 VAL C C 1
ATOM 7463 O O . VAL B 1 210 ? 6.27808 -4.65185 -37.71885 1.000 19.40776 210 VAL C O 1
ATOM 7476 N N . LEU B 1 211 ? 5.22537 -6.35163 -36.60807 1.000 17.08864 211 LEU C N 1
ATOM 7477 C CA . LEU B 1 211 ? 6.06928 -7.38495 -37.15812 1.000 16.14570 211 LEU C CA 1
ATOM 7478 C C . LEU B 1 211 ? 5.31135 -8.18998 -38.19314 1.000 19.57387 211 LEU C C 1
ATOM 7479 O O . LEU B 1 211 ? 4.19090 -8.62914 -37.92700 1.000 19.33950 211 LEU C O 1
ATOM 7495 N N . TRP B 1 212 ? 5.94346 -8.42031 -39.34945 1.000 18.48342 212 TRP C N 1
ATOM 7496 C CA . TRP B 1 212 ? 5.31878 -9.19436 -40.40355 1.000 17.94264 212 TRP C CA 1
ATOM 7497 C C . TRP B 1 212 ? 6.34548 -10.13101 -41.00371 1.000 17.31908 212 TRP C C 1
ATOM 7498 O O . TRP B 1 212 ? 7.49942 -10.08637 -40.67103 1.000 17.54502 212 TRP C O 1
ATOM 7519 N N . THR B 1 213 ? 5.89078 -11.06462 -41.83272 1.000 18.67820 213 THR C N 1
ATOM 7520 C CA . THR B 1 213 ? 6.82318 -11.98594 -42.46763 1.000 16.90728 213 THR C CA 1
ATOM 7521 C C . THR B 1 213 ? 6.14898 -12.67362 -43.63608 1.000 22.24678 213 THR C C 1
ATOM 7522 O O . THR B 1 213 ? 4.92114 -12.77300 -43.68155 1.000 22.77692 213 THR C O 1
ATOM 7533 N N . GLU B 1 214 ? 6.98342 -13.15796 -44.57697 1.000 20.16659 214 GLU C N 1
ATOM 7534 C CA . GLU B 1 214 ? 6.44814 -14.00534 -45.64334 1.000 23.73527 214 GLU C CA 1
ATOM 7535 C C . GLU B 1 214 ? 6.42775 -15.49082 -45.25186 1.000 24.38247 214 GLU C C 1
ATOM 7536 O O . GLU B 1 214 ? 5.86520 -16.33915 -45.98020 1.000 26.95774 214 GLU C O 1
ATOM 7548 N N . ASP B 1 215 ? 7.01506 -15.84493 -44.11413 1.000 21.99518 215 ASP C N 1
ATOM 7549 C CA . ASP B 1 215 ? 7.05546 -17.24310 -43.69842 1.000 24.03281 215 ASP C CA 1
ATOM 7550 C C . ASP B 1 215 ? 6.96691 -17.24708 -42.18788 1.000 22.52417 215 ASP C C 1
ATOM 7551 O O . ASP B 1 215 ? 7.89484 -16.78980 -41.51286 1.000 21.86206 215 ASP C O 1
ATOM 7560 N N . ASP B 1 216 ? 5.86590 -17.77088 -41.66306 1.000 25.25548 216 ASP C N 1
ATOM 7561 C CA . ASP B 1 216 ? 5.65467 -17.70594 -40.23866 1.000 23.02717 216 ASP C CA 1
ATOM 7562 C C . ASP B 1 216 ? 6.68838 -18.50682 -39.47864 1.000 20.35521 216 ASP C C 1
ATOM 7563 O O . ASP B 1 216 ? 6.86149 -18.28436 -38.28578 1.000 20.60660 216 ASP C O 1
ATOM 7572 N N . LYS B 1 217 ? 7.40400 -19.39953 -40.14448 1.000 20.68654 217 LYS C N 1
ATOM 7573 C CA . LYS B 1 217 ? 8.48779 -20.10976 -39.46468 1.000 22.08581 217 LYS C CA 1
ATOM 7574 C C . LYS B 1 217 ? 9.45984 -19.14231 -38.81001 1.000 24.55505 217 LYS C C 1
ATOM 7575 O O . LYS B 1 217 ? 10.10592 -19.46558 -37.81196 1.000 24.38784 217 LYS C O 1
ATOM 7594 N N . LEU B 1 218 ? 9.64033 -17.97285 -39.41978 1.000 21.70032 218 LEU C N 1
ATOM 7595 C CA . LEU B 1 218 ? 10.56248 -16.96391 -38.87794 1.000 20.94307 218 LEU C CA 1
ATOM 7596 C C . LEU B 1 218 ? 10.09346 -16.33317 -37.58053 1.000 19.48714 218 LEU C C 1
ATOM 7597 O O . LEU B 1 218 ? 10.94853 -15.75893 -36.88327 1.000 20.84369 218 LEU C O 1
ATOM 7613 N N . PHE B 1 219 ? 8.83444 -16.50676 -37.17297 1.000 22.43229 219 PHE C N 1
ATOM 7614 C CA . PHE B 1 219 ? 8.40501 -16.07774 -35.84158 1.000 21.40894 219 PHE C CA 1
ATOM 7615 C C . PHE B 1 219 ? 8.92140 -17.03413 -34.78211 1.000 22.50584 219 PHE C C 1
ATOM 7616 O O . PHE B 1 219 ? 9.20322 -16.63098 -33.65045 1.000 22.62398 219 PHE C O 1
ATOM 7633 N N . TYR B 1 220 ? 8.99406 -18.32113 -35.11974 1.000 22.11082 220 TYR C N 1
ATOM 7634 C CA . TYR B 1 220 ? 9.13833 -19.38126 -34.12893 1.000 21.98666 220 TYR C CA 1
ATOM 7635 C C . TYR B 1 220 ? 10.54389 -19.92077 -34.05428 1.000 27.56277 220 TYR C C 1
ATOM 7636 O O . TYR B 1 220 ? 10.98252 -20.26578 -32.95030 1.000 26.10510 220 TYR C O 1
ATOM 7654 N N . VAL B 1 221 ? 11.28852 -19.92511 -35.17264 1.000 25.15390 221 VAL C N 1
ATOM 7655 C CA . VAL B 1 221 ? 12.66570 -20.41083 -35.16000 1.000 24.57175 221 VAL C CA 1
ATOM 7656 C C . VAL B 1 221 ? 13.48871 -19.53716 -34.24463 1.000 24.18184 221 VAL C C 1
ATOM 7657 O O . VAL B 1 221 ? 13.32570 -18.31148 -34.24032 1.000 23.64907 221 VAL C O 1
ATOM 7670 N N . ASP B 1 222 ? 14.38141 -20.17627 -33.44249 1.000 25.70029 222 ASP C N 1
ATOM 7671 C CA . ASP B 1 222 ? 15.22795 -19.44632 -32.53650 1.000 25.72271 222 ASP C CA 1
ATOM 7672 C C . ASP B 1 222 ? 14.43706 -18.52841 -31.61486 1.000 25.79781 222 ASP C C 1
ATOM 7673 O O . ASP B 1 222 ? 15.00322 -17.61007 -31.03962 1.000 27.66450 222 ASP C O 1
ATOM 7682 N N . GLU B 1 223 ? 13.18891 -18.85778 -31.37047 1.000 25.55034 223 GLU C N 1
ATOM 7683 C CA . GLU B 1 223 ? 12.30554 -18.02184 -30.55004 1.000 26.15621 223 GLU C CA 1
ATOM 7684 C C . GLU B 1 223 ? 12.43416 -16.53634 -30.91720 1.000 23.78348 223 GLU C C 1
ATOM 7685 O O . GLU B 1 223 ? 12.37972 -15.65842 -30.05439 1.000 22.81334 223 GLU C O 1
ATOM 7697 N N . ASN B 1 224 ? 12.45880 -16.24391 -32.22567 1.000 22.76335 224 ASN C N 1
ATOM 7698 C CA . ASN B 1 224 ? 12.70671 -14.86773 -32.66693 1.000 22.17287 224 ASN C CA 1
ATOM 7699 C C . ASN B 1 224 ? 11.65855 -13.91126 -32.11439 1.000 23.11352 224 ASN C C 1
ATOM 7700 O O . ASN B 1 224 ? 11.98766 -12.83630 -31.59640 1.000 22.79054 224 ASN C O 1
ATOM 7711 N N . LEU B 1 225 ? 10.38647 -14.26790 -32.24021 1.000 21.30754 225 LEU C N 1
ATOM 7712 C CA . LEU B 1 225 ? 9.32795 -13.36613 -31.79617 1.000 21.29507 225 LEU C CA 1
ATOM 7713 C C . LEU B 1 225 ? 9.35293 -13.19450 -30.28409 1.000 21.29948 225 LEU C C 1
ATOM 7714 O O . LEU B 1 225 ? 9.19976 -12.07758 -29.79334 1.000 22.28947 225 LEU C O 1
ATOM 7730 N N . LYS B 1 226 ? 9.48345 -14.30129 -29.53553 1.000 22.29279 226 LYS C N 1
ATOM 7731 C CA . LYS B 1 226 ? 9.52703 -14.22364 -28.08945 1.000 21.20956 226 LYS C CA 1
ATOM 7732 C C . LYS B 1 226 ? 10.67610 -13.33716 -27.62687 1.000 23.66739 226 LYS C C 1
ATOM 7733 O O . LYS B 1 226 ? 10.52191 -12.56552 -26.67484 1.000 25.31825 226 LYS C O 1
ATOM 7752 N N . ARG B 1 227 ? 11.82154 -13.36844 -28.33786 1.000 21.76251 227 ARG C N 1
ATOM 7753 C CA . ARG B 1 227 ? 12.95389 -12.54415 -27.93162 1.000 20.88107 227 ARG C CA 1
ATOM 7754 C C . ARG B 1 227 ? 12.66917 -11.06212 -28.14403 1.000 24.68029 227 ARG C C 1
ATOM 7755 O O . ARG B 1 227 ? 13.36796 -10.21991 -27.56106 1.000 26.96434 227 ARG C O 1
ATOM 7776 N N . LEU B 1 228 ? 11.65085 -10.72851 -28.92515 1.000 22.09355 228 LEU C N 1
ATOM 7777 C CA . LEU B 1 228 ? 11.24586 -9.34711 -29.12878 1.000 21.32561 228 LEU C CA 1
ATOM 7778 C C . LEU B 1 228 ? 10.07147 -8.96737 -28.26249 1.000 22.72825 228 LEU C C 1
ATOM 7779 O O . LEU B 1 228 ? 9.49370 -7.89140 -28.46154 1.000 21.42325 228 LEU C O 1
ATOM 7795 N N . LEU B 1 229 ? 9.71874 -9.79161 -27.27658 1.000 22.41945 229 LEU C N 1
ATOM 7796 C CA . LEU B 1 229 ? 8.58917 -9.42000 -26.45548 1.000 23.03658 229 LEU C CA 1
A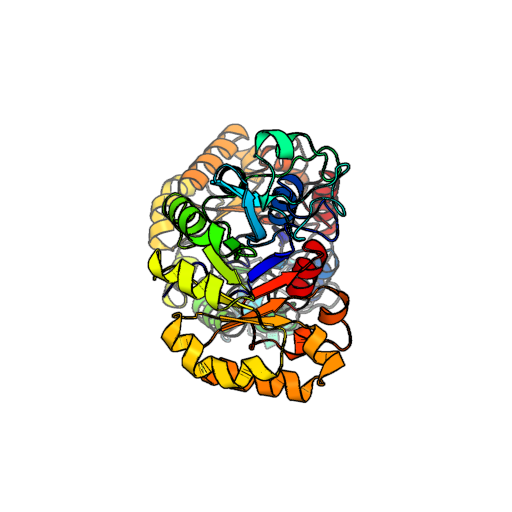TOM 7797 C C . LEU B 1 229 ? 8.80722 -8.05154 -25.80480 1.000 23.99215 229 LEU C C 1
ATOM 7798 O O . LEU B 1 229 ? 9.86544 -7.75737 -25.26029 1.000 24.53276 229 LEU C O 1
ATOM 7814 N N . GLY B 1 230 ? 7.76103 -7.24655 -25.79998 1.000 23.84050 230 GLY C N 1
ATOM 7815 C CA . GLY B 1 230 ? 7.78662 -5.89609 -25.27493 1.000 27.41662 230 GLY C CA 1
ATOM 7816 C C . GLY B 1 230 ? 8.21118 -4.87476 -26.31101 1.000 26.40648 230 GLY C C 1
ATOM 7817 O O . GLY B 1 230 ? 8.29677 -3.66515 -25.99900 1.000 27.68603 230 GLY C O 1
ATOM 7821 N N . MET B 1 231 ? 8.63409 -5.32921 -27.48923 1.000 21.08777 231 MET C N 1
ATOM 7822 C CA . MET B 1 231 ? 9.13054 -4.43515 -28.53883 1.000 21.20020 231 MET C CA 1
ATOM 7823 C C . MET B 1 231 ? 8.20597 -4.37979 -29.75099 1.000 21.02883 231 MET C C 1
ATOM 7824 O O . MET B 1 231 ? 8.59267 -3.85024 -30.79088 1.000 21.78214 231 MET C O 1
ATOM 7838 N N . PHE B 1 232 ? 7.03685 -5.01201 -29.68610 1.000 21.00967 232 PHE C N 1
ATOM 7839 C CA . PHE B 1 232 ? 6.08270 -4.98686 -30.79443 1.000 18.33738 232 PHE C CA 1
ATOM 7840 C C . PHE B 1 232 ? 4.65371 -4.87162 -30.25365 1.000 22.69917 232 PHE C C 1
ATOM 7841 O O . PHE B 1 232 ? 4.33305 -5.34783 -29.16132 1.000 22.99083 232 PHE C O 1
ATOM 7858 N N . GLU B 1 233 ? 3.79022 -4.21022 -31.03363 1.000 20.28661 233 GLU C N 1
ATOM 7859 C CA . GLU B 1 233 ? 2.38497 -4.06552 -30.71899 1.000 20.93714 233 GLU C CA 1
ATOM 7860 C C . GLU B 1 233 ? 1.48455 -4.95423 -31.55877 1.000 20.59209 233 GLU C C 1
ATOM 7861 O O . GLU B 1 233 ? 0.36615 -5.27307 -31.14187 1.000 20.83203 233 GLU C O 1
ATOM 7873 N N . VAL B 1 234 ? 1.93683 -5.28568 -32.75193 1.000 19.15038 234 VAL C N 1
ATOM 7874 C CA . VAL B 1 234 ? 1.11683 -5.95035 -33.76075 1.000 17.93514 234 VAL C CA 1
ATOM 7875 C C . VAL B 1 234 ? 1.96999 -7.04942 -34.38400 1.000 19.74022 234 VAL C C 1
ATOM 7876 O O . VAL B 1 234 ? 3.10074 -6.77644 -34.79428 1.000 20.29498 234 VAL C O 1
ATOM 7889 N N . VAL B 1 235 ? 1.35154 -8.21818 -34.64080 1.000 18.96392 235 VAL C N 1
ATOM 7890 C CA . VAL B 1 235 ? 1.95448 -9.27841 -35.41744 1.000 16.67163 235 VAL C CA 1
ATOM 7891 C C . VAL B 1 235 ? 1.03600 -9.54551 -36.57989 1.000 19.08514 235 VAL C C 1
ATOM 7892 O O . VAL B 1 235 ? -0.15852 -9.76749 -36.36001 1.000 20.13924 235 VAL C O 1
ATOM 7905 N N . ILE B 1 236 ? 1.57968 -9.53217 -37.79581 1.000 17.26986 236 ILE C N 1
ATOM 7906 C CA . ILE B 1 236 ? 0.82681 -9.95020 -38.99018 1.000 19.04668 236 ILE C CA 1
ATOM 7907 C C . ILE B 1 236 ? 1.22857 -11.38547 -39.31485 1.000 21.58602 236 ILE C C 1
ATOM 7908 O O . ILE B 1 236 ? 2.36395 -11.65708 -39.71705 1.000 21.31011 236 ILE C O 1
ATOM 7924 N N . ALA B 1 237 ? 0.30211 -12.33456 -39.16291 1.000 17.93686 237 ALA C N 1
ATOM 7925 C CA . ALA B 1 237 ? 0.63603 -13.75312 -39.28779 1.000 19.95829 237 ALA C CA 1
ATOM 7926 C C . ALA B 1 237 ? -0.07970 -14.39955 -40.46107 1.000 17.74624 237 ALA C C 1
ATOM 7927 O O . ALA B 1 237 ? -1.25748 -14.12802 -40.70125 1.000 20.30686 237 ALA C O 1
ATOM 7934 N N . ASN B 1 238 ? 0.65801 -15.25051 -41.18124 1.000 20.76859 238 ASN C N 1
ATOM 7935 C CA . ASN B 1 238 ? 0.04031 -16.03852 -42.23623 1.000 21.15043 238 ASN C CA 1
ATOM 7936 C C . ASN B 1 238 ? -0.91173 -17.09374 -41.69632 1.000 22.04020 238 ASN C C 1
ATOM 7937 O O . ASN B 1 238 ? -1.91558 -17.41632 -42.34801 1.000 20.73935 238 ASN C O 1
ATOM 7948 N N . ASP B 1 239 ? -0.58354 -17.69804 -40.56718 1.000 21.04991 239 ASP C N 1
ATOM 7949 C CA . ASP B 1 239 ? -1.39661 -18.77802 -39.96519 1.000 21.14743 239 ASP C CA 1
ATOM 7950 C C . ASP B 1 239 ? -1.93579 -18.21460 -38.64651 1.000 21.32057 239 ASP C C 1
ATOM 7951 O O . ASP B 1 239 ? -1.24317 -18.21695 -37.62315 1.000 20.71067 239 ASP C O 1
ATOM 7960 N N . VAL B 1 240 ? -3.14238 -17.64319 -38.69930 1.000 20.43139 240 VAL C N 1
ATOM 7961 C CA . VAL B 1 240 ? -3.73334 -16.99129 -37.54069 1.000 20.63710 240 VAL C CA 1
ATOM 7962 C C . VAL B 1 240 ? -3.88226 -17.97149 -36.38262 1.000 21.77008 240 VAL C C 1
ATOM 7963 O O . VAL B 1 240 ? -3.51183 -17.67013 -35.24520 1.000 21.85418 240 VAL C O 1
ATOM 7976 N N . GLU B 1 241 ? -4.46402 -19.14047 -36.63206 1.000 22.43383 241 GLU C N 1
ATOM 7977 C CA . GLU B 1 241 ? -4.70621 -20.09567 -35.54971 1.000 25.24681 241 GLU C CA 1
ATOM 7978 C C . GLU B 1 241 ? -3.41825 -20.46732 -34.84477 1.000 25.15256 241 GLU C C 1
ATOM 7979 O O . GLU B 1 241 ? -3.34508 -20.47981 -33.60937 1.000 24.74903 241 GLU C O 1
ATOM 7991 N N . ARG B 1 242 ? -2.36656 -20.70481 -35.61938 1.000 23.96164 242 ARG C N 1
ATOM 7992 C CA . ARG B 1 242 ? -1.09893 -21.08250 -35.00349 1.000 23.12327 242 ARG C CA 1
ATOM 7993 C C . ARG B 1 242 ? -0.55253 -19.95997 -34.12599 1.000 24.03280 242 ARG C C 1
ATOM 7994 O O . ARG B 1 242 ? -0.00803 -20.23185 -33.05563 1.000 21.62356 242 ARG C O 1
ATOM 8015 N N . MET B 1 243 ? -0.69985 -18.69180 -34.55119 1.000 21.77226 243 MET C N 1
ATOM 8016 C CA . MET B 1 243 ? -0.10900 -17.57657 -33.80944 1.000 22.15872 243 MET C CA 1
ATOM 8017 C C . MET B 1 243 ? -0.91734 -17.29687 -32.56553 1.000 20.39286 243 MET C C 1
ATOM 8018 O O . MET B 1 243 ? -0.35388 -17.08769 -31.47124 1.000 22.05403 243 MET C O 1
ATOM 8032 N N . VAL B 1 244 ? -2.26451 -17.31991 -32.71730 1.000 21.05162 244 VAL C N 1
ATOM 8033 C CA . VAL B 1 244 ? -3.13884 -17.14660 -31.56263 1.000 21.99213 244 VAL C CA 1
ATOM 8034 C C . VAL B 1 244 ? -2.82520 -18.21257 -30.51652 1.000 23.65700 244 VAL C C 1
ATOM 8035 O O . VAL B 1 244 ? -2.72422 -17.91476 -29.31389 1.000 24.80514 244 VAL C O 1
ATOM 8048 N N . SER B 1 245 ? -2.67539 -19.47410 -30.95373 1.000 23.41216 245 SER C N 1
ATOM 8049 C CA . SER B 1 245 ? -2.39199 -20.54603 -30.00076 1.000 24.16829 245 SER C CA 1
ATOM 8050 C C . SER B 1 245 ? -1.01758 -20.38456 -29.35543 1.000 24.37608 245 SER C C 1
ATOM 8051 O O . SER B 1 245 ? -0.85524 -20.66875 -28.15115 1.000 26.42079 245 SER C O 1
ATOM 8059 N N . TYR B 1 246 ? -0.02458 -19.90330 -30.13320 1.000 22.78937 246 TYR C N 1
ATOM 8060 C CA . TYR B 1 246 ? 1.33038 -19.75935 -29.61584 1.000 23.08388 246 TYR C CA 1
ATOM 8061 C C . TYR B 1 246 ? 1.36493 -18.70358 -28.53354 1.000 25.19652 246 TYR C C 1
ATOM 8062 O O . TYR B 1 246 ? 1.89441 -18.92253 -27.43302 1.000 25.66273 246 TYR C O 1
ATOM 8080 N N . LEU B 1 247 ? 0.74053 -17.56060 -28.79860 1.000 21.77839 247 LEU C N 1
ATOM 8081 C CA . LEU B 1 247 ? 0.79907 -16.45941 -27.83309 1.000 23.93131 247 LEU C CA 1
ATOM 8082 C C . LEU B 1 247 ? -0.01091 -16.80705 -26.58737 1.000 27.30369 247 LEU C C 1
ATOM 8083 O O . LEU B 1 247 ? 0.38315 -16.45543 -25.46589 1.000 25.70320 247 LEU C O 1
ATOM 8099 N N . SER B 1 248 ? -1.12577 -17.53450 -26.75213 1.000 23.19123 248 SER C N 1
ATOM 8100 C CA . SER B 1 248 ? -1.85742 -17.97401 -25.57370 1.000 26.26105 248 SER C CA 1
ATOM 8101 C C . SER B 1 248 ? -1.02129 -18.98644 -24.75951 1.000 29.06051 248 SER C C 1
ATOM 8102 O O . SER B 1 248 ? -1.00580 -18.94568 -23.52346 1.000 28.88748 248 SER C O 1
ATOM 8110 N N . SER B 1 249 ? -0.27036 -19.86011 -25.44337 1.000 25.74861 249 SER C N 1
ATOM 8111 C CA . SER B 1 249 ? 0.49848 -20.88878 -24.74722 1.000 27.46295 249 SER C CA 1
ATOM 8112 C C . SER B 1 249 ? 1.60236 -20.24269 -23.93049 1.000 31.15820 249 SER C C 1
ATOM 8113 O O . SER B 1 249 ? 2.02525 -20.80300 -22.90962 1.000 36.45401 249 SER C O 1
ATOM 8121 N N . LEU B 1 250 ? 2.10436 -19.09664 -24.39476 1.000 26.43622 250 LEU C N 1
ATOM 8122 C CA . LEU B 1 250 ? 3.10534 -18.32946 -23.63634 1.000 30.51034 250 LEU C CA 1
ATOM 8123 C C . LEU B 1 250 ? 2.52338 -17.52290 -22.49077 1.000 31.85037 250 LEU C C 1
ATOM 8124 O O . LEU B 1 250 ? 3.28290 -16.95789 -21.70159 1.000 28.42432 250 LEU C O 1
ATOM 8140 N N . GLY B 1 251 ? 1.20205 -17.45665 -22.38772 1.000 27.09557 251 GLY C N 1
ATOM 8141 C CA . GLY B 1 251 ? 0.50816 -16.62425 -21.43813 1.000 28.73862 251 GLY C CA 1
ATOM 8142 C C . GLY B 1 251 ? 0.70726 -15.14193 -21.66714 1.000 32.62120 251 GLY C C 1
ATOM 8143 O O . GLY B 1 251 ? 0.66520 -14.36279 -20.68523 1.000 35.93201 251 GLY C O 1
ATOM 8147 N N . ILE B 1 252 ? 0.87614 -14.70298 -22.92080 1.000 31.25805 252 ILE C N 1
ATOM 8148 C CA . ILE B 1 252 ? 1.02083 -13.26790 -23.12850 1.000 32.61330 252 ILE C CA 1
ATOM 8149 C C . ILE B 1 252 ? 0.05646 -12.72323 -24.15855 1.000 40.15855 252 ILE C C 1
ATOM 8150 O O . ILE B 1 252 ? 0.26160 -11.61485 -24.67028 1.000 42.39184 252 ILE C O 1
ATOM 8166 N N . ARG B 1 253 ? -1.01484 -13.48424 -24.42293 1.000 30.25023 253 ARG C N 1
ATOM 8167 C CA . ARG B 1 253 ? -2.18054 -12.97450 -25.16896 1.000 28.31476 253 ARG C CA 1
ATOM 8168 C C . ARG B 1 253 ? -3.34610 -13.91054 -24.90351 1.000 27.52835 253 ARG C C 1
ATOM 8169 O O . ARG B 1 253 ? -3.36580 -15.03372 -25.41876 1.000 30.16511 253 ARG C O 1
ATOM 8177 N N . LEU B 1 254 ? -4.35699 -13.42284 -24.18534 1.000 34.60692 254 LEU C N 1
ATOM 8178 C CA . LEU B 1 254 ? -5.53266 -14.23879 -23.89137 1.000 45.53041 254 LEU C CA 1
ATOM 8179 C C . LEU B 1 254 ? -6.32119 -14.58332 -25.15828 1.000 51.66027 254 LEU C C 1
ATOM 8180 O O . LEU B 1 254 ? -6.35206 -13.81987 -26.12365 1.000 49.47310 254 LEU C O 1
ATOM 8182 N N . GLU B 1 255 ? -6.95745 -15.75346 -25.12924 1.000 59.59893 255 GLU C N 1
ATOM 8183 C CA . GLU B 1 255 ? -7.77013 -16.34350 -26.20340 1.000 61.65030 255 GLU C CA 1
ATOM 8184 C C . GLU B 1 255 ? -6.90188 -17.00618 -27.25497 1.000 55.39453 255 GLU C C 1
ATOM 8185 O O . GLU B 1 255 ? -6.81994 -18.22683 -27.32364 1.000 55.31370 255 GLU C O 1
#